Protein AF-0000000084751182 (afdb_homodimer)

InterPro domains:
  IPR000600 ROK family [PF00480] (4-289)
  IPR000600 ROK family [PTHR18964] (5-287)
  IPR043129 ATPase, nucleotide binding domain [SSF53067] (1-287)

Radius of gyration: 25.68 Å; Cα contacts (8 Å, |Δi|>4): 1387; chains: 2; bounding box: 63×66×60 Å

Foldseek 3Di:
DWEKEWEDDLFKIKIFIDDPLDTPDMDMDGDDLQANCVRCVVVLVVCAVVVHAEYEYEDDDDAPFVQGFDDPHPSRRNRHRPRVQVVSVVRHNHNDYGYAHLQQLLQLLVCVVVPPAQCFKEWEWEAAQFIWIWIDHSSHTDQPDRRCPGVQQQPQQFPAQDDDDPHHGNGLRLQAHQNNLQVVCVVVVDRDGSVRLVVCCVPDDVSVVSLVRNLNSLLSVVQVCLVVPLGQEYEYHYDSCVVCVVSNVSSLVVNCVVHDCVSSVRYYYYYDPCHPCSSRSSRRSNRCVVPVDDD/DWEKEWEDDLFKIKIFTDDPLDTPDMDMDGDDLQANCVRCVVVLVVCAVVVHAEYEYEDADDAPFVQGFHDPRPSRRNRHRPRVQVVSVVRHVHNDYGYAHLQQLLQLLVCVVVPPAQCFKEWEWEAEQFIWIWIDHSSHTDQPDRRCPGVQQQPQQFPAQDDDDPHHGNGLRLQAHQNNLQVVCVVVVDRDGSVRLVVCCVPDDVSVVSLVRNLNSLLSVVQVCLVVPLGQEYEYHYDSCVVCVVSNVSSLVVNCVVHDCVSSVRYYYYYDPCHPCSSRSSRRSNRCVVPVPPD

Structure (mmCIF, N/CA/C/O backbone):
data_AF-0000000084751182-model_v1
#
loop_
_entity.id
_entity.type
_entity.pdbx_description
1 polymer 'Putative sugar binding signalling protein'
#
loop_
_atom_site.group_PDB
_atom_site.id
_atom_site.type_symbol
_atom_site.label_atom_id
_atom_site.label_alt_id
_atom_site.label_comp_id
_atom_site.label_asym_id
_atom_site.label_entity_id
_atom_site.label_seq_id
_atom_site.pdbx_PDB_ins_code
_atom_site.Cartn_x
_atom_site.Cartn_y
_atom_site.Cartn_z
_atom_site.occupancy
_atom_site.B_iso_or_equiv
_atom_site.auth_seq_id
_atom_site.auth_comp_id
_atom_site.auth_asym_id
_atom_site.auth_atom_id
_atom_site.pdbx_PDB_model_num
ATOM 1 N N . MET A 1 1 ? -23.672 -27.422 -3.59 1 74.56 1 MET A N 1
ATOM 2 C CA . MET A 1 1 ? -23 -26.609 -4.586 1 74.56 1 MET A CA 1
ATOM 3 C C . MET A 1 1 ? -21.625 -27.188 -4.926 1 74.56 1 MET A C 1
ATOM 5 O O . MET A 1 1 ? -20.828 -27.469 -4.027 1 74.56 1 MET A O 1
ATOM 9 N N . LYS A 1 2 ? -21.531 -27.578 -6.285 1 87.31 2 LYS A N 1
ATOM 10 C CA . LYS A 1 2 ? -20.234 -28.109 -6.688 1 87.31 2 LYS A CA 1
ATOM 11 C C . LYS A 1 2 ? -19.375 -27.031 -7.352 1 87.31 2 LYS A C 1
ATOM 13 O O . LYS A 1 2 ? -19.797 -26.406 -8.328 1 87.31 2 LYS A O 1
ATOM 18 N N . ILE A 1 3 ? -18.219 -26.781 -6.773 1 93.44 3 ILE A N 1
ATOM 19 C CA . ILE A 1 3 ? -17.344 -25.703 -7.215 1 93.44 3 ILE A CA 1
ATOM 20 C C . ILE A 1 3 ? -16.047 -26.281 -7.773 1 93.44 3 ILE A C 1
ATOM 22 O O . ILE A 1 3 ? -15.484 -27.219 -7.211 1 93.44 3 ILE A O 1
ATOM 26 N N . GLY A 1 4 ? -15.664 -25.797 -8.906 1 96.44 4 GLY A N 1
ATOM 27 C CA . GLY A 1 4 ? -14.383 -26.141 -9.492 1 96.44 4 GLY A CA 1
ATOM 28 C C . GLY A 1 4 ? -13.422 -24.969 -9.57 1 96.44 4 GLY A C 1
ATOM 29 O O . GLY A 1 4 ? -13.844 -23.844 -9.844 1 96.44 4 GLY A O 1
ATOM 30 N N . SER A 1 5 ? -12.172 -25.219 -9.281 1 97.88 5 SER A N 1
ATOM 31 C CA . SER A 1 5 ? -11.094 -24.266 -9.477 1 97.88 5 SER A CA 1
ATOM 32 C C . SER A 1 5 ? -10.133 -24.719 -10.578 1 97.88 5 SER A C 1
ATOM 34 O O . SER A 1 5 ? -9.742 -25.891 -10.617 1 97.88 5 SER A O 1
ATOM 36 N N . ILE A 1 6 ? -9.797 -23.812 -11.469 1 98.06 6 ILE A N 1
ATOM 37 C CA . ILE A 1 6 ? -8.969 -24.156 -12.625 1 98.06 6 ILE A CA 1
ATOM 38 C C . ILE A 1 6 ? -7.785 -23.188 -12.711 1 98.06 6 ILE A C 1
ATOM 40 O O . ILE A 1 6 ? -7.961 -21.969 -12.711 1 98.06 6 ILE A O 1
ATOM 44 N N . ASP A 1 7 ? -6.656 -23.703 -12.742 1 96.88 7 ASP A N 1
ATOM 45 C CA . ASP A 1 7 ? -5.41 -22.953 -12.914 1 96.88 7 ASP A CA 1
ATOM 46 C C . ASP A 1 7 ? -4.719 -23.328 -14.227 1 96.88 7 ASP A C 1
ATOM 48 O O . ASP A 1 7 ? -4.109 -24.406 -14.328 1 96.88 7 ASP A O 1
ATOM 52 N N . ILE A 1 8 ? -4.773 -22.469 -15.164 1 95.69 8 ILE A N 1
ATOM 53 C CA . ILE A 1 8 ? -4.195 -22.734 -16.484 1 95.69 8 ILE A CA 1
ATOM 54 C C . ILE A 1 8 ? -2.836 -22.047 -16.594 1 95.69 8 ILE A C 1
ATOM 56 O O . ILE A 1 8 ? -2.752 -20.812 -16.594 1 95.69 8 ILE A O 1
ATOM 60 N N . GLY A 1 9 ? -1.793 -22.828 -16.703 1 91.88 9 GLY A N 1
ATOM 61 C CA . GLY A 1 9 ? -0.449 -22.312 -16.938 1 91.88 9 GLY A CA 1
ATOM 62 C C . GLY A 1 9 ? 0.032 -22.562 -18.359 1 91.88 9 GLY A C 1
ATOM 63 O O . GLY A 1 9 ? -0.703 -23.109 -19.188 1 91.88 9 GLY A O 1
ATOM 64 N N . GLY A 1 10 ? 1.233 -22.141 -18.641 1 89.38 10 GLY A N 1
ATOM 65 C CA . GLY A 1 10 ? 1.801 -22.297 -19.969 1 89.38 10 GLY A CA 1
ATOM 66 C C . GLY A 1 10 ? 2.166 -23.734 -20.297 1 89.38 10 GLY A C 1
ATOM 67 O O . GLY A 1 10 ? 2.258 -24.125 -21.469 1 89.38 10 GLY A O 1
ATOM 68 N N . THR A 1 11 ? 2.398 -24.547 -19.281 1 90.25 11 THR A N 1
ATOM 69 C CA . THR A 1 11 ? 2.826 -25.922 -19.469 1 90.25 11 THR A CA 1
ATOM 70 C C . THR A 1 11 ? 1.704 -26.891 -19.109 1 90.25 11 THR A C 1
ATOM 72 O O . THR A 1 11 ? 1.427 -27.844 -19.859 1 90.25 11 THR A O 1
ATOM 75 N N . ASN A 1 12 ? 1.121 -26.625 -18.016 1 94.25 12 ASN A N 1
ATOM 76 C CA . ASN A 1 12 ? 0.052 -27.5 -17.547 1 94.25 12 ASN A CA 1
ATOM 77 C C . ASN A 1 12 ? -1.135 -26.703 -17.016 1 94.25 12 ASN A C 1
ATOM 79 O O . ASN A 1 12 ? -0.99 -25.531 -16.641 1 94.25 12 ASN A O 1
ATOM 83 N N . ALA A 1 13 ? -2.193 -27.328 -17.031 1 96.31 13 ALA A N 1
ATOM 84 C CA . ALA A 1 13 ? -3.412 -26.828 -16.406 1 96.31 13 ALA A CA 1
ATOM 85 C C . ALA A 1 13 ? -3.912 -27.812 -15.344 1 96.31 13 ALA A C 1
ATOM 87 O O . ALA A 1 13 ? -3.771 -29.031 -15.508 1 96.31 13 ALA A O 1
ATOM 88 N N . ARG A 1 14 ? -4.477 -27.266 -14.281 1 97.06 14 ARG A N 1
ATOM 89 C CA . ARG A 1 14 ? -5.012 -28.094 -13.203 1 97.06 14 ARG A CA 1
ATOM 90 C C . ARG A 1 14 ? -6.457 -27.719 -12.891 1 97.06 14 ARG A C 1
ATOM 92 O O . ARG A 1 14 ? -6.832 -26.547 -12.961 1 97.06 14 ARG A O 1
ATOM 99 N N . ILE A 1 15 ? -7.238 -28.719 -12.586 1 97.62 15 ILE A N 1
ATOM 100 C CA . ILE A 1 15 ? -8.609 -28.516 -12.117 1 97.62 15 ILE A CA 1
ATOM 101 C C . ILE A 1 15 ? -8.805 -29.234 -10.789 1 97.62 15 ILE A C 1
ATOM 103 O O . ILE A 1 15 ? -8.398 -30.391 -10.633 1 97.62 15 ILE A O 1
ATOM 107 N N . ALA A 1 16 ? -9.312 -28.5 -9.844 1 97.75 16 ALA A N 1
ATOM 108 C CA . ALA A 1 16 ? -9.656 -29.094 -8.547 1 97.75 16 ALA A CA 1
ATOM 109 C C . ALA A 1 16 ? -11.156 -29 -8.281 1 97.75 16 ALA A C 1
ATOM 111 O O . ALA A 1 16 ? -11.781 -27.969 -8.57 1 97.75 16 ALA A O 1
ATOM 112 N N . ILE A 1 17 ? -11.703 -30.109 -7.852 1 96.88 17 ILE A N 1
ATOM 113 C CA . ILE A 1 17 ? -13.102 -30.172 -7.441 1 96.88 17 ILE A CA 1
ATOM 114 C C . ILE A 1 17 ? -13.195 -30.109 -5.918 1 96.88 17 ILE A C 1
ATOM 116 O O . ILE A 1 17 ? -12.562 -30.891 -5.215 1 96.88 17 ILE A O 1
ATOM 120 N N . PHE A 1 18 ? -13.969 -29.125 -5.508 1 95.44 18 PHE A N 1
ATOM 121 C CA . PHE A 1 18 ? -14.047 -28.891 -4.07 1 95.44 18 PHE A CA 1
ATOM 122 C C . PHE A 1 18 ? -15.383 -29.359 -3.514 1 95.44 18 PHE A C 1
ATOM 124 O O . PHE A 1 18 ? -16.422 -29.188 -4.148 1 95.44 18 PHE A O 1
ATOM 131 N N . GLU A 1 19 ? -15.281 -29.984 -2.307 1 90 19 GLU A N 1
ATOM 132 C CA . GLU A 1 19 ? -16.422 -30.25 -1.442 1 90 19 GLU A CA 1
ATOM 133 C C . GLU A 1 19 ? -16.109 -29.906 0.011 1 90 19 GLU A C 1
ATOM 135 O O . GLU A 1 19 ? -15.109 -30.375 0.558 1 90 19 GLU A O 1
ATOM 140 N N . ASN A 1 20 ? -16.906 -29.109 0.693 1 87.69 20 ASN A N 1
ATOM 141 C CA . ASN A 1 20 ? -16.734 -28.719 2.09 1 87.69 20 ASN A CA 1
ATOM 142 C C . ASN A 1 20 ? -15.328 -28.188 2.346 1 87.69 20 ASN A C 1
ATOM 144 O O . ASN A 1 20 ? -14.625 -28.656 3.238 1 87.69 20 ASN A O 1
ATOM 148 N N . ASP A 1 21 ? -14.766 -27.375 1.473 1 89 21 ASP A N 1
ATOM 149 C CA . ASP A 1 21 ? -13.555 -26.578 1.633 1 89 21 ASP A CA 1
ATOM 150 C C . ASP A 1 21 ? -12.305 -27.422 1.423 1 89 21 ASP A C 1
ATOM 152 O O . ASP A 1 21 ? -11.195 -27 1.746 1 89 21 ASP A O 1
ATOM 156 N N . VAL A 1 22 ? -12.547 -28.656 0.871 1 92.12 22 VAL A N 1
ATOM 157 C CA . VAL A 1 22 ? -11.391 -29.5 0.608 1 92.12 22 VAL A CA 1
ATOM 158 C C . VAL A 1 22 ? -11.422 -29.984 -0.841 1 92.12 22 VAL A C 1
ATOM 160 O O . VAL A 1 22 ? -12.492 -30.109 -1.439 1 92.12 22 VAL A O 1
ATOM 163 N N . ILE A 1 23 ? -10.266 -30.266 -1.375 1 95.38 23 ILE A N 1
ATOM 164 C CA . ILE A 1 23 ? -10.164 -30.828 -2.713 1 95.38 23 ILE A CA 1
ATOM 165 C C . ILE A 1 23 ? -10.516 -32.312 -2.67 1 95.38 23 ILE A C 1
ATOM 167 O O . ILE A 1 23 ? -9.859 -33.094 -1.971 1 95.38 23 ILE A O 1
ATOM 171 N N . ILE A 1 24 ? -11.5 -32.75 -3.41 1 95.38 24 ILE A N 1
ATOM 172 C CA . ILE A 1 24 ? -11.891 -34.156 -3.408 1 95.38 24 ILE A CA 1
ATOM 173 C C . ILE A 1 24 ? -11.297 -34.844 -4.625 1 95.38 24 ILE A C 1
ATOM 175 O O . ILE A 1 24 ? -11.094 -36.062 -4.609 1 95.38 24 ILE A O 1
ATOM 179 N N . ARG A 1 25 ? -11.055 -34.094 -5.699 1 96.62 25 ARG A N 1
ATOM 180 C CA . ARG A 1 25 ? -10.406 -34.594 -6.91 1 96.62 25 ARG A CA 1
ATOM 181 C C . ARG A 1 25 ? -9.578 -33.5 -7.582 1 96.62 25 ARG A C 1
ATOM 183 O O . ARG A 1 25 ? -9.945 -32.312 -7.543 1 96.62 25 ARG A O 1
ATOM 190 N N . LYS A 1 26 ? -8.531 -33.906 -8.125 1 97.12 26 LYS A N 1
ATOM 191 C CA . LYS A 1 26 ? -7.656 -33 -8.883 1 97.12 26 LYS A CA 1
ATOM 192 C C . LYS A 1 26 ? -7.18 -33.656 -10.172 1 97.12 26 LYS A C 1
ATOM 194 O O . LYS A 1 26 ? -6.895 -34.875 -10.195 1 97.12 26 LYS A O 1
ATOM 199 N N . PHE A 1 27 ? -7.094 -32.938 -11.219 1 97.44 27 PHE A N 1
ATOM 200 C CA . PHE A 1 27 ? -6.633 -33.406 -12.523 1 97.44 27 PHE A CA 1
ATOM 201 C C . PHE A 1 27 ? -5.609 -32.438 -13.109 1 97.44 27 PHE A C 1
ATOM 203 O O . PHE A 1 27 ? -5.629 -31.234 -12.805 1 97.44 27 PHE A O 1
ATOM 210 N N . LYS A 1 28 ? -4.75 -32.938 -13.859 1 97.19 28 LYS A N 1
ATOM 211 C CA . LYS A 1 28 ? -3.713 -32.156 -14.539 1 97.19 28 LYS A CA 1
ATOM 212 C C . LYS A 1 28 ? -3.66 -32.5 -16.031 1 97.19 28 LYS A C 1
ATOM 214 O O . LYS A 1 28 ? -3.775 -33.656 -16.406 1 97.19 28 LYS A O 1
ATOM 219 N N . PHE A 1 29 ? -3.533 -31.5 -16.812 1 97.44 29 PHE A N 1
ATOM 220 C CA . PHE A 1 29 ? -3.496 -31.656 -18.266 1 97.44 29 PHE A CA 1
ATOM 221 C C . PHE A 1 29 ? -2.402 -30.797 -18.875 1 97.44 29 PHE A C 1
ATOM 223 O O . PHE A 1 29 ? -2.072 -29.734 -18.328 1 97.44 29 PHE A O 1
ATOM 230 N N . PRO A 1 30 ? -1.859 -31.219 -19.984 1 96.75 30 PRO A N 1
ATOM 231 C CA . PRO A 1 30 ? -0.928 -30.328 -20.688 1 96.75 30 PRO A CA 1
ATOM 232 C C . PRO A 1 30 ? -1.624 -29.141 -21.328 1 96.75 30 PRO A C 1
ATOM 234 O O . PRO A 1 30 ? -2.748 -29.266 -21.812 1 96.75 30 PRO A O 1
ATOM 237 N N . THR A 1 31 ? -1.004 -27.984 -21.312 1 96.62 31 THR A N 1
ATOM 238 C CA . THR A 1 31 ? -1.512 -26.797 -21.984 1 96.62 31 THR A CA 1
ATOM 239 C C . THR A 1 31 ? -0.881 -26.641 -23.359 1 96.62 31 THR A C 1
ATOM 241 O O . THR A 1 31 ? 0.339 -26.734 -23.516 1 96.62 31 THR A O 1
ATOM 244 N N . ASP A 1 32 ? -1.721 -26.5 -24.328 1 96.81 32 ASP A N 1
ATOM 245 C CA . ASP A 1 32 ? -1.251 -26.141 -25.656 1 96.81 32 ASP A CA 1
ATOM 246 C C . ASP A 1 32 ? -1.193 -24.625 -25.828 1 96.81 32 ASP A C 1
ATOM 248 O O . ASP A 1 32 ? -2.23 -23.969 -25.922 1 96.81 32 ASP A O 1
ATOM 252 N N . ILE A 1 33 ? -0.044 -24.078 -25.953 1 95 33 ILE A N 1
ATOM 253 C CA . ILE A 1 33 ? 0.151 -22.625 -25.953 1 95 33 ILE A CA 1
ATOM 254 C C . ILE A 1 33 ? -0.323 -22.047 -27.281 1 95 33 ILE A C 1
ATOM 256 O O . ILE A 1 33 ? -0.505 -20.828 -27.422 1 95 33 ILE A O 1
ATOM 260 N N . ASN A 1 34 ? -0.591 -22.969 -28.219 1 96.25 34 ASN A N 1
ATOM 261 C CA . ASN A 1 34 ? -0.977 -22.5 -29.547 1 96.25 34 ASN A CA 1
ATOM 262 C C . ASN A 1 34 ? -2.463 -22.734 -29.812 1 96.25 34 ASN A C 1
ATOM 264 O O . ASN A 1 34 ? -3.008 -22.219 -30.797 1 96.25 34 ASN A O 1
ATOM 268 N N . SER A 1 35 ? -3.098 -23.438 -28.938 1 96.81 35 SER A N 1
ATOM 269 C CA . SER A 1 35 ? -4.512 -23.734 -29.156 1 96.81 35 SER A CA 1
ATOM 270 C C . SER A 1 35 ? -5.27 -23.812 -27.828 1 96.81 35 SER A C 1
ATOM 272 O O . SER A 1 35 ? -5.23 -24.844 -27.156 1 96.81 35 SER A O 1
ATOM 274 N N . PRO A 1 36 ? -6.004 -22.812 -27.547 1 96.75 36 PRO A N 1
ATOM 275 C CA . PRO A 1 36 ? -6.816 -22.859 -26.328 1 96.75 36 PRO A CA 1
ATOM 276 C C . PRO A 1 36 ? -7.855 -23.984 -26.359 1 96.75 36 PRO A C 1
ATOM 278 O O . PRO A 1 36 ? -8.125 -24.609 -25.328 1 96.75 36 PRO A O 1
ATOM 281 N N . GLU A 1 37 ? -8.414 -24.281 -27.516 1 97.5 37 GLU A N 1
ATOM 282 C CA . GLU A 1 37 ? -9.453 -25.297 -27.641 1 97.5 37 GLU A CA 1
ATOM 283 C C . GLU A 1 37 ? -8.922 -26.688 -27.281 1 97.5 37 GLU A C 1
ATOM 285 O O . GLU A 1 37 ? -9.586 -27.438 -26.562 1 97.5 37 GLU A O 1
ATOM 290 N N . ILE A 1 38 ? -7.691 -26.906 -27.734 1 97.69 38 ILE A N 1
ATOM 291 C CA . ILE A 1 38 ? -7.062 -28.188 -27.438 1 97.69 38 ILE A CA 1
ATOM 292 C C . ILE A 1 38 ? -6.805 -28.297 -25.938 1 97.69 38 ILE A C 1
ATOM 294 O O . ILE A 1 38 ? -7.062 -29.344 -25.328 1 97.69 38 ILE A O 1
ATOM 298 N N . SER A 1 39 ? -6.293 -27.219 -25.375 1 96.94 39 SER A N 1
ATOM 299 C CA . SER A 1 39 ? -5.98 -27.203 -23.953 1 96.94 39 SER A CA 1
ATOM 300 C C . SER A 1 39 ? -7.242 -27.359 -23.109 1 96.94 39 SER A C 1
ATOM 302 O O . SER A 1 39 ? -7.207 -27.969 -22.047 1 96.94 39 SER A O 1
ATOM 304 N N . LEU A 1 40 ? -8.375 -26.812 -23.609 1 97.69 40 LEU A N 1
ATOM 305 C CA . LEU A 1 40 ? -9.586 -26.703 -22.797 1 97.69 40 LEU A CA 1
ATOM 306 C C . LEU A 1 40 ? -10.438 -27.953 -22.938 1 97.69 40 LEU A C 1
ATOM 308 O O . LEU A 1 40 ? -11.328 -28.203 -22.109 1 97.69 40 LEU A O 1
ATOM 312 N N . LYS A 1 41 ? -10.258 -28.766 -23.906 1 98.12 41 LYS A N 1
ATOM 313 C CA . LYS A 1 41 ? -11.102 -29.922 -24.188 1 98.12 41 LYS A CA 1
ATOM 314 C C . LYS A 1 41 ? -11.211 -30.828 -22.969 1 98.12 41 LYS A C 1
ATOM 316 O O . LYS A 1 41 ? -12.312 -31.125 -22.5 1 98.12 41 LYS A O 1
ATOM 321 N N . PRO A 1 42 ? -10.039 -31.25 -22.438 1 97.88 42 PRO A N 1
ATOM 322 C CA . PRO A 1 42 ? -10.156 -32.125 -21.266 1 97.88 42 PRO A CA 1
ATOM 323 C C . PRO A 1 42 ? -10.758 -31.406 -20.062 1 97.88 42 PRO A C 1
ATOM 325 O O . PRO A 1 42 ? -11.406 -32.062 -19.219 1 97.88 42 PRO A O 1
ATOM 328 N N . ILE A 1 43 ? -10.523 -30.172 -19.953 1 97.44 43 ILE A N 1
ATOM 329 C CA . ILE A 1 43 ? -11.07 -29.391 -18.844 1 97.44 43 ILE A CA 1
ATOM 330 C C . ILE A 1 43 ? -12.594 -29.344 -18.938 1 97.44 43 ILE A C 1
ATOM 332 O O . ILE A 1 43 ? -13.289 -29.578 -17.938 1 97.44 43 ILE A O 1
ATOM 336 N N . ILE A 1 44 ? -13.094 -29.094 -20.125 1 98 44 ILE A N 1
ATOM 337 C CA . ILE A 1 44 ? -14.523 -29.047 -20.391 1 98 44 ILE A CA 1
ATOM 338 C C . ILE A 1 44 ? -15.156 -30.406 -20.078 1 98 44 ILE A C 1
ATOM 340 O O . ILE A 1 44 ? -16.234 -30.469 -19.484 1 98 44 ILE A O 1
ATOM 344 N N . GLU A 1 45 ? -14.5 -31.406 -20.5 1 98.12 45 GLU A N 1
ATOM 345 C CA . GLU A 1 45 ? -14.984 -32.75 -20.219 1 98.12 45 GLU A CA 1
ATOM 346 C C . GLU A 1 45 ? -15.141 -32.969 -18.719 1 98.12 45 GLU A C 1
ATOM 348 O O . GLU A 1 45 ? -16.156 -33.531 -18.266 1 98.12 45 GLU A O 1
ATOM 353 N N . LYS A 1 46 ? -14.156 -32.562 -17.969 1 97.44 46 LYS A N 1
ATOM 354 C CA . LYS A 1 46 ? -14.211 -32.75 -16.516 1 97.44 46 LYS A CA 1
ATOM 355 C C . LYS A 1 46 ? -15.305 -31.906 -15.891 1 97.44 46 LYS A C 1
ATOM 357 O O . LYS A 1 46 ? -15.977 -32.344 -14.945 1 97.44 46 LYS A O 1
ATOM 362 N N . ILE A 1 47 ? -15.453 -30.672 -16.375 1 97.12 47 ILE A N 1
ATOM 363 C CA . ILE A 1 47 ? -16.5 -29.781 -15.883 1 97.12 47 ILE A CA 1
ATOM 364 C C . ILE A 1 47 ? -17.859 -30.438 -16.062 1 97.12 47 ILE A C 1
ATOM 366 O O . ILE A 1 47 ? -18.672 -30.453 -15.141 1 97.12 47 ILE A O 1
ATOM 370 N N . ASN A 1 48 ? -18.047 -31.031 -17.203 1 97.56 48 ASN A N 1
ATOM 371 C CA . ASN A 1 48 ? -19.328 -31.656 -17.516 1 97.56 48 ASN A CA 1
ATOM 372 C C . ASN A 1 48 ? -19.531 -32.969 -16.75 1 97.56 48 ASN A C 1
ATOM 374 O O . ASN A 1 48 ? -20.609 -33.219 -16.203 1 97.56 48 ASN A O 1
ATOM 378 N N . GLU A 1 49 ? -18.469 -33.719 -16.719 1 97 49 GLU A N 1
ATOM 379 C CA . GLU A 1 49 ? -18.531 -35 -16.016 1 97 49 GLU A CA 1
ATOM 380 C C . GLU A 1 49 ? -18.875 -34.812 -14.547 1 97 49 GLU A C 1
ATOM 382 O O . GLU A 1 49 ? -19.609 -35.625 -13.969 1 97 49 GLU A O 1
ATOM 387 N N . GLU A 1 50 ? -18.344 -33.812 -13.961 1 95.56 50 GLU A N 1
ATOM 388 C CA . GLU A 1 50 ? -18.5 -33.594 -12.523 1 95.56 50 GLU A CA 1
ATOM 389 C C . GLU A 1 50 ? -19.703 -32.688 -12.242 1 95.56 50 GLU A C 1
ATOM 391 O O . GLU A 1 50 ? -20.016 -32.406 -11.086 1 95.56 50 GLU A O 1
ATOM 396 N N . ASN A 1 51 ? -20.344 -32.25 -13.242 1 95.12 51 ASN A N 1
ATOM 397 C CA . ASN A 1 51 ? -21.516 -31.375 -13.133 1 95.12 51 ASN A CA 1
ATOM 398 C C . ASN A 1 51 ? -21.219 -30.141 -12.305 1 95.12 51 ASN A C 1
ATOM 400 O O . ASN A 1 51 ? -21.953 -29.828 -11.359 1 95.12 51 ASN A O 1
ATOM 404 N N . LEU A 1 52 ? -20.109 -29.531 -12.609 1 95.06 52 LEU A N 1
ATOM 405 C CA . LEU A 1 52 ? -19.734 -28.328 -11.883 1 95.06 52 LEU A CA 1
ATOM 406 C C . LEU A 1 52 ? -20.688 -27.172 -12.219 1 95.06 52 LEU A C 1
ATOM 408 O O . LEU A 1 52 ? -21.062 -26.984 -13.383 1 95.06 52 LEU A O 1
ATOM 412 N N . GLU A 1 53 ? -21.125 -26.453 -11.203 1 94.12 53 GLU A N 1
ATOM 413 C CA . GLU A 1 53 ? -22.047 -25.344 -11.391 1 94.12 53 GLU A CA 1
ATOM 414 C C . GLU A 1 53 ? -21.312 -24.016 -11.445 1 94.12 53 GLU A C 1
ATOM 416 O O . GLU A 1 53 ? -21.688 -23.125 -12.227 1 94.12 53 GLU A O 1
ATOM 421 N N . TYR A 1 54 ? -20.359 -23.859 -10.555 1 95.31 54 TYR A N 1
ATOM 422 C CA . TYR A 1 54 ? -19.562 -22.641 -10.484 1 95.31 54 TYR A CA 1
ATOM 423 C C . TYR A 1 54 ? -18.078 -22.953 -10.586 1 95.31 54 TYR A C 1
ATOM 425 O O . TYR A 1 54 ? -17.609 -23.953 -10.039 1 95.31 54 TYR A O 1
ATOM 433 N N . ILE A 1 55 ? -17.359 -22.125 -11.383 1 96.31 55 ILE A N 1
ATOM 434 C CA . ILE A 1 55 ? -15.914 -22.344 -11.516 1 96.31 55 ILE A CA 1
ATOM 435 C C . ILE A 1 55 ? -15.188 -21 -11.414 1 96.31 55 ILE A C 1
ATOM 437 O O . ILE A 1 55 ? -15.773 -19.953 -11.68 1 96.31 55 ILE A O 1
ATOM 441 N N . ALA A 1 56 ? -14.055 -21.031 -10.945 1 96.94 56 ALA A N 1
ATOM 442 C CA . ALA A 1 56 ? -13.117 -19.906 -10.992 1 96.94 56 ALA A CA 1
ATOM 443 C C . ALA A 1 56 ? -11.812 -20.312 -11.664 1 96.94 56 ALA A C 1
ATOM 445 O O . ALA A 1 56 ? -11.367 -21.453 -11.539 1 96.94 56 ALA A O 1
ATOM 446 N N . LEU A 1 57 ? -11.266 -19.328 -12.391 1 96.81 57 LEU A N 1
ATOM 447 C CA . LEU A 1 57 ? -10.086 -19.656 -13.195 1 96.81 57 LEU A CA 1
ATOM 448 C C . LEU A 1 57 ? -9.016 -18.578 -13.055 1 96.81 57 LEU A C 1
ATOM 450 O O . LEU A 1 57 ? -9.336 -17.391 -12.93 1 96.81 57 LEU A O 1
ATOM 454 N N . CYS A 1 58 ? -7.789 -19.062 -13.109 1 95.88 58 CYS A N 1
ATOM 455 C CA . CYS A 1 58 ? -6.637 -18.203 -13.375 1 95.88 58 CYS A CA 1
ATOM 456 C C . CYS A 1 58 ? -6.004 -18.547 -14.719 1 95.88 58 CYS A C 1
ATOM 458 O O . CYS A 1 58 ? -5.926 -19.719 -15.094 1 95.88 58 CYS A O 1
ATOM 460 N N . VAL A 1 59 ? -5.645 -17.578 -15.469 1 92.12 59 VAL A N 1
ATOM 461 C CA . VAL A 1 59 ? -4.922 -17.734 -16.734 1 92.12 59 VAL A CA 1
ATOM 462 C C . VAL A 1 59 ? -3.74 -16.781 -16.766 1 92.12 59 VAL A C 1
ATOM 464 O O . VAL A 1 59 ? -3.771 -15.719 -16.141 1 92.12 59 VAL A O 1
ATOM 467 N N . PRO A 1 60 ? -2.645 -17.25 -17.5 1 84.38 60 PRO A N 1
ATOM 468 C CA . PRO A 1 60 ? -1.49 -16.344 -17.578 1 84.38 60 PRO A CA 1
ATOM 469 C C . PRO A 1 60 ? -1.812 -15.039 -18.297 1 84.38 60 PRO A C 1
ATOM 471 O O . PRO A 1 60 ? -2.609 -15.023 -19.234 1 84.38 60 PRO A O 1
ATOM 474 N N . GLY A 1 61 ? -1.095 -14 -17.953 1 79.38 61 GLY A N 1
ATOM 475 C CA . GLY A 1 61 ? -1.013 -12.742 -18.672 1 79.38 61 GLY A CA 1
ATOM 476 C C . GLY A 1 61 ? -2.148 -11.797 -18.359 1 79.38 61 GLY A C 1
ATOM 477 O O . GLY A 1 61 ? -2.906 -12.023 -17.406 1 79.38 61 GLY A O 1
ATOM 478 N N . PRO A 1 62 ? -2.027 -10.844 -19.172 1 87.19 62 PRO A N 1
ATOM 479 C CA . PRO A 1 62 ? -3.125 -9.898 -18.969 1 87.19 62 PRO A CA 1
ATOM 480 C C . PRO A 1 62 ? -4.48 -10.469 -19.375 1 87.19 62 PRO A C 1
ATOM 482 O O . PRO A 1 62 ? -4.578 -11.172 -20.375 1 87.19 62 PRO A O 1
ATOM 485 N N . THR A 1 63 ? -5.395 -10.227 -18.578 1 92.25 63 THR A N 1
ATOM 486 C CA . THR A 1 63 ? -6.734 -10.773 -18.766 1 92.25 63 THR A CA 1
ATOM 487 C C . THR A 1 63 ? -7.793 -9.711 -18.484 1 92.25 63 THR A C 1
ATOM 489 O O . THR A 1 63 ? -7.633 -8.898 -17.562 1 92.25 63 THR A O 1
ATOM 492 N N . ASP A 1 64 ? -8.719 -9.625 -19.391 1 94.94 64 ASP A N 1
ATOM 493 C CA . ASP A 1 64 ? -9.953 -8.945 -19.031 1 94.94 64 ASP A CA 1
ATOM 494 C C . ASP A 1 64 ? -10.781 -9.797 -18.062 1 94.94 64 ASP A C 1
ATOM 496 O O . ASP A 1 64 ? -11.609 -10.602 -18.5 1 94.94 64 ASP A O 1
ATOM 500 N N . TYR A 1 65 ? -10.586 -9.586 -16.844 1 94.19 65 TYR A N 1
ATOM 501 C CA . TYR A 1 65 ? -11.125 -10.461 -15.805 1 94.19 65 TYR A CA 1
ATOM 502 C C . TYR A 1 65 ? -12.648 -10.398 -15.773 1 94.19 65 TYR A C 1
ATOM 504 O O . TYR A 1 65 ? -13.312 -11.398 -15.492 1 94.19 65 TYR A O 1
ATOM 512 N N . LYS A 1 66 ? -13.195 -9.258 -16.047 1 92.12 66 LYS A N 1
ATOM 513 C CA . LYS A 1 66 ? -14.641 -9.062 -16.016 1 92.12 66 LYS A CA 1
ATOM 514 C C . LYS A 1 66 ? -15.328 -9.891 -17.094 1 92.12 66 LYS A C 1
ATOM 516 O O . LYS A 1 66 ? -16.344 -10.547 -16.828 1 92.12 66 LYS A O 1
ATOM 521 N N . ASN A 1 67 ? -14.68 -9.922 -18.281 1 95.12 67 ASN A N 1
ATOM 522 C CA . ASN A 1 67 ? -15.336 -10.57 -19.406 1 95.12 67 ASN A CA 1
ATOM 523 C C . ASN A 1 67 ? -14.711 -11.93 -19.719 1 95.12 67 ASN A C 1
ATOM 525 O O . ASN A 1 67 ? -15.211 -12.664 -20.562 1 95.12 67 ASN A O 1
ATOM 529 N N . GLY A 1 68 ? -13.656 -12.242 -19.016 1 96.06 68 GLY A N 1
ATOM 530 C CA . GLY A 1 68 ? -13 -13.531 -19.203 1 96.06 68 GLY A CA 1
ATOM 531 C C . GLY A 1 68 ? -12.328 -13.672 -20.547 1 96.06 68 GLY A C 1
ATOM 532 O O . GLY A 1 68 ? -12.516 -14.68 -21.234 1 96.06 68 GLY A O 1
ATOM 533 N N . ILE A 1 69 ? -11.68 -12.586 -20.969 1 96.81 69 ILE A N 1
ATOM 534 C CA . ILE A 1 69 ? -10.961 -12.594 -22.234 1 96.81 69 ILE A CA 1
ATOM 535 C C . ILE A 1 69 ? -9.453 -12.617 -21.984 1 96.81 69 ILE A C 1
ATOM 537 O O . ILE A 1 69 ? -8.93 -11.758 -21.266 1 96.81 69 ILE A O 1
ATOM 541 N N . VAL A 1 70 ? -8.797 -13.641 -22.531 1 95.88 70 VAL A N 1
ATOM 542 C CA . VAL A 1 70 ? -7.34 -13.688 -22.484 1 95.88 70 VAL A CA 1
ATOM 543 C C . VAL A 1 70 ? -6.762 -12.727 -23.531 1 95.88 70 VAL A C 1
ATOM 545 O O . VAL A 1 70 ? -6.867 -12.969 -24.734 1 95.88 70 VAL A O 1
ATOM 548 N N . LEU A 1 71 ? -6.129 -11.727 -23.094 1 94.62 71 LEU A N 1
ATOM 549 C CA . LEU A 1 71 ? -5.742 -10.664 -24.016 1 94.62 71 LEU A CA 1
ATOM 550 C C . LEU A 1 71 ? -4.473 -11.031 -24.766 1 94.62 71 LEU A C 1
ATOM 552 O O . LEU A 1 71 ? -4.531 -11.727 -25.781 1 94.62 71 LEU A O 1
ATOM 556 N N . TYR A 1 72 ? -3.201 -10.812 -24.141 1 90.12 72 TYR A N 1
ATOM 557 C CA . TYR A 1 72 ? -1.978 -11.094 -24.891 1 90.12 72 TYR A CA 1
ATOM 558 C C . TYR A 1 72 ? -0.906 -11.688 -23.984 1 90.12 72 TYR A C 1
ATOM 560 O O . TYR A 1 72 ? 0.142 -11.07 -23.766 1 90.12 72 TYR A O 1
ATOM 568 N N . PRO A 1 73 ? -1.224 -12.891 -23.562 1 89.94 73 PRO A N 1
ATOM 569 C CA . PRO A 1 73 ? -0.144 -13.539 -22.812 1 89.94 73 PRO A CA 1
ATOM 570 C C . PRO A 1 73 ? 1.075 -13.844 -23.672 1 89.94 73 PRO A C 1
ATOM 572 O O . PRO A 1 73 ? 0.958 -14.531 -24.688 1 89.94 73 PRO A O 1
ATOM 575 N N . PRO A 1 74 ? 2.178 -13.367 -23.328 1 83.69 74 PRO A N 1
ATOM 576 C CA . PRO A 1 74 ? 3.361 -13.523 -24.172 1 83.69 74 PRO A CA 1
ATOM 577 C C . PRO A 1 74 ? 3.777 -14.977 -24.359 1 83.69 74 PRO A C 1
ATOM 579 O O . PRO A 1 74 ? 4.348 -15.336 -25.391 1 83.69 74 PRO A O 1
ATOM 582 N N . THR A 1 75 ? 3.432 -15.812 -23.422 1 87.44 75 THR A N 1
ATOM 583 C CA . THR A 1 75 ? 3.916 -17.188 -23.438 1 87.44 75 THR A CA 1
ATOM 584 C C . THR A 1 75 ? 2.9 -18.109 -24.109 1 87.44 75 THR A C 1
ATOM 586 O O . THR A 1 75 ? 3.15 -19.312 -24.266 1 87.44 75 THR A O 1
ATOM 589 N N . MET A 1 76 ? 1.758 -17.531 -24.406 1 93.5 76 MET A N 1
ATOM 590 C CA . MET A 1 76 ? 0.692 -18.328 -25.016 1 93.5 76 MET A CA 1
ATOM 591 C C . MET A 1 76 ? 0.098 -17.609 -26.219 1 93.5 76 MET A C 1
ATOM 593 O O . MET A 1 76 ? -1.054 -17.172 -26.188 1 93.5 76 MET A O 1
ATOM 597 N N . PRO A 1 77 ? 0.862 -17.609 -27.266 1 93.12 77 PRO A N 1
ATOM 598 C CA . PRO A 1 77 ? 0.458 -16.781 -28.406 1 93.12 77 PRO A CA 1
ATOM 599 C C . PRO A 1 77 ? -0.876 -17.234 -29 1 93.12 77 PRO A C 1
ATOM 601 O O . PRO A 1 77 ? -1.643 -16.391 -29.5 1 93.12 77 PRO A O 1
ATOM 604 N N . GLY A 1 78 ? -1.216 -18.5 -28.969 1 95.75 78 GLY A N 1
ATOM 605 C CA . GLY A 1 78 ? -2.465 -18.984 -29.531 1 95.75 78 GLY A CA 1
ATOM 606 C C . GLY A 1 78 ? -3.684 -18.562 -28.734 1 95.75 78 GLY A C 1
ATOM 607 O O . GLY A 1 78 ? -4.816 -18.703 -29.188 1 95.75 78 GLY A O 1
ATOM 608 N N . TRP A 1 79 ? -3.49 -18.016 -27.609 1 96.44 79 TRP A N 1
ATOM 609 C CA . TRP A 1 79 ? -4.578 -17.672 -26.703 1 96.44 79 TRP A CA 1
ATOM 610 C C . TRP A 1 79 ? -4.93 -16.188 -26.812 1 96.44 79 TRP A C 1
ATOM 612 O O . TRP A 1 79 ? -5.809 -15.695 -26.109 1 96.44 79 TRP A O 1
ATOM 622 N N . TRP A 1 80 ? -4.254 -15.469 -27.75 1 96 80 TRP A N 1
ATOM 623 C CA . TRP A 1 80 ? -4.438 -14.023 -27.859 1 96 80 TRP A CA 1
ATOM 624 C C . TRP A 1 80 ? -5.887 -13.68 -28.172 1 96 80 TRP A C 1
ATOM 626 O O . TRP A 1 80 ? -6.457 -14.195 -29.141 1 96 80 TRP A O 1
ATOM 636 N N . ASN A 1 81 ? -6.457 -12.867 -27.328 1 96.62 81 ASN A N 1
ATOM 637 C CA . ASN A 1 81 ? -7.812 -12.352 -27.469 1 96.62 81 ASN A CA 1
ATOM 638 C C . ASN A 1 81 ? -8.844 -13.477 -27.453 1 96.62 81 ASN A C 1
ATOM 640 O O . ASN A 1 81 ? -9.898 -13.375 -28.078 1 96.62 81 ASN A O 1
ATOM 644 N N . PHE A 1 82 ? -8.523 -14.5 -26.812 1 96.94 82 PHE A N 1
ATOM 645 C CA . PHE A 1 82 ? -9.43 -15.641 -26.719 1 96.94 82 PHE A CA 1
ATOM 646 C C . PHE A 1 82 ? -10.539 -15.367 -25.719 1 96.94 82 PHE A C 1
ATOM 648 O O . PHE A 1 82 ? -10.273 -15.055 -24.547 1 96.94 82 PHE A O 1
ATOM 655 N N . LYS A 1 83 ? -11.789 -15.469 -26.125 1 97.81 83 LYS A N 1
ATOM 656 C CA . LYS A 1 83 ? -12.961 -15.258 -25.281 1 97.81 83 LYS A CA 1
ATOM 657 C C . LYS A 1 83 ? -13.266 -16.5 -24.453 1 97.81 83 LYS A C 1
ATOM 659 O O . LYS A 1 83 ? -14.25 -17.203 -24.719 1 97.81 83 LYS A O 1
ATOM 664 N N . LEU A 1 84 ? -12.539 -16.703 -23.422 1 97.56 84 LEU A N 1
ATOM 665 C CA . LEU A 1 84 ? -12.523 -17.922 -22.625 1 97.56 84 LEU A CA 1
ATOM 666 C C . LEU A 1 84 ? -13.867 -18.141 -21.938 1 97.56 84 LEU A C 1
ATOM 668 O O . LEU A 1 84 ? -14.414 -19.25 -21.969 1 97.56 84 LEU A O 1
ATOM 672 N N . LYS A 1 85 ? -14.398 -17.141 -21.297 1 97.5 85 LYS A N 1
ATOM 673 C CA . LYS A 1 85 ? -15.68 -17.266 -20.609 1 97.5 85 LYS A CA 1
ATOM 674 C C . LYS A 1 85 ? -16.781 -17.703 -21.562 1 97.5 85 LYS A C 1
ATOM 676 O O . LYS A 1 85 ? -17.562 -18.609 -21.25 1 97.5 85 LYS A O 1
ATOM 681 N N . GLU A 1 86 ? -16.891 -17.016 -22.672 1 97.75 86 GLU A N 1
ATOM 682 C CA . GLU A 1 86 ? -17.875 -17.359 -23.688 1 97.75 86 GLU A CA 1
ATOM 683 C C . GLU A 1 86 ? -17.719 -18.812 -24.141 1 97.75 86 GLU A C 1
ATOM 685 O O . GLU A 1 86 ? -18.719 -19.531 -24.312 1 97.75 86 GLU A O 1
ATOM 690 N N . TYR A 1 87 ? -16.453 -19.188 -24.375 1 98.12 87 TYR A N 1
ATOM 691 C CA . TYR A 1 87 ? -16.156 -20.547 -24.828 1 98.12 87 TYR A CA 1
ATOM 692 C C . TYR A 1 87 ? -16.625 -21.578 -23.781 1 98.12 87 TYR A C 1
ATOM 694 O O . TYR A 1 87 ? -17.219 -22.594 -24.141 1 98.12 87 TYR A O 1
ATOM 702 N N . LEU A 1 88 ? -16.328 -21.312 -22.562 1 97.88 88 LEU A N 1
ATOM 703 C CA . LEU A 1 88 ? -16.75 -22.203 -21.484 1 97.88 88 LEU A CA 1
ATOM 704 C C . LEU A 1 88 ? -18.266 -22.281 -21.406 1 97.88 88 LEU A C 1
ATOM 706 O O . LEU A 1 88 ? -18.828 -23.375 -21.281 1 97.88 88 LEU A O 1
ATOM 710 N N . ASN A 1 89 ? -18.922 -21.141 -21.484 1 97.44 89 ASN A N 1
ATOM 711 C CA . ASN A 1 89 ? -20.375 -21.109 -21.422 1 97.44 89 ASN A CA 1
ATOM 712 C C . ASN A 1 89 ? -21.016 -21.906 -22.547 1 97.44 89 ASN A C 1
ATOM 714 O O . ASN A 1 89 ? -22.062 -22.531 -22.359 1 97.44 89 ASN A O 1
ATOM 718 N N . LYS A 1 90 ? -20.438 -21.844 -23.672 1 97.81 90 LYS A N 1
ATOM 719 C CA . LYS A 1 90 ? -20.969 -22.516 -24.844 1 97.81 90 LYS A CA 1
ATOM 720 C C . LYS A 1 90 ? -20.812 -24.031 -24.719 1 97.81 90 LYS A C 1
ATOM 722 O O . LYS A 1 90 ? -21.594 -24.797 -25.281 1 97.81 90 LYS A O 1
ATOM 727 N N . ASN A 1 91 ? -19.781 -24.453 -24.016 1 98.25 91 ASN A N 1
ATOM 728 C CA . ASN A 1 91 ? -19.406 -25.859 -24.062 1 98.25 91 ASN A CA 1
ATOM 729 C C . ASN A 1 91 ? -19.672 -26.562 -22.734 1 98.25 91 ASN A C 1
ATOM 731 O O . ASN A 1 91 ? -19.344 -27.75 -22.578 1 98.25 91 ASN A O 1
ATOM 735 N N . THR A 1 92 ? -20.125 -25.844 -21.766 1 98 92 THR A N 1
ATOM 736 C CA . THR A 1 92 ? -20.438 -26.422 -20.469 1 98 92 THR A CA 1
ATOM 737 C C . THR A 1 92 ? -21.781 -25.922 -19.953 1 98 92 THR A C 1
ATOM 739 O O . THR A 1 92 ? -22.422 -25.078 -20.594 1 98 92 THR A O 1
ATOM 742 N N . ARG A 1 93 ? -22.234 -26.484 -18.828 1 96.19 93 ARG A N 1
ATOM 743 C CA . ARG A 1 93 ? -23.5 -26.078 -18.219 1 96.19 93 ARG A CA 1
ATOM 744 C C . ARG A 1 93 ? -23.266 -25.281 -16.953 1 96.19 93 ARG A C 1
ATOM 746 O O . ARG A 1 93 ? -24.141 -25.25 -16.078 1 96.19 93 ARG A O 1
ATOM 753 N N . ILE A 1 94 ? -22.141 -24.75 -16.844 1 95.94 94 ILE A N 1
ATOM 754 C CA . ILE A 1 94 ? -21.844 -23.984 -15.641 1 95.94 94 ILE A CA 1
ATOM 755 C C . ILE A 1 94 ? -22.797 -22.781 -15.539 1 95.94 94 ILE A C 1
ATOM 757 O O . ILE A 1 94 ? -23.203 -22.219 -16.562 1 95.94 94 ILE A O 1
ATOM 761 N N . LYS A 1 95 ? -23.125 -22.406 -14.336 1 95.19 95 LYS A N 1
ATOM 762 C CA . LYS A 1 95 ? -24 -21.266 -14.094 1 95.19 95 LYS A CA 1
ATOM 763 C C . LYS A 1 95 ? -23.219 -19.953 -14.188 1 95.19 95 LYS A C 1
ATOM 765 O O . LYS A 1 95 ? -23.75 -18.953 -14.664 1 95.19 95 LYS A O 1
ATOM 770 N N . ASP A 1 96 ? -22.016 -19.953 -13.656 1 94.12 96 ASP A N 1
ATOM 771 C CA . ASP A 1 96 ? -21.172 -18.766 -13.711 1 94.12 96 ASP A CA 1
ATOM 772 C C . ASP A 1 96 ? -19.688 -19.125 -13.547 1 94.12 96 ASP A C 1
ATOM 774 O O . ASP A 1 96 ? -19.359 -20.219 -13.086 1 94.12 96 ASP A O 1
ATOM 778 N N . SER A 1 97 ? -18.859 -18.281 -14.047 1 95.69 97 SER A N 1
ATOM 779 C CA . SER A 1 97 ? -17.422 -18.422 -13.922 1 95.69 97 SER A CA 1
ATOM 780 C C . SER A 1 97 ? -16.766 -17.094 -13.516 1 95.69 97 SER A C 1
ATOM 782 O O . SER A 1 97 ? -17.203 -16.031 -13.953 1 95.69 97 SER A O 1
ATOM 784 N N . ILE A 1 98 ? -15.781 -17.203 -12.648 1 96.06 98 ILE A N 1
ATOM 785 C CA . ILE A 1 98 ? -15.039 -16.031 -12.195 1 96.06 98 ILE A CA 1
ATOM 786 C C . ILE A 1 98 ? -13.578 -16.156 -12.617 1 96.06 98 ILE A C 1
ATOM 788 O O . ILE A 1 98 ? -12.992 -17.234 -12.523 1 96.06 98 ILE A O 1
ATOM 792 N N . PHE A 1 99 ? -13.062 -15.086 -13.102 1 96.62 99 PHE A N 1
ATOM 793 C CA . PHE A 1 99 ? -11.656 -15.031 -13.477 1 96.62 99 PHE A CA 1
ATOM 794 C C . PHE A 1 99 ? -10.875 -14.133 -12.523 1 96.62 99 PHE A C 1
ATOM 796 O O . PHE A 1 99 ? -11.359 -13.07 -12.125 1 96.62 99 PHE A O 1
ATOM 803 N N . GLU A 1 100 ? -9.68 -14.539 -12.141 1 96.19 100 GLU A N 1
ATOM 804 C CA . GLU A 1 100 ? -8.852 -13.75 -11.234 1 96.19 100 GLU A CA 1
ATOM 805 C C . GLU A 1 100 ? -7.367 -14 -11.484 1 96.19 100 GLU A C 1
ATOM 807 O O . GLU A 1 100 ? -6.992 -15.031 -12.039 1 96.19 100 GLU A O 1
ATOM 812 N N . ASN A 1 101 ? -6.562 -13.047 -11.117 1 94.81 101 ASN A N 1
ATOM 813 C CA . ASN A 1 101 ? -5.109 -13.195 -11.102 1 94.81 101 ASN A CA 1
ATOM 814 C C . ASN A 1 101 ? -4.668 -14.25 -10.086 1 94.81 101 ASN A C 1
ATOM 816 O O . ASN A 1 101 ? -5.234 -14.344 -8.992 1 94.81 101 ASN A O 1
ATOM 820 N N . ASP A 1 102 ? -3.68 -15.016 -10.445 1 94.69 102 ASP A N 1
ATOM 821 C CA . ASP A 1 102 ? -3.246 -16.109 -9.594 1 94.69 102 ASP A CA 1
ATOM 822 C C . ASP A 1 102 ? -2.793 -15.609 -8.227 1 94.69 102 ASP A C 1
ATOM 824 O O . ASP A 1 102 ? -3.203 -16.141 -7.191 1 94.69 102 ASP A O 1
ATOM 828 N N . ALA A 1 103 ? -1.975 -14.57 -8.203 1 96.62 103 ALA A N 1
ATOM 829 C CA . ALA A 1 103 ? -1.485 -14.047 -6.934 1 96.62 103 ALA A CA 1
ATOM 830 C C . ALA A 1 103 ? -2.633 -13.516 -6.082 1 96.62 103 ALA A C 1
ATOM 832 O O . ALA A 1 103 ? -2.627 -13.664 -4.855 1 96.62 103 ALA A O 1
ATOM 833 N N . ASN A 1 104 ? -3.602 -12.852 -6.688 1 97.81 104 ASN A N 1
ATOM 834 C CA . ASN A 1 104 ? -4.805 -12.414 -5.984 1 97.81 104 ASN A CA 1
ATOM 835 C C . ASN A 1 104 ? -5.566 -13.594 -5.391 1 97.81 104 ASN A C 1
ATOM 837 O O . ASN A 1 104 ? -5.98 -13.555 -4.23 1 97.81 104 ASN A O 1
ATOM 841 N N . ALA A 1 105 ? -5.73 -14.625 -6.188 1 97.56 105 ALA A N 1
ATOM 842 C CA . ALA A 1 105 ? -6.398 -15.828 -5.699 1 97.56 105 ALA A CA 1
ATOM 843 C C . ALA A 1 105 ? -5.648 -16.422 -4.516 1 97.56 105 ALA A C 1
ATOM 845 O O . ALA A 1 105 ? -6.258 -16.812 -3.514 1 97.56 105 ALA A O 1
ATOM 846 N N . MET A 1 106 ? -4.359 -16.469 -4.668 1 98.19 106 MET A N 1
ATOM 847 C CA . MET A 1 106 ? -3.537 -17.031 -3.602 1 98.19 106 MET A CA 1
ATOM 848 C C . MET A 1 106 ? -3.689 -16.234 -2.314 1 98.19 106 MET A C 1
ATOM 850 O O . MET A 1 106 ? -3.674 -16.797 -1.22 1 98.19 106 MET A O 1
ATOM 854 N N . ALA A 1 107 ? -3.812 -14.93 -2.424 1 98.75 107 ALA A N 1
ATOM 855 C CA . ALA A 1 107 ? -4.023 -14.086 -1.25 1 98.75 107 ALA A CA 1
ATOM 856 C C . ALA A 1 107 ? -5.305 -14.484 -0.516 1 98.75 107 ALA A C 1
ATOM 858 O O . ALA A 1 107 ? -5.32 -14.555 0.715 1 98.75 107 ALA A O 1
ATOM 859 N N . MET A 1 108 ? -6.32 -14.719 -1.239 1 98.31 108 MET A N 1
ATOM 860 C CA . MET A 1 108 ? -7.574 -15.148 -0.627 1 98.31 108 MET A CA 1
ATOM 861 C C . MET A 1 108 ? -7.41 -16.5 0.061 1 98.31 108 MET A C 1
ATOM 863 O O . MET A 1 108 ? -7.957 -16.719 1.143 1 98.31 108 MET A O 1
ATOM 867 N N . ALA A 1 109 ? -6.637 -17.391 -0.605 1 98.25 109 ALA A N 1
ATOM 868 C CA . ALA A 1 109 ? -6.395 -18.703 -0.02 1 98.25 109 ALA A CA 1
ATOM 869 C C . ALA A 1 109 ? -5.777 -18.578 1.371 1 98.25 109 ALA A C 1
ATOM 871 O O . ALA A 1 109 ? -6.258 -19.203 2.326 1 98.25 109 ALA A O 1
ATOM 872 N N . VAL A 1 110 ? -4.785 -17.766 1.516 1 98.62 110 VAL A N 1
ATOM 873 C CA . VAL A 1 110 ? -4.059 -17.703 2.777 1 98.62 110 VAL A CA 1
ATOM 874 C C . VAL A 1 110 ? -4.859 -16.891 3.793 1 98.62 110 VAL A C 1
ATOM 876 O O . VAL A 1 110 ? -4.754 -17.109 5 1 98.62 110 VAL A O 1
ATOM 879 N N . HIS A 1 111 ? -5.633 -15.914 3.334 1 98.62 111 HIS A N 1
ATOM 880 C CA . HIS A 1 111 ? -6.551 -15.203 4.219 1 98.62 111 HIS A CA 1
ATOM 881 C C . HIS A 1 111 ? -7.477 -16.172 4.945 1 98.62 111 HIS A C 1
ATOM 883 O O . HIS A 1 111 ? -7.695 -16.047 6.152 1 98.62 111 HIS A O 1
ATOM 889 N N . ARG A 1 112 ? -7.941 -17.188 4.246 1 97.38 112 ARG A N 1
ATOM 890 C CA . ARG A 1 112 ? -8.836 -18.172 4.816 1 97.38 112 ARG A CA 1
ATOM 891 C C . ARG A 1 112 ? -8.055 -19.25 5.559 1 97.38 112 ARG A C 1
ATOM 893 O O . ARG A 1 112 ? -8.484 -19.719 6.617 1 97.38 112 ARG A O 1
ATOM 900 N N . GLU A 1 113 ? -6.93 -19.641 4.969 1 97.31 113 GLU A N 1
ATOM 901 C CA . GLU A 1 113 ? -6.078 -20.641 5.598 1 97.31 113 GLU A CA 1
ATOM 902 C C . GLU A 1 113 ? -5.812 -20.297 7.062 1 97.31 113 GLU A C 1
ATOM 904 O O . GLU A 1 113 ? -5.816 -21.188 7.922 1 97.31 113 GLU A O 1
ATOM 909 N N . PHE A 1 114 ? -5.602 -19.016 7.312 1 98.25 114 PHE A N 1
ATOM 910 C CA . PHE A 1 114 ? -5.207 -18.594 8.656 1 98.25 114 PHE A CA 1
ATOM 911 C C . PHE A 1 114 ? -6.371 -17.938 9.375 1 98.25 114 PHE A C 1
ATOM 913 O O . PHE A 1 114 ? -6.164 -17.109 10.266 1 98.25 114 PHE A O 1
ATOM 920 N N . ASN A 1 115 ? -7.574 -18.125 8.969 1 97.56 115 ASN A N 1
ATOM 921 C CA . ASN A 1 115 ? -8.82 -17.766 9.641 1 97.56 115 ASN A CA 1
ATOM 922 C C . ASN A 1 115 ? -8.906 -16.266 9.914 1 97.56 115 ASN A C 1
ATOM 924 O O . ASN A 1 115 ? -9.281 -15.852 11.016 1 97.56 115 ASN A O 1
ATOM 928 N N . GLN A 1 116 ? -8.453 -15.508 8.953 1 97.88 116 GLN A N 1
ATOM 929 C CA . GLN A 1 116 ? -8.586 -14.062 9.078 1 97.88 116 GLN A CA 1
ATOM 930 C C . GLN A 1 116 ? -10.039 -13.625 8.953 1 97.88 116 GLN A C 1
ATOM 932 O O . GLN A 1 116 ? -10.836 -14.281 8.281 1 97.88 116 GLN A O 1
ATOM 937 N N . THR A 1 117 ? -10.391 -12.516 9.609 1 97 117 THR A N 1
ATOM 938 C CA . THR A 1 117 ? -11.758 -12.016 9.664 1 97 117 THR A CA 1
ATOM 939 C C . THR A 1 117 ? -11.922 -10.781 8.781 1 97 117 THR A C 1
ATOM 941 O O . THR A 1 117 ? -10.961 -10.336 8.156 1 97 117 THR A O 1
ATOM 944 N N . PHE A 1 118 ? -13.109 -10.258 8.766 1 96.81 118 PHE A N 1
ATOM 945 C CA . PHE A 1 118 ? -13.484 -9.07 8.008 1 96.81 118 PHE A CA 1
ATOM 946 C C . PHE A 1 118 ? -12.609 -7.883 8.383 1 96.81 118 PHE A C 1
ATOM 948 O O . PHE A 1 118 ? -12.297 -7.043 7.539 1 96.81 118 PHE A O 1
ATOM 955 N N . ASN A 1 119 ? -12.164 -7.836 9.633 1 96.25 119 ASN A N 1
ATOM 956 C CA . ASN A 1 119 ? -1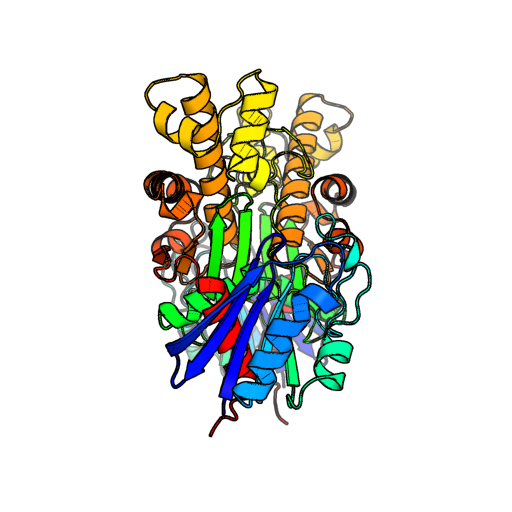1.422 -6.691 10.148 1 96.25 119 ASN A CA 1
ATOM 957 C C . ASN A 1 119 ? -9.922 -6.852 9.914 1 96.25 119 ASN A C 1
ATOM 959 O O . ASN A 1 119 ? -9.148 -5.918 10.133 1 96.25 119 ASN A O 1
ATOM 963 N N . ASP A 1 120 ? -9.492 -8.023 9.438 1 98.19 120 ASP A N 1
ATOM 964 C CA . ASP A 1 120 ? -8.078 -8.297 9.227 1 98.19 120 ASP A CA 1
ATOM 965 C C . ASP A 1 120 ? -7.648 -7.914 7.812 1 98.19 120 ASP A C 1
ATOM 967 O O . ASP A 1 120 ? -8.484 -7.816 6.91 1 98.19 120 ASP A O 1
ATOM 971 N N . VAL A 1 121 ? -6.457 -7.598 7.648 1 98.81 121 VAL A N 1
ATOM 972 C CA . VAL A 1 121 ? -5.828 -7.273 6.371 1 98.81 121 VAL A CA 1
ATOM 973 C C . VAL A 1 121 ? -4.719 -8.273 6.07 1 98.81 121 VAL A C 1
ATOM 975 O O . VAL A 1 121 ? -3.791 -8.438 6.867 1 98.81 121 VAL A O 1
ATOM 978 N N . THR A 1 122 ? -4.805 -8.984 4.953 1 98.94 122 THR A N 1
ATOM 979 C CA . THR A 1 122 ? -3.807 -9.984 4.586 1 98.94 122 THR A CA 1
ATOM 980 C C . THR A 1 122 ? -2.998 -9.523 3.375 1 98.94 122 THR A C 1
ATOM 982 O O . THR A 1 122 ? -3.557 -9.289 2.303 1 98.94 122 THR A O 1
ATOM 985 N N . GLN A 1 123 ? -1.732 -9.344 3.58 1 98.94 123 GLN A N 1
ATOM 986 C CA . GLN A 1 123 ? -0.787 -9.172 2.482 1 98.94 123 GLN A CA 1
ATOM 987 C C . GLN A 1 123 ? -0.108 -10.484 2.125 1 98.94 123 GLN A C 1
ATOM 989 O O . GLN A 1 123 ? 0.373 -11.203 3.006 1 98.94 123 GLN A O 1
ATOM 994 N N . PHE A 1 124 ? -0.133 -10.805 0.876 1 98.94 124 PHE A N 1
ATOM 995 C CA . PHE A 1 124 ? 0.49 -12.039 0.413 1 98.94 124 PHE A CA 1
ATOM 996 C C . PHE A 1 124 ? 1.582 -11.742 -0.608 1 98.94 124 PHE A C 1
ATOM 998 O O . PHE A 1 124 ? 1.41 -10.883 -1.479 1 98.94 124 PHE A O 1
ATOM 1005 N N . PHE A 1 125 ? 2.713 -12.445 -0.503 1 98.88 125 PHE A N 1
ATOM 1006 C CA . PHE A 1 125 ? 3.764 -12.438 -1.515 1 98.88 125 PHE A CA 1
ATOM 1007 C C . PHE A 1 125 ? 4.086 -13.859 -1.97 1 98.88 125 PHE A C 1
ATOM 1009 O O . PHE A 1 125 ? 4.254 -14.758 -1.145 1 98.88 125 PHE A O 1
ATOM 1016 N N . THR A 1 126 ? 4.109 -14.062 -3.254 1 98.12 126 THR A N 1
ATOM 1017 C CA . THR A 1 126 ? 4.598 -15.32 -3.814 1 98.12 126 THR A CA 1
ATOM 1018 C C . THR A 1 126 ? 5.938 -15.117 -4.512 1 98.12 126 THR A C 1
ATOM 1020 O O . THR A 1 126 ? 6.047 -14.312 -5.438 1 98.12 126 THR A O 1
ATOM 1023 N N . ILE A 1 127 ? 6.961 -15.797 -4.02 1 98.25 127 ILE A N 1
ATOM 1024 C CA . ILE A 1 127 ? 8.312 -15.711 -4.559 1 98.25 127 ILE A CA 1
ATOM 1025 C C . ILE A 1 127 ? 8.68 -17.016 -5.25 1 98.25 127 ILE A C 1
ATOM 1027 O O . ILE A 1 127 ? 8.914 -18.031 -4.59 1 98.25 127 ILE A O 1
ATOM 1031 N N . SER A 1 128 ? 8.711 -17.016 -6.477 1 95.88 128 SER A N 1
ATOM 1032 C CA . SER A 1 128 ? 9.031 -18.141 -7.348 1 95.88 128 SER A CA 1
ATOM 1033 C C . SER A 1 128 ? 9.906 -17.703 -8.523 1 95.88 128 SER A C 1
ATOM 1035 O O . SER A 1 128 ? 10.875 -16.969 -8.336 1 95.88 128 SER A O 1
ATOM 1037 N N . THR A 1 129 ? 9.523 -18.188 -9.766 1 93.94 129 THR A N 1
ATOM 1038 C CA . THR A 1 129 ? 10.188 -17.656 -10.945 1 93.94 129 THR A CA 1
ATOM 1039 C C . THR A 1 129 ? 10.055 -16.141 -10.992 1 93.94 129 THR A C 1
ATOM 1041 O O . THR A 1 129 ? 11.023 -15.43 -11.266 1 93.94 129 THR A O 1
ATOM 1044 N N . GLY A 1 130 ? 8.914 -15.664 -10.695 1 95.19 130 GLY A N 1
ATOM 1045 C CA . GLY A 1 130 ? 8.648 -14.242 -10.516 1 95.19 130 GLY A CA 1
ATOM 1046 C C . GLY A 1 130 ? 8.273 -13.883 -9.094 1 95.19 130 GLY A C 1
ATOM 1047 O O . GLY A 1 130 ? 8.43 -14.688 -8.18 1 95.19 130 GLY A O 1
ATOM 1048 N N . LEU A 1 131 ? 7.934 -12.703 -8.891 1 97.31 131 LEU A N 1
ATOM 1049 C CA . LEU A 1 131 ? 7.445 -12.219 -7.602 1 97.31 131 LEU A CA 1
ATOM 1050 C C . LEU A 1 131 ? 6.09 -11.539 -7.754 1 97.31 131 LEU A C 1
ATOM 1052 O O . LEU A 1 131 ? 5.953 -10.578 -8.508 1 97.31 131 LEU A O 1
ATOM 1056 N N . GLY A 1 132 ? 5.047 -12.109 -7.152 1 97.12 132 GLY A N 1
ATOM 1057 C CA . GLY A 1 132 ? 3.691 -11.586 -7.18 1 97.12 132 GLY A CA 1
ATOM 1058 C C . GLY A 1 132 ? 3.16 -11.234 -5.805 1 97.12 132 GLY A C 1
ATOM 1059 O O . GLY A 1 132 ? 3.783 -11.555 -4.793 1 97.12 132 GLY A O 1
ATOM 1060 N N . ALA A 1 133 ? 2.033 -10.609 -5.824 1 98.62 133 ALA A N 1
ATOM 1061 C CA . ALA A 1 133 ? 1.432 -10.211 -4.555 1 98.62 133 ALA A CA 1
ATOM 1062 C C . ALA A 1 133 ? -0.089 -10.141 -4.668 1 98.62 133 ALA A C 1
ATOM 1064 O O . ALA A 1 133 ? -0.633 -10.047 -5.77 1 98.62 133 ALA A O 1
ATOM 1065 N N . GLY A 1 134 ? -0.733 -10.258 -3.604 1 98.81 134 GLY A N 1
ATOM 1066 C CA . GLY A 1 134 ? -2.162 -10.047 -3.436 1 98.81 134 GLY A CA 1
ATOM 1067 C C . GLY A 1 134 ? -2.521 -9.453 -2.086 1 98.81 134 GLY A C 1
ATOM 1068 O O . GLY A 1 134 ? -1.743 -9.539 -1.135 1 98.81 134 GLY A O 1
ATOM 1069 N N . LEU A 1 135 ? -3.611 -8.836 -2.031 1 98.94 135 LEU A N 1
ATOM 1070 C CA . LEU A 1 135 ? -4.074 -8.125 -0.846 1 98.94 135 LEU A CA 1
ATOM 1071 C C . LEU A 1 135 ? -5.555 -8.398 -0.59 1 98.94 135 LEU A C 1
ATOM 1073 O O . LEU A 1 135 ? -6.363 -8.367 -1.52 1 98.94 135 LEU A O 1
ATOM 1077 N N . VAL A 1 136 ? -5.863 -8.789 0.617 1 98.88 136 VAL A N 1
ATOM 1078 C CA . VAL A 1 136 ? -7.258 -8.984 0.997 1 98.88 136 VAL A CA 1
ATOM 1079 C C . VAL A 1 136 ? -7.656 -7.965 2.062 1 98.88 136 VAL A C 1
ATOM 1081 O O . VAL A 1 136 ? -6.988 -7.844 3.092 1 98.88 136 VAL A O 1
ATOM 1084 N N . ILE A 1 137 ? -8.617 -7.203 1.81 1 98.44 137 ILE A N 1
ATOM 1085 C CA . ILE A 1 137 ? -9.242 -6.238 2.707 1 98.44 137 ILE A CA 1
ATOM 1086 C C . ILE A 1 137 ? -10.742 -6.516 2.797 1 98.44 137 ILE A C 1
ATOM 1088 O O . ILE A 1 137 ? -11.398 -6.75 1.778 1 98.44 137 ILE A O 1
ATOM 1092 N N . LYS A 1 138 ? -11.32 -6.566 4.008 1 97 138 LYS A N 1
ATOM 1093 C CA . LYS A 1 138 ? -12.742 -6.789 4.234 1 97 138 LYS A CA 1
ATOM 1094 C C . LYS A 1 138 ? -13.219 -8.055 3.529 1 97 138 LYS A C 1
ATOM 1096 O O . LYS A 1 138 ? -14.234 -8.039 2.83 1 97 138 LYS A O 1
ATOM 1101 N N . ASP A 1 139 ? -12.398 -9.07 3.527 1 96.56 139 ASP A N 1
ATOM 1102 C CA . ASP A 1 139 ? -12.695 -10.422 3.062 1 96.56 139 ASP A CA 1
ATOM 1103 C C . ASP A 1 139 ? -12.836 -10.461 1.543 1 96.56 139 ASP A C 1
ATOM 1105 O O . ASP A 1 139 ? -13.492 -11.352 0.999 1 96.56 139 ASP A O 1
ATOM 1109 N N . GLU A 1 140 ? -12.211 -9.461 0.9 1 97 140 GLU A N 1
ATOM 1110 C CA . GLU A 1 140 ? -12.219 -9.422 -0.559 1 97 140 GLU A CA 1
ATOM 1111 C C . GLU A 1 140 ? -10.828 -9.125 -1.111 1 97 140 GLU A C 1
ATOM 1113 O O . GLU A 1 140 ? -10.07 -8.359 -0.514 1 97 140 GLU A O 1
ATOM 1118 N N . VAL A 1 141 ? -10.617 -9.719 -2.246 1 98.06 141 VAL A N 1
ATOM 1119 C CA . VAL A 1 141 ? -9.383 -9.367 -2.943 1 98.06 141 VAL A CA 1
ATOM 1120 C C . VAL A 1 141 ? -9.406 -7.895 -3.34 1 98.06 141 VAL A C 1
ATOM 1122 O O . VAL A 1 141 ? -10.383 -7.422 -3.934 1 98.06 141 VAL A O 1
ATOM 1125 N N . PHE A 1 142 ? -8.445 -7.203 -2.934 1 98.62 142 PHE A N 1
ATOM 1126 C CA . PHE A 1 142 ? -8.328 -5.797 -3.305 1 98.62 142 PHE A CA 1
ATOM 1127 C C . PHE A 1 142 ? -7.711 -5.648 -4.688 1 98.62 142 PHE A C 1
ATOM 1129 O O . PHE A 1 142 ? -6.547 -6.008 -4.895 1 98.62 142 PHE A O 1
ATOM 1136 N N . ILE A 1 143 ? -8.391 -5.066 -5.598 1 97.38 143 ILE A N 1
ATOM 1137 C CA . ILE A 1 143 ? -7.941 -5.113 -6.984 1 97.38 143 ILE A CA 1
ATOM 1138 C C . ILE A 1 143 ? -7.582 -3.705 -7.457 1 97.38 143 ILE A C 1
ATOM 1140 O O . ILE A 1 143 ? -7.086 -3.525 -8.57 1 97.38 143 ILE A O 1
ATOM 1144 N N . GLY A 1 144 ? -7.828 -2.625 -6.648 1 97.44 144 GLY A N 1
ATOM 1145 C CA . GLY A 1 144 ? -7.664 -1.255 -7.105 1 97.44 144 GLY A CA 1
ATOM 1146 C C . GLY A 1 144 ? -8.727 -0.831 -8.109 1 97.44 144 GLY A C 1
ATOM 1147 O O . GLY A 1 144 ? -9.836 -1.366 -8.109 1 97.44 144 GLY A O 1
ATOM 1148 N N . VAL A 1 145 ? -8.484 0.16 -8.891 1 95.06 145 VAL A N 1
ATOM 1149 C CA . VAL A 1 145 ? -9.539 0.772 -9.688 1 95.06 145 VAL A CA 1
ATOM 1150 C C . VAL A 1 145 ? -9.711 0 -10.992 1 95.06 145 VAL A C 1
ATOM 1152 O O . VAL A 1 145 ? -10.828 -0.093 -11.523 1 95.06 145 VAL A O 1
ATOM 1155 N N . ASN A 1 146 ? -8.641 -0.619 -11.469 1 94 146 ASN A N 1
ATOM 1156 C CA . ASN A 1 146 ? -8.773 -1.323 -12.742 1 94 146 ASN A CA 1
ATOM 1157 C C . ASN A 1 146 ? -8.094 -2.689 -12.695 1 94 146 ASN A C 1
ATOM 1159 O O . ASN A 1 146 ? -7.496 -3.119 -13.688 1 94 146 ASN A O 1
ATOM 1163 N N . HIS A 1 147 ? -8.047 -3.291 -11.516 1 95.88 147 HIS A N 1
ATOM 1164 C CA . HIS A 1 147 ? -7.594 -4.66 -11.297 1 95.88 147 HIS A CA 1
ATOM 1165 C C . HIS A 1 147 ? -6.078 -4.762 -11.422 1 95.88 147 HIS A C 1
ATOM 1167 O O . HIS A 1 147 ? -5.551 -5.809 -11.805 1 95.88 147 HIS A O 1
ATOM 1173 N N . ALA A 1 148 ? -5.352 -3.68 -11.164 1 96.19 148 ALA A N 1
ATOM 1174 C CA . ALA A 1 148 ? -3.9 -3.693 -11.328 1 96.19 148 ALA A CA 1
ATOM 1175 C C . ALA A 1 148 ? -3.197 -3.518 -9.984 1 96.19 148 ALA A C 1
ATOM 1177 O O . ALA A 1 148 ? -1.97 -3.416 -9.93 1 96.19 148 ALA A O 1
ATOM 1178 N N . ALA A 1 149 ? -4.016 -3.445 -8.914 1 98.06 149 ALA A N 1
ATOM 1179 C CA . ALA A 1 149 ? -3.373 -3.404 -7.605 1 98.06 149 ALA A CA 1
ATOM 1180 C C . ALA A 1 149 ? -2.566 -4.676 -7.352 1 98.06 149 ALA A C 1
ATOM 1182 O O . ALA A 1 149 ? -2.957 -5.762 -7.781 1 98.06 149 ALA A O 1
ATOM 1183 N N . GLN A 1 150 ? -1.401 -4.5 -6.727 1 98.44 150 GLN A N 1
ATOM 1184 C CA . GLN A 1 150 ? -0.566 -5.602 -6.258 1 98.44 150 GLN A CA 1
ATOM 1185 C C . GLN A 1 150 ? 0.193 -6.242 -7.418 1 98.44 150 GLN A C 1
ATOM 1187 O O . GLN A 1 150 ? 0.766 -7.324 -7.266 1 98.44 150 GLN A O 1
ATOM 1192 N N . GLU A 1 151 ? 0.105 -5.621 -8.625 1 96.75 151 GLU A N 1
ATOM 1193 C CA . GLU A 1 151 ? 1.119 -5.906 -9.633 1 96.75 151 GLU A CA 1
ATOM 1194 C C . GLU A 1 151 ? 2.436 -5.207 -9.312 1 96.75 151 GLU A C 1
ATOM 1196 O O . GLU A 1 151 ? 2.723 -4.137 -9.844 1 96.75 151 GLU A O 1
ATOM 1201 N N . ILE A 1 152 ? 3.307 -5.891 -8.516 1 97.88 152 ILE A N 1
ATOM 1202 C CA . ILE A 1 152 ? 4.359 -5.145 -7.836 1 97.88 152 ILE A CA 1
ATOM 1203 C C . ILE A 1 152 ? 5.719 -5.504 -8.43 1 97.88 152 ILE A C 1
ATOM 1205 O O . ILE A 1 152 ? 6.758 -5.199 -7.844 1 97.88 152 ILE A O 1
ATOM 1209 N N . ASN A 1 153 ? 5.77 -6.199 -9.547 1 95.81 153 ASN A N 1
ATOM 1210 C CA . ASN A 1 153 ? 7.027 -6.68 -10.109 1 95.81 153 ASN A CA 1
ATOM 1211 C C . ASN A 1 153 ? 8.047 -5.555 -10.242 1 95.81 153 ASN A C 1
ATOM 1213 O O . ASN A 1 153 ? 9.211 -5.715 -9.867 1 95.81 153 ASN A O 1
ATOM 1217 N N . SER A 1 154 ? 7.598 -4.34 -10.648 1 96.75 154 SER A N 1
ATOM 1218 C CA . SER A 1 154 ? 8.5 -3.223 -10.906 1 96.75 154 SER A CA 1
ATOM 1219 C C . SER A 1 154 ? 8.523 -2.244 -9.742 1 96.75 154 SER A C 1
ATOM 1221 O O . SER A 1 154 ? 9.125 -1.173 -9.836 1 96.75 154 SER A O 1
ATOM 1223 N N . LEU A 1 155 ? 7.867 -2.598 -8.664 1 98.19 155 LEU A N 1
ATOM 1224 C CA . LEU A 1 155 ? 7.883 -1.737 -7.484 1 98.19 155 LEU A CA 1
ATOM 1225 C C . LEU A 1 155 ? 9.312 -1.465 -7.027 1 98.19 155 LEU A C 1
ATOM 1227 O O . LEU A 1 155 ? 10.078 -2.398 -6.773 1 98.19 155 LEU A O 1
ATOM 1231 N N . PRO A 1 156 ? 9.703 -0.203 -6.996 1 98.56 156 PRO A N 1
ATOM 1232 C CA . PRO A 1 156 ? 11.07 0.095 -6.566 1 98.56 156 PRO A CA 1
ATOM 1233 C C . PRO A 1 156 ? 11.281 -0.122 -5.07 1 98.56 156 PRO A C 1
ATOM 1235 O O . PRO A 1 156 ? 10.844 0.696 -4.258 1 98.56 156 PRO A O 1
ATOM 1238 N N . ALA A 1 157 ? 11.977 -1.188 -4.734 1 98.38 157 ALA A N 1
ATOM 1239 C CA . ALA A 1 157 ? 12.219 -1.52 -3.332 1 98.38 157 ALA A CA 1
ATOM 1240 C C . ALA A 1 157 ? 13.711 -1.697 -3.066 1 98.38 157 ALA A C 1
ATOM 1242 O O . ALA A 1 157 ? 14.141 -1.771 -1.912 1 98.38 157 ALA A O 1
ATOM 1243 N N . SER A 1 158 ? 14.555 -1.771 -4.145 1 98.62 158 SER A N 1
ATOM 1244 C CA . SER A 1 158 ? 15.992 -1.938 -3.975 1 98.62 158 SER A CA 1
ATOM 1245 C C . SER A 1 158 ? 16.672 -0.6 -3.725 1 98.62 158 SER A C 1
ATOM 1247 O O . SER A 1 158 ? 16.234 0.436 -4.223 1 98.62 158 SER A O 1
ATOM 1249 N N . PHE A 1 159 ? 17.797 -0.625 -3.027 1 98.31 159 PHE A N 1
ATOM 1250 C CA . PHE A 1 159 ? 18.641 0.56 -2.895 1 98.31 159 PHE A CA 1
ATOM 1251 C C . PHE A 1 159 ? 19.531 0.727 -4.117 1 98.31 159 PHE A C 1
ATOM 1253 O O . PHE A 1 159 ? 20.219 1.738 -4.25 1 98.31 159 PHE A O 1
ATOM 1260 N N . ILE A 1 160 ? 19.484 -0.256 -4.984 1 98.06 160 ILE A N 1
ATOM 1261 C CA . ILE A 1 160 ? 20.375 -0.268 -6.141 1 98.06 160 ILE A CA 1
ATOM 1262 C C . ILE A 1 160 ? 19.609 0.154 -7.391 1 98.06 160 ILE A C 1
ATOM 1264 O O . ILE A 1 160 ? 18.516 -0.369 -7.664 1 98.06 160 ILE A O 1
ATOM 1268 N N . LYS A 1 161 ? 20.172 1.066 -8.133 1 97.19 161 LYS A N 1
ATOM 1269 C CA . LYS A 1 161 ? 19.547 1.605 -9.336 1 97.19 161 LYS A CA 1
ATOM 1270 C C . LYS A 1 161 ? 19.859 0.738 -10.555 1 97.19 161 LYS A C 1
ATOM 1272 O O . LYS A 1 161 ? 20.562 1.174 -11.469 1 97.19 161 LYS A O 1
ATOM 1277 N N . GLU A 1 162 ? 19.391 -0.403 -10.539 1 96.88 162 GLU A N 1
ATOM 1278 C CA . GLU A 1 162 ? 19.562 -1.346 -11.641 1 96.88 162 GLU A CA 1
ATOM 1279 C C . GLU A 1 162 ? 18.219 -1.746 -12.234 1 96.88 162 GLU A C 1
ATOM 1281 O O . GLU A 1 162 ? 17.234 -1.927 -11.508 1 96.88 162 GLU A O 1
ATOM 1286 N N . SER A 1 163 ? 18.141 -1.74 -13.539 1 95.44 163 SER A N 1
ATOM 1287 C CA . SER A 1 163 ? 17 -2.271 -14.273 1 95.44 163 SER A CA 1
ATOM 1288 C C . SER A 1 163 ? 17.391 -3.518 -15.062 1 95.44 163 SER A C 1
ATOM 1290 O O . SER A 1 163 ? 18.562 -3.809 -15.242 1 95.44 163 SER A O 1
ATOM 1292 N N . GLY A 1 164 ? 16.406 -4.238 -15.484 1 90.06 164 GLY A N 1
ATOM 1293 C CA . GLY A 1 164 ? 16.688 -5.426 -16.281 1 90.06 164 GLY A CA 1
ATOM 1294 C C . GLY A 1 164 ? 15.438 -6.223 -16.609 1 90.06 164 GLY A C 1
ATOM 1295 O O . GLY A 1 164 ? 14.477 -6.234 -15.844 1 90.06 164 GLY A O 1
ATOM 1296 N N . GLY A 1 165 ? 15.516 -6.832 -17.719 1 81.69 165 GLY A N 1
ATOM 1297 C CA . GLY A 1 165 ? 14.32 -7.504 -18.203 1 81.69 165 GLY A CA 1
ATOM 1298 C C . GLY A 1 165 ? 13.133 -6.566 -18.359 1 81.69 165 GLY A C 1
ATOM 1299 O O . GLY A 1 165 ? 13.25 -5.512 -18.984 1 81.69 165 GLY A O 1
ATOM 1300 N N . ASN A 1 166 ? 12.008 -6.996 -17.797 1 83.69 166 ASN A N 1
ATOM 1301 C CA . ASN A 1 166 ? 10.797 -6.191 -17.875 1 83.69 166 ASN A CA 1
ATOM 1302 C C . ASN A 1 166 ? 10.594 -5.359 -16.609 1 83.69 166 ASN A C 1
ATOM 1304 O O . ASN A 1 166 ? 9.539 -4.738 -16.438 1 83.69 166 ASN A O 1
ATOM 1308 N N . ASN A 1 167 ? 11.742 -5.305 -15.773 1 91.81 167 ASN A N 1
ATOM 1309 C CA . ASN A 1 167 ? 11.609 -4.594 -14.508 1 91.81 167 ASN A CA 1
ATOM 1310 C C . ASN A 1 167 ? 12.289 -3.23 -14.555 1 91.81 167 ASN A C 1
ATOM 1312 O O . ASN A 1 167 ? 13.375 -3.094 -15.125 1 91.81 167 ASN A O 1
ATOM 1316 N N . SER A 1 168 ? 11.641 -2.295 -13.938 1 94.88 168 SER A N 1
ATOM 1317 C CA . SER A 1 168 ? 12.188 -0.944 -13.852 1 94.88 168 SER A CA 1
ATOM 1318 C C . SER A 1 168 ? 13.258 -0.851 -12.773 1 94.88 168 SER A C 1
ATOM 1320 O O . SER A 1 168 ? 13.562 -1.841 -12.102 1 94.88 168 SER A O 1
ATOM 1322 N N . MET A 1 169 ? 13.852 0.299 -12.734 1 96.88 169 MET A N 1
ATOM 1323 C CA . MET A 1 169 ? 14.945 0.576 -11.805 1 96.88 169 MET A CA 1
ATOM 1324 C C . MET A 1 169 ? 14.539 0.26 -10.375 1 96.88 169 MET A C 1
ATOM 1326 O O . MET A 1 169 ? 13.547 0.792 -9.875 1 96.88 169 MET A O 1
ATOM 1330 N N . GLY A 1 170 ? 15.312 -0.668 -9.758 1 97.88 170 GLY A N 1
ATOM 1331 C CA . GLY A 1 170 ? 15.086 -1.01 -8.359 1 97.88 170 GLY A CA 1
ATOM 1332 C C . GLY A 1 170 ? 13.891 -1.926 -8.156 1 97.88 170 GLY A C 1
ATOM 1333 O O . GLY A 1 170 ? 13.445 -2.127 -7.027 1 97.88 170 GLY A O 1
ATOM 1334 N N . GLY A 1 171 ? 13.344 -2.477 -9.219 1 98.38 171 GLY A N 1
ATOM 1335 C CA . GLY A 1 171 ? 12.156 -3.311 -9.148 1 98.38 171 GLY A CA 1
ATOM 1336 C C . GLY A 1 171 ? 12.352 -4.562 -8.312 1 98.38 171 GLY A C 1
ATOM 1337 O O . GLY A 1 171 ? 13.375 -5.234 -8.43 1 98.38 171 GLY A O 1
ATOM 1338 N N . VAL A 1 172 ? 11.43 -4.906 -7.523 1 98.56 172 VAL A N 1
ATOM 1339 C CA . VAL A 1 172 ? 11.539 -5.938 -6.5 1 98.56 172 VAL A CA 1
ATOM 1340 C C . VAL A 1 172 ? 11.766 -7.297 -7.156 1 98.56 172 VAL A C 1
ATOM 1342 O O . VAL A 1 172 ? 12.531 -8.125 -6.648 1 98.56 172 VAL A O 1
ATOM 1345 N N . GLU A 1 173 ? 11.117 -7.582 -8.266 1 98.31 173 GLU A N 1
ATOM 1346 C CA . GLU A 1 173 ? 11.227 -8.891 -8.914 1 98.31 173 GLU A CA 1
ATOM 1347 C C . GLU A 1 173 ? 12.648 -9.141 -9.406 1 98.31 173 GLU A C 1
ATOM 1349 O O . GLU A 1 173 ? 13.156 -10.258 -9.281 1 98.31 173 GLU A O 1
ATOM 1354 N N . LEU A 1 174 ? 13.297 -8.133 -9.961 1 98.12 174 LEU A N 1
ATOM 1355 C CA . LEU A 1 174 ? 14.664 -8.266 -10.469 1 98.12 174 LEU A CA 1
ATOM 1356 C C . LEU A 1 174 ? 15.609 -8.719 -9.359 1 98.12 174 LEU A C 1
ATOM 1358 O O . LEU A 1 174 ? 16.531 -9.492 -9.602 1 98.12 174 LEU A O 1
ATOM 1362 N N . PHE A 1 175 ? 15.352 -8.336 -8.172 1 98.62 175 PHE A N 1
ATOM 1363 C CA . PHE A 1 175 ? 16.328 -8.531 -7.113 1 98.62 175 PHE A CA 1
ATOM 1364 C C . PHE A 1 175 ? 15.961 -9.742 -6.254 1 98.62 175 PHE A C 1
ATOM 1366 O O . PHE A 1 175 ? 16.844 -10.383 -5.668 1 98.62 175 PHE A O 1
ATOM 1373 N N . SER A 1 176 ? 14.672 -10.047 -6.191 1 98.69 176 SER A N 1
ATOM 1374 C CA . SER A 1 176 ? 14.297 -10.945 -5.102 1 98.69 176 SER A CA 1
ATOM 1375 C C . SER A 1 176 ? 13.609 -12.195 -5.633 1 98.69 176 SER A C 1
ATOM 1377 O O . SER A 1 176 ? 13.281 -13.102 -4.863 1 98.69 176 SER A O 1
ATOM 1379 N N . SER A 1 177 ? 13.391 -12.344 -6.926 1 98.25 177 SER A N 1
ATOM 1380 C CA . SER A 1 177 ? 12.758 -13.523 -7.504 1 98.25 177 SER A CA 1
ATOM 1381 C C . SER A 1 177 ? 13.797 -14.5 -8.039 1 98.25 177 SER A C 1
ATOM 1383 O O . SER A 1 177 ? 14.984 -14.164 -8.141 1 98.25 177 SER A O 1
ATOM 1385 N N . GLY A 1 178 ? 13.336 -15.703 -8.383 1 97.81 178 GLY A N 1
ATOM 1386 C CA . GLY A 1 178 ? 14.234 -16.672 -8.969 1 97.81 178 GLY A CA 1
ATOM 1387 C C . GLY A 1 178 ? 14.828 -16.219 -10.289 1 97.81 178 GLY A C 1
ATOM 1388 O O . GLY A 1 178 ? 16.047 -16.172 -10.438 1 97.81 178 GLY A O 1
ATOM 1389 N N . SER A 1 179 ? 13.992 -15.82 -11.219 1 96.56 179 SER A N 1
ATOM 1390 C CA . SER A 1 179 ? 14.477 -15.375 -12.523 1 96.56 179 SER A CA 1
ATOM 1391 C C . SER A 1 179 ? 15.297 -14.094 -12.398 1 96.56 179 SER A C 1
ATOM 1393 O O . SER A 1 179 ? 16.25 -13.883 -13.164 1 96.56 179 SER A O 1
ATOM 1395 N N . GLY A 1 180 ? 14.914 -13.234 -11.438 1 97.81 180 GLY A N 1
ATOM 1396 C CA . GLY A 1 180 ? 15.695 -12.031 -11.203 1 97.81 180 GLY A CA 1
ATOM 1397 C C . GLY A 1 180 ? 17.125 -12.32 -10.766 1 97.81 180 GLY A C 1
ATOM 1398 O O . GLY A 1 180 ? 18.062 -11.75 -11.312 1 97.81 180 GLY A O 1
ATOM 1399 N N . LEU A 1 181 ? 17.234 -13.203 -9.828 1 98 181 LEU A N 1
ATOM 1400 C CA . LEU A 1 181 ? 18.547 -13.617 -9.359 1 98 181 LEU A CA 1
ATOM 1401 C C . LEU A 1 181 ? 19.375 -14.211 -10.492 1 98 181 LEU A C 1
ATOM 1403 O O . LEU A 1 181 ? 20.547 -13.859 -10.672 1 98 181 LEU A O 1
ATOM 1407 N N . GLU A 1 182 ? 18.734 -15.086 -11.281 1 97.88 182 GLU A N 1
ATOM 1408 C CA . GLU A 1 182 ? 19.422 -15.734 -12.398 1 97.88 182 GLU A CA 1
ATOM 1409 C C . GLU A 1 182 ? 19.875 -14.711 -13.43 1 97.88 182 GLU A C 1
ATOM 1411 O O . GLU A 1 182 ? 21.016 -14.781 -13.922 1 97.88 182 GLU A O 1
ATOM 1416 N N . ASN A 1 183 ? 19.031 -13.797 -13.75 1 97.19 183 ASN A N 1
ATOM 1417 C CA . ASN A 1 183 ? 19.359 -12.766 -14.742 1 97.19 183 ASN A CA 1
ATOM 1418 C C . ASN A 1 183 ? 20.516 -11.898 -14.289 1 97.19 183 ASN A C 1
ATOM 1420 O O . ASN A 1 183 ? 21.406 -11.578 -15.078 1 97.19 183 ASN A O 1
ATOM 1424 N N . ARG A 1 184 ? 20.5 -11.531 -13.07 1 97.81 184 ARG A N 1
ATOM 1425 C CA . ARG A 1 184 ? 21.562 -10.672 -12.547 1 97.81 184 ARG A CA 1
ATOM 1426 C C . ARG A 1 184 ? 22.891 -11.414 -12.484 1 97.81 184 ARG A C 1
ATOM 1428 O O . ARG A 1 184 ? 23.953 -10.812 -12.695 1 97.81 184 ARG A O 1
ATOM 1435 N N . ALA A 1 185 ? 22.859 -12.711 -12.203 1 97.94 185 ALA A N 1
ATOM 1436 C CA . ALA A 1 185 ? 24.062 -13.523 -12.273 1 97.94 185 ALA A CA 1
ATOM 1437 C C . ALA A 1 185 ? 24.578 -13.633 -13.703 1 97.94 185 ALA A C 1
ATOM 1439 O O . ALA A 1 185 ? 25.781 -13.5 -13.953 1 97.94 185 ALA A O 1
ATOM 1440 N N . LYS A 1 186 ? 23.656 -13.82 -14.594 1 97.5 186 LYS A N 1
ATOM 1441 C CA . LYS A 1 186 ? 24.016 -13.945 -16 1 97.5 186 LYS A CA 1
ATOM 1442 C C . LYS A 1 186 ? 24.688 -12.68 -16.516 1 97.5 186 LYS A C 1
ATOM 1444 O O . LYS A 1 186 ? 25.641 -12.758 -17.297 1 97.5 186 LYS A O 1
ATOM 1449 N N . ARG A 1 187 ? 24.203 -11.555 -16.125 1 96.62 187 ARG A N 1
ATOM 1450 C CA . ARG A 1 187 ? 24.797 -10.273 -16.516 1 96.62 187 ARG A CA 1
ATOM 1451 C C . ARG A 1 187 ? 26.219 -10.148 -16 1 96.62 187 ARG A C 1
ATOM 1453 O O . ARG A 1 187 ? 26.984 -9.32 -16.5 1 96.62 187 ARG A O 1
ATOM 1460 N N . ARG A 1 188 ? 26.547 -10.906 -15.031 1 96.94 188 ARG A N 1
ATOM 1461 C CA . ARG A 1 188 ? 27.891 -10.906 -14.461 1 96.94 188 ARG A CA 1
ATOM 1462 C C . ARG A 1 188 ? 28.672 -12.148 -14.898 1 96.94 188 ARG A C 1
ATOM 1464 O O . ARG A 1 188 ? 29.625 -12.555 -14.227 1 96.94 188 ARG A O 1
ATOM 1471 N N . ASN A 1 189 ? 28.125 -12.859 -15.945 1 96.62 189 ASN A N 1
ATOM 1472 C CA . ASN A 1 189 ? 28.797 -13.93 -16.688 1 96.62 189 ASN A CA 1
ATOM 1473 C C . ASN A 1 189 ? 28.703 -15.266 -15.938 1 96.62 189 ASN A C 1
ATOM 1475 O O . ASN A 1 189 ? 29.578 -16.109 -16.078 1 96.62 189 ASN A O 1
ATOM 1479 N N . TYR A 1 190 ? 27.719 -15.414 -15.07 1 97.5 190 TYR A N 1
ATOM 1480 C CA . TYR A 1 190 ? 27.453 -16.703 -14.43 1 97.5 190 TYR A CA 1
ATOM 1481 C C . TYR A 1 190 ? 26.078 -17.234 -14.828 1 97.5 190 TYR A C 1
ATOM 1483 O O . TYR A 1 190 ? 25.062 -16.547 -14.68 1 97.5 190 TYR A O 1
ATOM 1491 N N . ASN A 1 191 ? 26.047 -18.438 -15.234 1 97.31 191 ASN A N 1
ATOM 1492 C CA . ASN A 1 191 ? 24.797 -19.062 -15.672 1 97.31 191 ASN A CA 1
ATOM 1493 C C . ASN A 1 191 ? 24.234 -20 -14.602 1 97.31 191 ASN A C 1
ATOM 1495 O O . ASN A 1 191 ? 23.9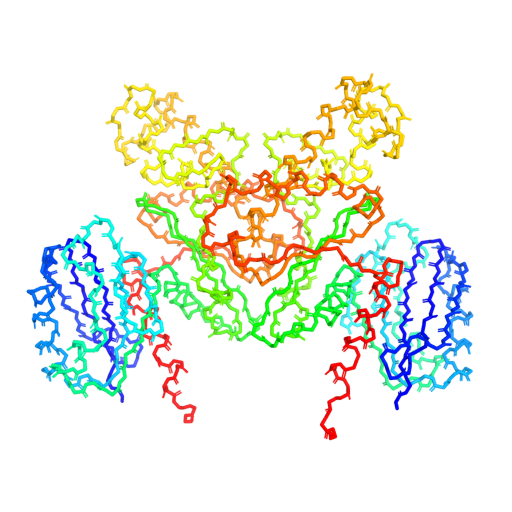53 -21.172 -14.891 1 97.31 191 ASN A O 1
ATOM 1499 N N . TRP A 1 192 ? 24.016 -19.453 -13.43 1 97.81 192 TRP A N 1
ATOM 1500 C CA . TRP A 1 192 ? 23.484 -20.234 -12.312 1 97.81 192 TRP A CA 1
ATOM 1501 C C . TRP A 1 192 ? 21.953 -20.219 -12.312 1 97.81 192 TRP A C 1
ATOM 1503 O O . TRP A 1 192 ? 21.344 -19.188 -12.625 1 97.81 192 TRP A O 1
ATOM 1513 N N . LYS A 1 193 ? 21.375 -21.297 -12.047 1 97.81 193 LYS A N 1
ATOM 1514 C CA . LYS A 1 193 ? 19.953 -21.312 -11.664 1 97.81 193 LYS A CA 1
ATOM 1515 C C . LYS A 1 193 ? 19.766 -20.844 -10.227 1 97.81 193 LYS A C 1
ATOM 1517 O O . LYS A 1 193 ? 20.719 -20.844 -9.438 1 97.81 193 LYS A O 1
ATOM 1522 N N . ALA A 1 194 ? 18.578 -20.422 -9.953 1 97.75 194 ALA A N 1
ATOM 1523 C CA . ALA A 1 194 ? 18.297 -19.891 -8.625 1 97.75 194 ALA A CA 1
ATOM 1524 C C . ALA A 1 194 ? 18.672 -20.906 -7.539 1 97.75 194 ALA A C 1
ATOM 1526 O O . ALA A 1 194 ? 19.328 -20.547 -6.559 1 97.75 194 ALA A O 1
ATOM 1527 N N . LYS A 1 195 ? 18.266 -22.109 -7.785 1 97.62 195 LYS A N 1
ATOM 1528 C CA . LYS A 1 195 ? 18.562 -23.156 -6.82 1 97.62 195 LYS A CA 1
ATOM 1529 C C . LYS A 1 195 ? 20.062 -23.25 -6.547 1 97.62 195 LYS A C 1
ATOM 1531 O O . LYS A 1 195 ? 20.484 -23.344 -5.391 1 97.62 195 LYS A O 1
ATOM 1536 N N . GLU A 1 196 ? 20.812 -23.172 -7.559 1 98.12 196 GLU A N 1
ATOM 1537 C CA . GLU A 1 196 ? 22.266 -23.234 -7.445 1 98.12 196 GLU A CA 1
ATOM 1538 C C . GLU A 1 196 ? 22.812 -22.031 -6.68 1 98.12 196 GLU A C 1
ATOM 1540 O O . GLU A 1 196 ? 23.734 -22.172 -5.883 1 98.12 196 GLU A O 1
ATOM 1545 N N . MET A 1 197 ? 22.297 -20.922 -6.969 1 98.5 197 MET A N 1
ATOM 1546 C CA . MET A 1 197 ? 22.75 -19.703 -6.301 1 98.5 197 MET A CA 1
ATOM 1547 C C . MET A 1 197 ? 22.562 -19.797 -4.793 1 98.5 197 MET A C 1
ATOM 1549 O O . MET A 1 197 ? 23.438 -19.391 -4.023 1 98.5 197 MET A O 1
ATOM 1553 N N . PHE A 1 198 ? 21.453 -20.312 -4.352 1 98.69 198 PHE A N 1
ATOM 1554 C CA . PHE A 1 198 ? 21.203 -20.453 -2.922 1 98.69 198 PHE A CA 1
ATOM 1555 C C . PHE A 1 198 ? 22.156 -21.469 -2.299 1 98.69 198 PHE A C 1
ATOM 1557 O O . PHE A 1 198 ? 22.594 -21.281 -1.163 1 98.69 198 PHE A O 1
ATOM 1564 N N . GLU A 1 199 ? 22.469 -22.484 -3.061 1 98.19 199 GLU A N 1
ATOM 1565 C CA . GLU A 1 199 ? 23.438 -23.469 -2.588 1 98.19 199 GLU A CA 1
ATOM 1566 C C . GLU A 1 199 ? 24.828 -22.859 -2.473 1 98.19 199 GLU A C 1
ATOM 1568 O O . GLU A 1 199 ? 25.625 -23.281 -1.639 1 98.19 199 GLU A O 1
ATOM 1573 N N . LEU A 1 200 ? 25.109 -21.875 -3.236 1 98.25 200 LEU A N 1
ATOM 1574 C CA . LEU A 1 200 ? 26.438 -21.266 -3.32 1 98.25 200 LEU A CA 1
ATOM 1575 C C . LEU A 1 200 ? 26.547 -20.094 -2.338 1 98.25 200 LEU A C 1
ATOM 1577 O O . LEU A 1 200 ? 27.609 -19.469 -2.244 1 98.25 200 LEU A O 1
ATOM 1581 N N . TYR A 1 201 ? 25.531 -19.781 -1.604 1 98.25 201 TYR A N 1
ATOM 1582 C CA . TYR A 1 201 ? 25.469 -18.578 -0.779 1 98.25 201 TYR A CA 1
ATOM 1583 C C . TYR A 1 201 ? 26.703 -18.453 0.105 1 98.25 201 TYR A C 1
ATOM 1585 O O . TYR A 1 201 ? 27.312 -17.391 0.16 1 98.25 201 TYR A O 1
ATOM 1593 N N . ASP A 1 202 ? 27.141 -19.469 0.757 1 97.94 202 ASP A N 1
ATOM 1594 C CA . ASP A 1 202 ? 28.281 -19.406 1.676 1 97.94 202 ASP A CA 1
ATOM 1595 C C . ASP A 1 202 ? 29.562 -19.812 0.981 1 97.94 202 ASP A C 1
ATOM 1597 O O . ASP A 1 202 ? 30.625 -19.891 1.616 1 97.94 202 ASP A O 1
ATOM 1601 N N . LYS A 1 203 ? 29.516 -20.078 -0.306 1 98.06 203 LYS A N 1
ATOM 1602 C CA . LYS A 1 203 ? 30.656 -20.656 -0.997 1 98.06 203 LYS A CA 1
ATOM 1603 C C . LYS A 1 203 ? 31.172 -19.703 -2.084 1 98.06 203 LYS A C 1
ATOM 1605 O O . LYS A 1 203 ? 32.312 -19.859 -2.561 1 98.06 203 LYS A O 1
ATOM 1610 N N . ASN A 1 204 ? 30.359 -18.844 -2.498 1 98.12 204 ASN A N 1
ATOM 1611 C CA . ASN A 1 204 ? 30.703 -17.953 -3.592 1 98.12 204 ASN A CA 1
ATOM 1612 C C . ASN A 1 204 ? 30.359 -16.5 -3.264 1 98.12 204 ASN A C 1
ATOM 1614 O O . ASN A 1 204 ? 29.219 -16.188 -2.91 1 98.12 204 ASN A O 1
ATOM 1618 N N . VAL A 1 205 ? 31.266 -15.617 -3.498 1 98.25 205 VAL A N 1
ATOM 1619 C CA . VAL A 1 205 ? 31.156 -14.219 -3.082 1 98.25 205 VAL A CA 1
ATOM 1620 C C . VAL A 1 205 ? 30.062 -13.523 -3.887 1 98.25 205 VAL A C 1
ATOM 1622 O O . VAL A 1 205 ? 29.297 -12.734 -3.34 1 98.25 205 VAL A O 1
ATOM 1625 N N . LEU A 1 206 ? 30.031 -13.781 -5.152 1 98.19 206 LEU A N 1
ATOM 1626 C CA . LEU A 1 206 ? 29.031 -13.133 -5.988 1 98.19 206 LEU A CA 1
ATOM 1627 C C . LEU A 1 206 ? 27.625 -13.625 -5.641 1 98.19 206 LEU A C 1
ATOM 1629 O O . LEU A 1 206 ? 26.703 -12.828 -5.527 1 98.19 206 LEU A O 1
ATOM 1633 N N . ALA A 1 207 ? 27.453 -14.969 -5.488 1 98.5 207 ALA A N 1
ATOM 1634 C CA . ALA A 1 207 ? 26.156 -15.531 -5.105 1 98.5 207 ALA A CA 1
ATOM 1635 C C . ALA A 1 207 ? 25.672 -14.938 -3.787 1 98.5 207 ALA A C 1
ATOM 1637 O O . ALA A 1 207 ? 24.516 -14.539 -3.668 1 98.5 207 ALA A O 1
ATOM 1638 N N . LYS A 1 208 ? 26.578 -14.836 -2.84 1 98.75 208 LYS A N 1
ATOM 1639 C CA . LYS A 1 208 ? 26.25 -14.258 -1.544 1 98.75 208 LYS A CA 1
ATOM 1640 C C . LYS A 1 208 ? 25.781 -12.812 -1.694 1 98.75 208 LYS A C 1
ATOM 1642 O O . LYS A 1 208 ? 24.766 -12.414 -1.109 1 98.75 208 LYS A O 1
ATOM 1647 N N . ARG A 1 209 ? 26.5 -12.07 -2.457 1 98.75 209 ARG A N 1
ATOM 1648 C CA . ARG A 1 209 ? 26.172 -10.664 -2.646 1 98.75 209 ARG A CA 1
ATOM 1649 C C . ARG A 1 209 ? 24.797 -10.5 -3.279 1 98.75 209 ARG A C 1
ATOM 1651 O O . ARG A 1 209 ? 23.984 -9.703 -2.814 1 98.75 209 ARG A O 1
ATOM 1658 N N . LEU A 1 210 ? 24.531 -11.219 -4.355 1 98.69 210 LEU A N 1
ATOM 1659 C CA . LEU A 1 210 ? 23.266 -11.102 -5.066 1 98.69 210 LEU A CA 1
ATOM 1660 C C . LEU A 1 210 ? 22.094 -11.523 -4.18 1 98.69 210 LEU A C 1
ATOM 1662 O O . LEU A 1 210 ? 21.047 -10.8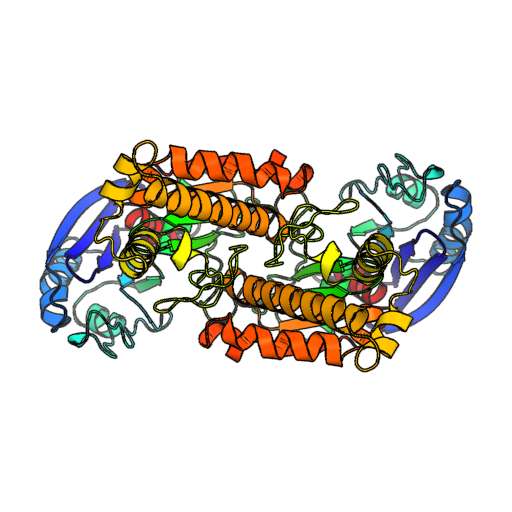83 -4.172 1 98.69 210 LEU A O 1
ATOM 1666 N N . ILE A 1 211 ? 22.281 -12.578 -3.412 1 98.88 211 ILE A N 1
ATOM 1667 C CA . ILE A 1 211 ? 21.234 -13.062 -2.514 1 98.88 211 ILE A CA 1
ATOM 1668 C C . ILE A 1 211 ? 21.047 -12.062 -1.377 1 98.88 211 ILE A C 1
ATOM 1670 O O . ILE A 1 211 ? 19.906 -11.766 -0.992 1 98.88 211 ILE A O 1
ATOM 1674 N N . ASP A 1 212 ? 22.109 -11.492 -0.848 1 98.94 212 ASP A N 1
ATOM 1675 C CA . ASP A 1 212 ? 22.016 -10.477 0.194 1 98.94 212 ASP A CA 1
ATOM 1676 C C . ASP A 1 212 ? 21.25 -9.25 -0.308 1 98.94 212 ASP A C 1
ATOM 1678 O O . ASP A 1 212 ? 20.453 -8.656 0.43 1 98.94 212 ASP A O 1
ATOM 1682 N N . GLU A 1 213 ? 21.547 -8.875 -1.517 1 98.88 213 GLU A N 1
ATOM 1683 C CA . GLU A 1 213 ? 20.812 -7.766 -2.125 1 98.88 213 GLU A CA 1
ATOM 1684 C C . GLU A 1 213 ? 19.328 -8.102 -2.275 1 98.88 213 GLU A C 1
ATOM 1686 O O . GLU A 1 213 ? 18.469 -7.227 -2.129 1 98.88 213 GLU A O 1
ATOM 1691 N N . GLY A 1 214 ? 19.016 -9.367 -2.613 1 98.81 214 GLY A N 1
ATOM 1692 C CA . GLY A 1 214 ? 17.641 -9.828 -2.641 1 98.81 214 GLY A CA 1
ATOM 1693 C C . GLY A 1 214 ? 16.969 -9.766 -1.284 1 98.81 214 GLY A C 1
ATOM 1694 O O . GLY A 1 214 ? 15.812 -9.336 -1.178 1 98.81 214 GLY A O 1
ATOM 1695 N N . ILE A 1 215 ? 17.703 -10.156 -0.223 1 98.94 215 ILE A N 1
ATOM 1696 C CA . ILE A 1 215 ? 17.203 -10.109 1.148 1 98.94 215 ILE A CA 1
ATOM 1697 C C . ILE A 1 215 ? 16.891 -8.664 1.53 1 98.94 215 ILE A C 1
ATOM 1699 O O . ILE A 1 215 ? 15.82 -8.383 2.074 1 98.94 215 ILE A O 1
ATOM 1703 N N . GLU A 1 216 ? 17.766 -7.809 1.204 1 98.81 216 GLU A N 1
ATOM 1704 C CA . GLU A 1 216 ? 17.594 -6.395 1.525 1 98.81 216 GLU A CA 1
ATOM 1705 C C . GLU A 1 216 ? 16.375 -5.812 0.804 1 98.81 216 GLU A C 1
ATOM 1707 O O . GLU A 1 216 ? 15.602 -5.059 1.394 1 98.81 216 GLU A O 1
ATOM 1712 N N . THR A 1 217 ? 16.266 -6.16 -0.44 1 98.88 217 THR A N 1
ATOM 1713 C CA . THR A 1 217 ? 15.141 -5.684 -1.245 1 98.88 217 THR A CA 1
ATOM 1714 C C . THR A 1 217 ? 13.82 -6.211 -0.696 1 98.88 217 THR A C 1
ATOM 1716 O O . THR A 1 217 ? 12.844 -5.465 -0.598 1 98.88 217 THR A O 1
ATOM 1719 N N . LEU A 1 218 ? 13.773 -7.465 -0.335 1 98.88 218 LEU A N 1
ATOM 1720 C CA . LEU A 1 218 ? 12.578 -8.055 0.268 1 98.88 218 LEU A CA 1
ATOM 1721 C C . LEU A 1 218 ? 12.258 -7.383 1.598 1 98.88 218 LEU A C 1
ATOM 1723 O O . LEU A 1 218 ? 11.086 -7.18 1.925 1 98.88 218 LEU A O 1
ATOM 1727 N N . ALA A 1 219 ? 13.273 -7.09 2.383 1 98.94 219 ALA A N 1
ATOM 1728 C CA . ALA A 1 219 ? 13.078 -6.383 3.646 1 98.94 219 ALA A CA 1
ATOM 1729 C C . ALA A 1 219 ? 12.391 -5.039 3.424 1 98.94 219 ALA A C 1
ATOM 1731 O O . ALA A 1 219 ? 11.477 -4.672 4.168 1 98.94 219 ALA A O 1
ATOM 1732 N N . ASN A 1 220 ? 12.859 -4.34 2.422 1 98.88 220 ASN A N 1
ATOM 1733 C CA . ASN A 1 220 ? 12.242 -3.064 2.084 1 98.88 220 ASN A CA 1
ATOM 1734 C C . ASN A 1 220 ? 10.789 -3.248 1.649 1 98.88 220 ASN A C 1
ATOM 1736 O O . ASN A 1 220 ? 9.922 -2.449 2.012 1 98.88 220 ASN A O 1
ATOM 1740 N N . LEU A 1 221 ? 10.508 -4.309 0.863 1 98.94 221 LEU A N 1
ATOM 1741 C CA . LEU A 1 221 ? 9.141 -4.598 0.446 1 98.94 221 LEU A CA 1
ATOM 1742 C C . LEU A 1 221 ? 8.242 -4.848 1.655 1 98.94 221 LEU A C 1
ATOM 1744 O O . LEU A 1 221 ? 7.109 -4.367 1.704 1 98.94 221 LEU A O 1
ATOM 1748 N N . ILE A 1 222 ? 8.75 -5.602 2.57 1 98.94 222 ILE A N 1
ATOM 1749 C CA . ILE A 1 222 ? 8.008 -5.891 3.795 1 98.94 222 ILE A CA 1
ATOM 1750 C C . ILE A 1 222 ? 7.738 -4.59 4.551 1 98.94 222 ILE A C 1
ATOM 1752 O O . ILE A 1 222 ? 6.605 -4.328 4.957 1 98.94 222 ILE A O 1
ATOM 1756 N N . ALA A 1 223 ? 8.742 -3.748 4.703 1 98.88 223 ALA A N 1
ATOM 1757 C CA . ALA A 1 223 ? 8.586 -2.475 5.402 1 98.88 223 ALA A CA 1
ATOM 1758 C C . ALA A 1 223 ? 7.586 -1.573 4.688 1 98.88 223 ALA A C 1
ATOM 1760 O O . ALA A 1 223 ? 6.785 -0.891 5.336 1 98.88 223 ALA A O 1
ATOM 1761 N N . ILE A 1 224 ? 7.645 -1.547 3.391 1 98.94 224 ILE A N 1
ATOM 1762 C CA . ILE A 1 224 ? 6.703 -0.785 2.576 1 98.94 224 ILE A CA 1
ATOM 1763 C C . ILE A 1 224 ? 5.277 -1.261 2.854 1 98.94 224 ILE A C 1
ATOM 1765 O O . ILE A 1 224 ? 4.379 -0.447 3.072 1 98.94 224 ILE A O 1
ATOM 1769 N N . SER A 1 225 ? 5.078 -2.561 2.871 1 98.88 225 SER A N 1
ATOM 1770 C CA . SER A 1 225 ? 3.76 -3.137 3.121 1 98.88 225 SER A CA 1
ATOM 1771 C C . SER A 1 225 ? 3.254 -2.775 4.512 1 98.88 225 SER A C 1
ATOM 1773 O O . SER A 1 225 ? 2.076 -2.461 4.688 1 98.88 225 SER A O 1
ATOM 1775 N N . LEU A 1 226 ? 4.148 -2.84 5.492 1 98.81 226 LEU A N 1
ATOM 1776 C CA . LEU A 1 226 ? 3.787 -2.479 6.859 1 98.81 226 LEU A CA 1
ATOM 1777 C C . LEU A 1 226 ? 3.361 -1.016 6.938 1 98.81 226 LEU A C 1
ATOM 1779 O O . LEU A 1 226 ? 2.326 -0.697 7.531 1 98.81 226 LEU A O 1
ATOM 1783 N N . ALA A 1 227 ? 4.098 -0.168 6.309 1 98.69 227 ALA A N 1
ATOM 1784 C CA . ALA A 1 227 ? 3.846 1.27 6.371 1 98.69 227 ALA A CA 1
ATOM 1785 C C . ALA A 1 227 ? 2.566 1.634 5.621 1 98.69 227 ALA A C 1
ATOM 1787 O O . ALA A 1 227 ? 1.742 2.4 6.129 1 98.69 227 ALA A O 1
ATOM 1788 N N . MET A 1 228 ? 2.352 1.079 4.488 1 98.81 228 MET A N 1
ATOM 1789 C CA . MET A 1 228 ? 1.23 1.4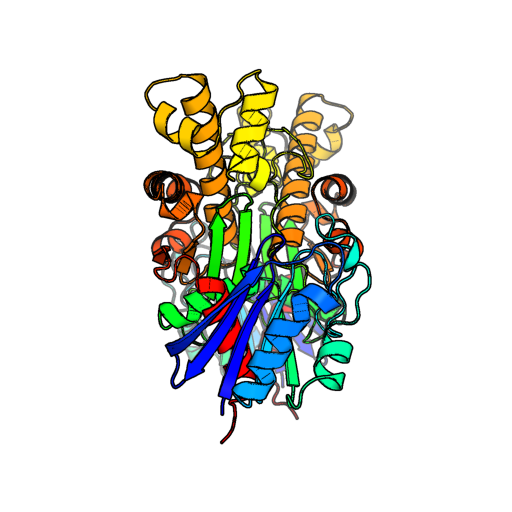38 3.625 1 98.81 228 MET A CA 1
ATOM 1790 C C . MET A 1 228 ? -0.066 0.815 4.129 1 98.81 228 MET A C 1
ATOM 1792 O O . MET A 1 228 ? -1.136 1.417 4.016 1 98.81 228 MET A O 1
ATOM 1796 N N . LEU A 1 229 ? 0.066 -0.438 4.762 1 98.81 229 LEU A N 1
ATOM 1797 C CA . LEU A 1 229 ? -1.158 -1.222 4.883 1 98.81 229 LEU A CA 1
ATOM 1798 C C . LEU A 1 229 ? -1.412 -1.612 6.332 1 98.81 229 LEU A C 1
ATOM 1800 O O . LEU A 1 229 ? -2.537 -1.96 6.699 1 98.81 229 LEU A O 1
ATOM 1804 N N . ASN A 1 230 ? -0.353 -1.635 7.172 1 98.56 230 ASN A N 1
ATOM 1805 C CA . ASN A 1 230 ? -0.52 -2.096 8.547 1 98.56 230 ASN A CA 1
ATOM 1806 C C . ASN A 1 230 ? -1.358 -3.369 8.617 1 98.56 230 ASN A C 1
ATOM 1808 O O . ASN A 1 230 ? -2.414 -3.391 9.25 1 98.56 230 ASN A O 1
ATOM 1812 N N . PRO A 1 231 ? -0.889 -4.445 7.984 1 98.88 231 PRO A N 1
ATOM 1813 C CA . PRO A 1 231 ? -1.675 -5.68 7.898 1 98.88 231 PRO A CA 1
ATOM 1814 C C . PRO A 1 231 ? -1.619 -6.508 9.18 1 98.88 231 PRO A C 1
ATOM 1816 O O . PRO A 1 231 ? -0.704 -6.336 9.992 1 98.88 231 PRO A O 1
ATOM 1819 N N . SER A 1 232 ? -2.592 -7.391 9.344 1 98.69 232 SER A N 1
ATOM 1820 C CA . SER A 1 232 ? -2.584 -8.336 10.461 1 98.69 232 SER A CA 1
ATOM 1821 C C . SER A 1 232 ? -1.599 -9.469 10.211 1 98.69 232 SER A C 1
ATOM 1823 O O . SER A 1 232 ? -1.084 -10.07 11.164 1 98.69 232 SER A O 1
ATOM 1825 N N . GLN A 1 233 ? -1.389 -9.711 8.898 1 98.88 233 GLN A N 1
ATOM 1826 C CA . GLN A 1 233 ? -0.408 -10.742 8.562 1 98.88 233 GLN A CA 1
ATOM 1827 C C . GLN A 1 233 ? 0.199 -10.492 7.18 1 98.88 233 GLN A C 1
ATOM 1829 O O . GLN A 1 233 ? -0.436 -9.883 6.316 1 98.88 233 GLN A O 1
ATOM 1834 N N . ILE A 1 234 ? 1.38 -10.914 7.023 1 98.94 234 ILE A N 1
ATOM 1835 C CA . ILE A 1 234 ? 2.057 -11.086 5.742 1 98.94 234 ILE A CA 1
ATOM 1836 C C . ILE A 1 234 ? 2.412 -12.555 5.539 1 98.94 234 ILE A C 1
ATOM 1838 O O . ILE A 1 234 ? 3.135 -13.148 6.348 1 98.94 234 ILE A O 1
ATOM 1842 N N . VAL A 1 235 ? 1.849 -13.125 4.516 1 98.94 235 VAL A N 1
ATOM 1843 C CA . VAL A 1 235 ? 2.068 -14.539 4.242 1 98.94 235 VAL A CA 1
ATOM 1844 C C . VAL A 1 235 ? 2.926 -14.695 2.988 1 98.94 235 VAL A C 1
ATOM 1846 O O . VAL A 1 235 ? 2.75 -13.961 2.012 1 98.94 235 VAL A O 1
ATOM 1849 N N . PHE A 1 236 ? 3.83 -15.633 3.055 1 98.81 236 PHE A N 1
ATOM 1850 C CA . PHE A 1 236 ? 4.738 -15.883 1.942 1 98.81 236 PHE A CA 1
ATOM 1851 C C . PHE A 1 236 ? 4.5 -17.266 1.342 1 98.81 236 PHE A C 1
ATOM 1853 O O . PHE A 1 236 ? 4.246 -18.219 2.068 1 98.81 236 PHE A O 1
ATOM 1860 N N . GLY A 1 237 ? 4.496 -17.312 0.106 1 98.19 237 GLY A N 1
ATOM 1861 C CA . GLY A 1 237 ? 4.445 -18.547 -0.657 1 98.19 237 GLY A CA 1
ATOM 1862 C C . GLY A 1 237 ? 5.332 -18.531 -1.891 1 98.19 237 GLY A C 1
ATOM 1863 O O . GLY A 1 237 ? 6.152 -17.625 -2.055 1 98.19 237 GLY A O 1
ATOM 1864 N N . GLY A 1 238 ? 5.207 -19.562 -2.752 1 96.56 238 GLY A N 1
ATOM 1865 C CA . GLY A 1 238 ? 6.051 -19.703 -3.93 1 96.56 238 GLY A CA 1
ATOM 1866 C C . GLY A 1 238 ? 7.246 -20.609 -3.699 1 96.56 238 GLY A C 1
ATOM 1867 O O . GLY A 1 238 ? 7.746 -20.703 -2.578 1 96.56 238 GLY A O 1
ATOM 1868 N N . THR A 1 239 ? 7.738 -21.156 -4.73 1 95.75 239 THR A N 1
ATOM 1869 C CA . THR A 1 239 ? 8.742 -22.203 -4.656 1 95.75 239 THR A CA 1
ATOM 1870 C C . THR A 1 239 ? 10.039 -21.688 -4.047 1 95.75 239 THR A C 1
ATOM 1872 O O . THR A 1 239 ? 10.625 -22.328 -3.178 1 95.75 239 THR A O 1
ATOM 1875 N N . VAL A 1 240 ? 10.492 -20.562 -4.449 1 97.56 240 VAL A N 1
ATOM 1876 C CA . VAL A 1 240 ? 11.742 -20 -3.941 1 97.56 240 VAL A CA 1
ATOM 1877 C C . VAL A 1 240 ? 11.625 -19.75 -2.441 1 97.56 240 VAL A C 1
ATOM 1879 O O . VAL A 1 240 ? 12.508 -20.125 -1.669 1 97.56 240 VAL A O 1
ATOM 1882 N N . ALA A 1 241 ? 10.5 -19.109 -2.027 1 98.19 241 ALA A N 1
ATOM 1883 C CA . ALA A 1 241 ? 10.305 -18.797 -0.615 1 98.19 241 ALA A CA 1
ATOM 1884 C C . ALA A 1 241 ? 10.195 -20.062 0.225 1 98.19 241 ALA A C 1
ATOM 1886 O O . ALA A 1 241 ? 10.844 -20.188 1.265 1 98.19 241 ALA A O 1
ATOM 1887 N N . LEU A 1 242 ? 9.43 -21.016 -0.248 1 97.5 242 LEU A N 1
ATOM 1888 C CA . LEU A 1 242 ? 9.133 -22.203 0.55 1 97.5 242 LEU A CA 1
ATOM 1889 C C . LEU A 1 242 ? 10.344 -23.125 0.62 1 97.5 242 LEU A C 1
ATOM 1891 O O . LEU A 1 242 ? 10.555 -23.812 1.627 1 97.5 242 LEU A O 1
ATOM 1895 N N . LYS A 1 243 ? 11.156 -23.141 -0.41 1 97.12 243 LYS A N 1
ATOM 1896 C CA . LYS A 1 243 ? 12.352 -23.969 -0.404 1 97.12 243 LYS A CA 1
ATOM 1897 C C . LYS A 1 243 ? 13.508 -23.266 0.3 1 97.12 243 LYS A C 1
ATOM 1899 O O . LYS A 1 243 ? 14.508 -23.906 0.653 1 97.12 243 LYS A O 1
ATOM 1904 N N . ASN A 1 244 ? 13.43 -22.016 0.432 1 98.12 244 ASN A N 1
ATOM 1905 C CA . ASN A 1 244 ? 14.445 -21.188 1.083 1 98.12 244 ASN A CA 1
ATOM 1906 C C . ASN A 1 244 ? 13.836 -20.266 2.125 1 98.12 244 ASN A C 1
ATOM 1908 O O . ASN A 1 244 ? 14.031 -19.047 2.064 1 98.12 244 ASN A O 1
ATOM 1912 N N . LYS A 1 245 ? 13.211 -20.781 3.096 1 98.56 245 LYS A N 1
ATOM 1913 C CA . LYS A 1 245 ? 12.516 -19.969 4.102 1 98.56 245 LYS A CA 1
ATOM 1914 C C . LYS A 1 245 ? 13.484 -19.031 4.809 1 98.56 245 LYS A C 1
ATOM 1916 O O . LYS A 1 245 ? 13.102 -17.922 5.199 1 98.56 245 LYS A O 1
ATOM 1921 N N . TRP A 1 246 ? 14.742 -19.453 4.973 1 98.81 246 TRP A N 1
ATOM 1922 C CA . TRP A 1 246 ? 15.742 -18.625 5.633 1 98.81 246 TRP A CA 1
ATOM 1923 C C . TRP A 1 246 ? 15.93 -17.312 4.891 1 98.81 246 TRP A C 1
ATOM 1925 O O . TRP A 1 246 ? 16.234 -16.281 5.5 1 98.81 246 TRP A O 1
ATOM 1935 N N . TYR A 1 247 ? 15.805 -17.359 3.572 1 98.88 247 TYR A N 1
ATOM 1936 C CA . TYR A 1 247 ? 15.906 -16.188 2.703 1 98.88 247 TYR A CA 1
ATOM 1937 C C . TYR A 1 247 ? 14.875 -15.141 3.09 1 98.88 247 TYR A C 1
ATOM 1939 O O . TYR A 1 247 ? 15.211 -13.969 3.275 1 98.88 247 TYR A O 1
ATOM 1947 N N . VAL A 1 248 ? 13.625 -15.562 3.342 1 98.94 248 VAL A N 1
ATOM 1948 C CA . VAL A 1 248 ? 12.508 -14.695 3.715 1 98.94 248 VAL A CA 1
ATOM 1949 C C . VAL A 1 248 ? 12.641 -14.281 5.18 1 98.94 248 VAL A C 1
ATOM 1951 O O . VAL A 1 248 ? 12.406 -13.125 5.527 1 98.94 248 VAL A O 1
ATOM 1954 N N . GLU A 1 249 ? 13 -15.18 6.02 1 98.94 249 GLU A N 1
ATOM 1955 C CA . GLU A 1 249 ? 13.18 -14.914 7.441 1 98.94 249 GLU A CA 1
ATOM 1956 C C . GLU A 1 249 ? 14.25 -13.844 7.672 1 98.94 249 GLU A C 1
ATOM 1958 O O . GLU A 1 249 ? 14.102 -12.984 8.539 1 98.94 249 GLU A O 1
ATOM 1963 N N . ALA A 1 250 ? 15.32 -13.945 6.898 1 98.88 250 ALA A N 1
ATOM 1964 C CA . ALA A 1 250 ? 16.359 -12.93 6.984 1 98.88 250 ALA A CA 1
ATOM 1965 C C . ALA A 1 250 ? 15.82 -11.555 6.609 1 98.88 250 ALA A C 1
ATOM 1967 O O . ALA A 1 250 ? 16.172 -10.547 7.234 1 98.88 250 ALA A O 1
ATOM 1968 N N . ALA A 1 251 ? 15 -11.508 5.605 1 98.94 251 ALA A N 1
ATOM 1969 C CA . ALA A 1 251 ? 14.383 -10.258 5.18 1 98.94 251 ALA A CA 1
ATOM 1970 C C . ALA A 1 251 ? 13.445 -9.711 6.258 1 98.94 251 ALA A C 1
ATOM 1972 O O . ALA A 1 251 ? 13.438 -8.508 6.527 1 98.94 251 ALA A O 1
ATOM 1973 N N . ILE A 1 252 ? 12.633 -10.602 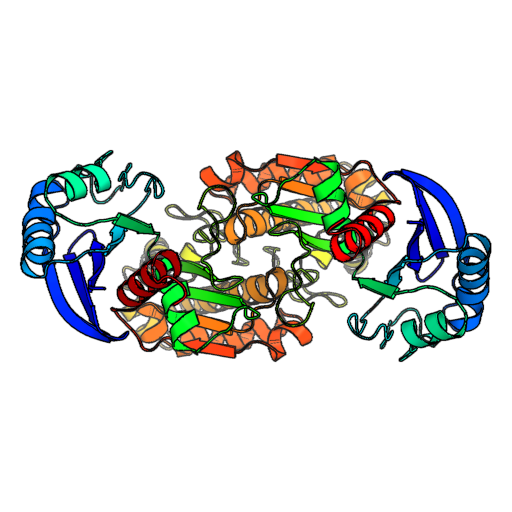6.855 1 98.94 252 ILE A N 1
ATOM 1974 C CA . ILE A 1 252 ? 11.719 -10.219 7.926 1 98.94 252 ILE A CA 1
ATOM 1975 C C . ILE A 1 252 ? 12.5 -9.57 9.07 1 98.94 252 ILE A C 1
ATOM 1977 O O . ILE A 1 252 ? 12.125 -8.508 9.562 1 98.94 252 ILE A O 1
ATOM 1981 N N . LYS A 1 253 ? 13.57 -10.18 9.43 1 98.75 253 LYS A N 1
ATOM 1982 C CA . LYS A 1 253 ? 14.406 -9.648 10.508 1 98.75 253 LYS A CA 1
ATOM 1983 C C . LYS A 1 253 ? 14.953 -8.273 10.148 1 98.75 253 LYS A C 1
ATOM 1985 O O . LYS A 1 253 ? 14.953 -7.363 10.984 1 98.75 253 LYS A O 1
ATOM 1990 N N . GLN A 1 254 ? 15.391 -8.148 8.945 1 98.56 254 GLN A N 1
ATOM 1991 C CA . GLN A 1 254 ? 15.961 -6.883 8.492 1 98.56 254 GLN A CA 1
ATOM 1992 C C . GLN A 1 254 ? 14.891 -5.797 8.398 1 98.56 254 GLN A C 1
ATOM 1994 O O . GLN A 1 254 ? 15.172 -4.621 8.625 1 98.56 254 GLN A O 1
ATOM 1999 N N . ALA A 1 255 ? 13.688 -6.125 8.086 1 98.69 255 ALA A N 1
ATOM 2000 C CA . ALA A 1 255 ? 12.594 -5.176 7.91 1 98.69 255 ALA A CA 1
ATOM 2001 C C . ALA A 1 255 ? 12.281 -4.445 9.211 1 98.69 255 ALA A C 1
ATOM 2003 O O . ALA A 1 255 ? 11.734 -3.342 9.203 1 98.69 255 ALA A O 1
ATOM 2004 N N . LYS A 1 256 ? 12.594 -5.047 10.32 1 98.19 256 LYS A N 1
ATOM 2005 C CA . LYS A 1 256 ? 12.305 -4.473 11.633 1 98.19 256 LYS A CA 1
ATOM 2006 C C . LYS A 1 256 ? 12.938 -3.094 11.773 1 98.19 256 LYS A C 1
ATOM 2008 O O . LYS A 1 256 ? 12.289 -2.156 12.25 1 98.19 256 LYS A O 1
ATOM 2013 N N . SER A 1 257 ? 14.164 -2.969 11.305 1 96.81 257 SER A N 1
ATOM 2014 C CA . SER A 1 257 ? 14.906 -1.726 11.477 1 96.81 257 SER A CA 1
ATOM 2015 C C . SER A 1 257 ? 14.414 -0.65 10.516 1 96.81 257 SER A C 1
ATOM 2017 O O . SER A 1 257 ? 14.805 0.514 10.625 1 96.81 257 SER A O 1
ATOM 2019 N N . ARG A 1 258 ? 13.547 -1.046 9.586 1 96.31 258 ARG A N 1
ATOM 2020 C CA . ARG A 1 258 ? 13.055 -0.118 8.57 1 96.31 258 ARG A CA 1
ATOM 2021 C C . ARG A 1 258 ? 11.594 0.232 8.82 1 96.31 258 ARG A C 1
ATOM 2023 O O . ARG A 1 258 ? 10.977 0.938 8.016 1 96.31 258 ARG A O 1
ATOM 2030 N N . SER A 1 259 ? 11.039 -0.289 9.852 1 96.88 259 SER A N 1
ATOM 2031 C CA . SER A 1 259 ? 9.617 -0.143 10.109 1 96.88 259 SER A CA 1
ATOM 2032 C C . SER A 1 259 ? 9.359 0.489 11.469 1 96.88 259 SER A C 1
ATOM 2034 O O . SER A 1 259 ? 10.219 0.433 12.359 1 96.88 259 SER A O 1
ATOM 2036 N N . LEU A 1 260 ? 8.219 1.131 11.609 1 95.44 260 LEU A N 1
ATOM 2037 C CA . LEU A 1 260 ? 7.797 1.568 12.938 1 95.44 260 LEU A CA 1
ATOM 2038 C C . LEU A 1 260 ? 7.449 0.373 13.82 1 95.44 260 LEU A C 1
ATOM 2040 O O . LEU A 1 260 ? 6.844 -0.594 13.352 1 95.44 260 LEU A O 1
ATOM 2044 N N . ALA A 1 261 ? 7.758 0.471 15.055 1 95.56 261 ALA A N 1
ATOM 2045 C CA . ALA A 1 261 ? 7.512 -0.625 15.992 1 95.56 261 ALA A CA 1
ATOM 2046 C C . ALA A 1 261 ? 6.027 -0.98 16.047 1 95.56 261 ALA A C 1
ATOM 2048 O O . ALA A 1 261 ? 5.664 -2.158 16.047 1 95.56 261 ALA A O 1
ATOM 2049 N N . ILE A 1 262 ? 5.145 -0.008 16.031 1 94.44 262 ILE A N 1
ATOM 2050 C CA . ILE A 1 262 ? 3.705 -0.205 16.172 1 94.44 262 ILE A CA 1
ATOM 2051 C C . ILE A 1 262 ? 3.174 -0.987 14.969 1 94.44 262 ILE A C 1
ATOM 2053 O O . ILE A 1 262 ? 2.127 -1.635 15.062 1 94.44 262 ILE A O 1
ATOM 2057 N N . GLN A 1 263 ? 3.855 -0.919 13.852 1 97.06 263 GLN A N 1
ATOM 2058 C CA . GLN A 1 263 ? 3.484 -1.652 12.648 1 97.06 263 GLN A CA 1
ATOM 2059 C C . GLN A 1 263 ? 4.086 -3.055 12.648 1 97.06 263 GLN A C 1
ATOM 2061 O O . GLN A 1 263 ? 3.377 -4.043 12.453 1 97.06 263 GLN A O 1
ATOM 2066 N N . TYR A 1 264 ? 5.371 -3.182 12.93 1 98.25 264 TYR A N 1
ATOM 2067 C CA . TYR A 1 264 ? 6.113 -4.438 12.859 1 98.25 264 TYR A CA 1
ATOM 2068 C C . TYR A 1 264 ? 5.66 -5.398 13.953 1 98.25 264 TYR A C 1
ATOM 2070 O O . TYR A 1 264 ? 5.574 -6.609 13.727 1 98.25 264 TYR A O 1
ATOM 2078 N N . ASP A 1 265 ? 5.316 -4.852 15.117 1 97.5 265 ASP A N 1
ATOM 2079 C CA . ASP A 1 265 ? 5.031 -5.695 16.266 1 97.5 265 ASP A CA 1
ATOM 2080 C C . ASP A 1 265 ? 3.607 -6.242 16.219 1 97.5 265 ASP A C 1
ATOM 2082 O O . ASP A 1 265 ? 3.258 -7.16 16.953 1 97.5 265 ASP A O 1
ATOM 2086 N N . ASN A 1 266 ? 2.783 -5.781 15.312 1 95.88 266 ASN A N 1
ATOM 2087 C CA . ASN A 1 266 ? 1.378 -6.176 15.273 1 95.88 266 ASN A CA 1
ATOM 2088 C C . ASN A 1 266 ? 1.055 -6.992 14.031 1 95.88 266 ASN A C 1
ATOM 2090 O O . ASN A 1 266 ? -0.113 -7.133 13.656 1 95.88 266 ASN A O 1
ATOM 2094 N N . VAL A 1 267 ? 2.059 -7.504 13.398 1 98.56 267 VAL A N 1
ATOM 2095 C CA . VAL A 1 267 ? 1.846 -8.297 12.195 1 98.56 267 VAL A CA 1
ATOM 2096 C C . VAL A 1 267 ? 2.348 -9.727 12.422 1 98.56 267 VAL A C 1
ATOM 2098 O O . VAL A 1 267 ? 3.354 -9.93 13.102 1 98.56 267 VAL A O 1
ATOM 2101 N N . LYS A 1 268 ? 1.654 -10.734 11.938 1 98.75 268 LYS A N 1
ATOM 2102 C CA . LYS A 1 268 ? 2.123 -12.117 11.898 1 98.75 268 LYS A CA 1
ATOM 2103 C C . LYS A 1 268 ? 2.766 -12.445 10.555 1 98.75 268 LYS A C 1
ATOM 2105 O O . LYS A 1 268 ? 2.176 -12.195 9.5 1 98.75 268 LYS A O 1
ATOM 2110 N N . PHE A 1 269 ? 3.984 -12.914 10.57 1 98.88 269 PHE A N 1
ATOM 2111 C CA . PHE A 1 269 ? 4.66 -13.406 9.375 1 98.88 269 PHE A CA 1
ATOM 2112 C C . PHE A 1 269 ? 4.504 -14.922 9.258 1 98.88 269 PHE A C 1
ATOM 2114 O O . PHE A 1 269 ? 4.801 -15.656 10.203 1 98.88 269 PHE A O 1
ATOM 2121 N N . ARG A 1 270 ? 3.977 -15.336 8.094 1 98.44 270 ARG A N 1
ATOM 2122 C CA . ARG A 1 270 ? 3.65 -16.75 7.938 1 98.44 270 ARG A CA 1
ATOM 2123 C C . ARG A 1 270 ? 4.059 -17.25 6.555 1 98.44 270 ARG A C 1
ATOM 2125 O O . ARG A 1 270 ? 4.242 -16.469 5.629 1 98.44 270 ARG A O 1
ATOM 2132 N N . PHE A 1 271 ? 4.266 -18.547 6.473 1 98.56 271 PHE A N 1
ATOM 2133 C CA . PHE A 1 271 ? 4.383 -19.266 5.203 1 98.56 271 PHE A CA 1
ATOM 2134 C C . PHE A 1 271 ? 3.152 -20.125 4.949 1 98.56 271 PHE A C 1
ATOM 2136 O O . PHE A 1 271 ? 2.633 -20.75 5.867 1 98.56 271 PHE A O 1
ATOM 2143 N N . THR A 1 272 ? 2.613 -20.094 3.775 1 97.88 272 THR A N 1
ATOM 2144 C CA . THR A 1 272 ? 1.462 -20.938 3.467 1 97.88 272 THR A CA 1
ATOM 2145 C C . THR A 1 272 ? 1.859 -22.406 3.436 1 97.88 272 THR A C 1
ATOM 2147 O O . THR A 1 272 ? 2.996 -22.734 3.096 1 97.88 272 THR A O 1
ATOM 2150 N N . SER A 1 273 ? 0.906 -23.25 3.734 1 95.44 273 SER A N 1
ATOM 2151 C CA . SER A 1 273 ? 1.125 -24.688 3.689 1 95.44 273 SER A CA 1
ATOM 2152 C C . SER A 1 273 ? 0.543 -25.297 2.418 1 95.44 273 SER A C 1
ATOM 2154 O O . SER A 1 273 ? 0.75 -26.484 2.139 1 95.44 273 SER A O 1
ATOM 2156 N N . TYR A 1 274 ? -0.154 -24.547 1.604 1 92.06 274 TYR A N 1
ATOM 2157 C CA . TYR A 1 274 ? -0.879 -25.062 0.45 1 92.06 274 TYR A CA 1
ATOM 2158 C C . TYR A 1 274 ? 0.079 -25.422 -0.681 1 92.06 274 TYR A C 1
ATOM 2160 O O . TYR A 1 274 ? -0.29 -26.141 -1.614 1 92.06 274 TYR A O 1
ATOM 2168 N N . GLU A 1 275 ? 1.27 -24.953 -0.601 1 87.62 275 GLU A N 1
ATOM 2169 C CA . GLU A 1 275 ? 2.283 -25.219 -1.617 1 87.62 275 GLU A CA 1
ATOM 2170 C C . GLU A 1 275 ? 1.746 -24.938 -3.018 1 87.62 275 GLU A C 1
ATOM 2172 O O . GLU A 1 275 ? 1.256 -23.844 -3.291 1 87.62 275 GLU A O 1
ATOM 2177 N N . ASP A 1 276 ? 1.532 -26.016 -3.848 1 87.31 276 ASP A N 1
ATOM 2178 C CA . ASP A 1 276 ? 1.196 -25.844 -5.258 1 87.31 276 ASP A CA 1
ATOM 2179 C C . ASP A 1 276 ? -0.307 -25.656 -5.441 1 87.31 276 ASP A C 1
ATOM 2181 O O . ASP A 1 276 ? -0.76 -25.266 -6.523 1 87.31 276 ASP A O 1
ATOM 2185 N N . ASP A 1 277 ? -1.093 -25.75 -4.395 1 94.44 277 ASP A N 1
ATOM 2186 C CA . ASP A 1 277 ? -2.545 -25.703 -4.527 1 94.44 277 ASP A CA 1
ATOM 2187 C C . ASP A 1 277 ? -3.092 -24.359 -4.059 1 94.44 277 ASP A C 1
ATOM 2189 O O . ASP A 1 277 ? -4.309 -24.156 -3.996 1 94.44 277 ASP A O 1
ATOM 2193 N N . THR A 1 278 ? -2.24 -23.438 -3.723 1 95.81 278 THR A N 1
ATOM 2194 C CA . THR A 1 278 ? -2.664 -22.172 -3.121 1 95.81 278 THR A CA 1
ATOM 2195 C C . THR A 1 278 ? -3.645 -21.438 -4.035 1 95.81 278 THR A C 1
ATOM 2197 O O . THR A 1 278 ? -4.691 -20.969 -3.58 1 95.81 278 THR A O 1
ATOM 2200 N N . ALA A 1 279 ? -3.303 -21.375 -5.293 1 96.62 279 ALA A N 1
ATOM 2201 C CA . ALA A 1 279 ? -4.168 -20.688 -6.238 1 96.62 279 ALA A CA 1
ATOM 2202 C C . ALA A 1 279 ? -5.527 -21.359 -6.344 1 96.62 279 ALA A C 1
ATOM 2204 O O . ALA A 1 279 ? -6.562 -20.688 -6.422 1 96.62 279 ALA A O 1
ATOM 2205 N N . LEU A 1 280 ? -5.547 -22.688 -6.32 1 97.62 280 LEU A N 1
ATOM 2206 C CA . LEU A 1 280 ? -6.785 -23.453 -6.422 1 97.62 280 LEU A CA 1
ATOM 2207 C C . LEU A 1 280 ? -7.688 -23.188 -5.223 1 97.62 280 LEU A C 1
ATOM 2209 O O . LEU A 1 280 ? -8.891 -22.938 -5.383 1 97.62 280 LEU A O 1
ATOM 2213 N N . TYR A 1 281 ? -7.129 -23.188 -4.078 1 97.38 281 TYR A N 1
ATOM 2214 C CA . TYR A 1 281 ? -7.898 -22.891 -2.873 1 97.38 281 TYR A CA 1
ATOM 2215 C C . TYR A 1 281 ? -8.43 -21.469 -2.91 1 97.38 281 TYR A C 1
ATOM 2217 O O . TYR A 1 281 ? -9.57 -21.219 -2.518 1 97.38 281 TYR A O 1
ATOM 2225 N N . GLY A 1 282 ? -7.57 -20.531 -3.35 1 97.94 282 GLY A N 1
ATOM 2226 C CA . GLY A 1 282 ? -8 -19.156 -3.461 1 97.94 282 GLY A CA 1
ATOM 2227 C C . GLY A 1 282 ? -9.188 -18.969 -4.387 1 97.94 282 GLY A C 1
ATOM 2228 O O . GLY A 1 282 ? -10.148 -18.281 -4.043 1 97.94 282 GLY A O 1
ATOM 2229 N N . LEU A 1 283 ? -9.086 -19.594 -5.543 1 97.31 283 LEU A N 1
ATOM 2230 C CA . LEU A 1 283 ? -10.172 -19.531 -6.52 1 97.31 283 LEU A CA 1
ATOM 2231 C C . LEU A 1 283 ? -11.461 -20.078 -5.93 1 97.31 283 LEU A C 1
ATOM 2233 O O . LEU A 1 283 ? -12.531 -19.484 -6.102 1 97.31 283 LEU A O 1
ATOM 2237 N N . TYR A 1 284 ? -11.359 -21.172 -5.223 1 96.56 284 TYR A N 1
ATOM 2238 C CA . TYR A 1 284 ? -12.523 -21.766 -4.57 1 96.56 284 TYR A CA 1
ATOM 2239 C C . TYR A 1 284 ? -13.18 -20.781 -3.611 1 96.56 284 TYR A C 1
ATOM 2241 O O . TYR A 1 284 ? -14.398 -20.594 -3.645 1 96.56 284 TYR A O 1
ATOM 2249 N N . HIS A 1 285 ? -12.375 -20.109 -2.812 1 96.19 285 HIS A N 1
ATOM 2250 C CA . HIS A 1 285 ? -12.914 -19.203 -1.805 1 96.19 285 HIS A CA 1
ATOM 2251 C C . HIS A 1 285 ? -13.531 -17.969 -2.449 1 96.19 285 HIS A C 1
ATOM 2253 O O . HIS A 1 285 ? -14.516 -17.422 -1.939 1 96.19 285 HIS A O 1
ATOM 2259 N N . ILE A 1 286 ? -13.016 -17.547 -3.572 1 95.94 286 ILE A N 1
ATOM 2260 C CA . ILE A 1 286 ? -13.562 -16.391 -4.293 1 95.94 286 ILE A CA 1
ATOM 2261 C C . ILE A 1 286 ? -14.969 -16.719 -4.793 1 95.94 286 ILE A C 1
ATOM 2263 O O . ILE A 1 286 ? -15.883 -15.906 -4.656 1 95.94 286 ILE A O 1
ATOM 2267 N N . VAL A 1 287 ? -15.164 -17.938 -5.297 1 93.69 287 VAL A N 1
ATOM 2268 C CA . VAL A 1 287 ? -16.469 -18.391 -5.781 1 93.69 287 VAL A CA 1
ATOM 2269 C C . VAL A 1 287 ? -17.438 -18.516 -4.613 1 93.69 287 VAL A C 1
ATOM 2271 O O . VAL A 1 287 ? -18.578 -18.062 -4.695 1 93.69 287 VAL A O 1
ATOM 2274 N N . LYS A 1 288 ? -16.938 -19.125 -3.611 1 92.12 288 LYS A N 1
ATOM 2275 C CA . LYS A 1 288 ? -17.766 -19.344 -2.432 1 92.12 288 LYS A CA 1
ATOM 2276 C C . LYS A 1 288 ? -18.266 -18.016 -1.864 1 92.12 288 LYS A C 1
ATOM 2278 O O . LYS A 1 288 ? -19.438 -17.906 -1.493 1 92.12 288 LYS A O 1
ATOM 2283 N N . ASN A 1 289 ? -17.406 -17.031 -1.768 1 89.94 289 ASN A N 1
ATOM 2284 C CA . ASN A 1 289 ? -17.781 -15.727 -1.241 1 89.94 289 ASN A CA 1
ATOM 2285 C C . ASN A 1 289 ? -18.828 -15.047 -2.123 1 89.94 289 ASN A C 1
ATOM 2287 O O . ASN A 1 289 ? -19.703 -14.344 -1.621 1 89.94 289 ASN A O 1
ATOM 2291 N N . LYS A 1 290 ? -18.641 -15.211 -3.367 1 87.81 290 LYS A N 1
ATOM 2292 C CA . LYS A 1 290 ? -19.5 -14.516 -4.316 1 87.81 290 LYS A CA 1
ATOM 2293 C C . LYS A 1 290 ? -20.875 -15.18 -4.395 1 87.81 290 LYS A C 1
ATOM 2295 O O . LYS A 1 290 ? -21.891 -14.492 -4.5 1 87.81 290 LYS A O 1
ATOM 2300 N N . PHE A 1 291 ? -20.891 -16.469 -4.441 1 81.44 291 PHE A N 1
ATOM 2301 C CA . PHE A 1 291 ? -22.141 -17.156 -4.77 1 81.44 291 PHE A CA 1
ATOM 2302 C C . PHE A 1 291 ? -22.703 -17.859 -3.547 1 81.44 291 PHE A C 1
ATOM 2304 O O . PHE A 1 291 ? -23.859 -18.266 -3.541 1 81.44 291 PHE A O 1
ATOM 2311 N N . THR A 1 292 ? -21.766 -18.344 -2.646 1 64.88 292 THR A N 1
ATOM 2312 C CA . THR A 1 292 ? -22.328 -19.016 -1.485 1 64.88 292 THR A CA 1
ATOM 2313 C C . THR A 1 292 ? -23.016 -18.031 -0.549 1 64.88 292 THR A C 1
ATOM 2315 O O . THR A 1 292 ? -22.688 -17.969 0.642 1 64.88 292 THR A O 1
ATOM 2318 N N . ILE A 1 293 ? -23.25 -17.109 -0.885 1 45.31 293 ILE A N 1
ATOM 2319 C CA . ILE A 1 293 ? -23.922 -16.219 0.057 1 45.31 293 ILE A CA 1
ATOM 2320 C C . ILE A 1 293 ? -24.859 -17.031 0.95 1 45.31 293 ILE A C 1
ATOM 2322 O O . ILE A 1 293 ? -24.797 -16.938 2.178 1 45.31 293 ILE A O 1
ATOM 2326 N N . LYS A 1 294 ? -26.438 -16.25 0.935 1 39.22 294 LYS A N 1
ATOM 2327 C CA . LYS A 1 294 ? -27.609 -15.914 1.725 1 39.22 294 LYS A CA 1
ATOM 2328 C C . LYS A 1 294 ? -28.5 -17.141 1.945 1 39.22 294 LYS A C 1
ATOM 2330 O O . LYS A 1 294 ? -29.719 -17.016 2.025 1 39.22 294 LYS A O 1
ATOM 2335 N N . ASN A 1 295 ? -27.969 -18.078 1.587 1 32.22 295 ASN A N 1
ATOM 2336 C CA . ASN A 1 295 ? -28.953 -18.953 2.213 1 32.22 295 ASN A CA 1
ATOM 2337 C C . ASN A 1 295 ? -28.859 -18.906 3.734 1 32.22 295 ASN A C 1
ATOM 2339 O O . ASN A 1 295 ? -27.766 -18.969 4.301 1 32.22 295 ASN A O 1
ATOM 2343 N N . MET B 1 1 ? -28.078 19.312 11.891 1 77.62 1 MET B N 1
ATOM 2344 C CA . MET B 1 1 ? -26.875 18.797 12.531 1 77.62 1 MET B CA 1
ATOM 2345 C C . MET B 1 1 ? -25.734 19.812 12.461 1 77.62 1 MET B C 1
ATOM 2347 O O . MET B 1 1 ? -25.406 20.297 11.375 1 77.62 1 MET B O 1
ATOM 2351 N N . LYS B 1 2 ? -25.359 20.25 13.727 1 88.44 2 LYS B N 1
ATOM 2352 C CA . LYS B 1 2 ? -24.25 21.203 13.742 1 88.44 2 LYS B CA 1
ATOM 2353 C C . LYS B 1 2 ? -22.922 20.484 14.039 1 88.44 2 LYS B C 1
ATOM 2355 O O . LYS B 1 2 ? -22.781 19.828 15.07 1 88.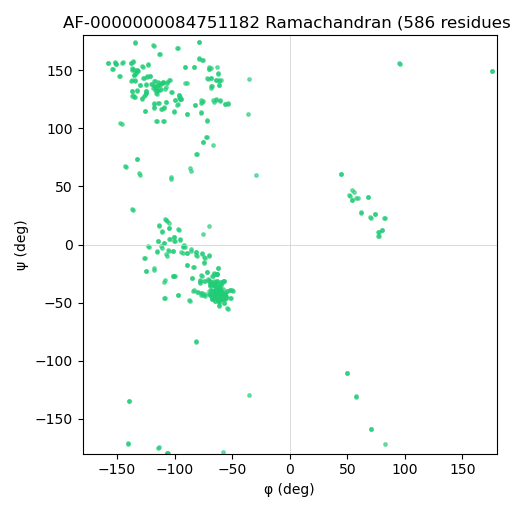44 2 LYS B O 1
ATOM 2360 N N . ILE B 1 3 ? -21.969 20.578 13.109 1 93.94 3 ILE B N 1
ATOM 2361 C CA . ILE B 1 3 ? -20.719 19.828 13.172 1 93.94 3 ILE B CA 1
ATOM 2362 C C . ILE B 1 3 ? -19.547 20.781 13.32 1 93.94 3 ILE B C 1
ATOM 2364 O O . ILE B 1 3 ? -19.5 21.828 12.672 1 93.94 3 ILE B O 1
ATOM 2368 N N . GLY B 1 4 ? -18.703 20.484 14.242 1 96.69 4 GLY B N 1
ATOM 2369 C CA . GLY B 1 4 ? -17.453 21.203 14.391 1 96.69 4 GLY B CA 1
ATOM 2370 C C . GLY B 1 4 ? -16.219 20.359 14.133 1 96.69 4 GLY B C 1
ATOM 2371 O O . GLY B 1 4 ? -16.203 19.172 14.484 1 96.69 4 GLY B O 1
ATOM 2372 N N . SER B 1 5 ? -15.242 20.922 13.477 1 97.94 5 SER B N 1
ATOM 2373 C CA . SER B 1 5 ? -13.93 20.312 13.297 1 97.94 5 SER B CA 1
ATOM 2374 C C . SER B 1 5 ? -12.852 21.062 14.062 1 97.94 5 SER B C 1
ATOM 2376 O O . SER B 1 5 ? -12.805 22.297 14.031 1 97.94 5 SER B O 1
ATOM 2378 N N . ILE B 1 6 ? -12.008 20.328 14.758 1 98.06 6 ILE B N 1
ATOM 2379 C CA . ILE B 1 6 ? -10.992 20.953 15.609 1 98.06 6 ILE B CA 1
ATOM 2380 C C . ILE B 1 6 ? -9.617 20.359 15.281 1 98.06 6 ILE B C 1
ATOM 2382 O O . ILE B 1 6 ? -9.438 19.141 15.273 1 98.06 6 ILE B O 1
ATOM 2386 N N . ASP B 1 7 ? -8.727 21.172 14.992 1 96.88 7 ASP B N 1
ATOM 2387 C CA . ASP B 1 7 ? -7.336 20.812 14.734 1 96.88 7 ASP B CA 1
ATOM 2388 C C . ASP B 1 7 ? -6.402 21.422 15.781 1 96.88 7 ASP B C 1
ATOM 2390 O O . ASP B 1 7 ? -6.113 22.625 15.734 1 96.88 7 ASP B O 1
ATOM 2394 N N . ILE B 1 8 ? -5.914 20.625 16.641 1 95.69 8 ILE B N 1
ATOM 2395 C CA . ILE B 1 8 ? -5.059 21.094 17.719 1 95.69 8 ILE B CA 1
ATOM 2396 C C . ILE B 1 8 ? -3.596 20.828 17.375 1 95.69 8 ILE B C 1
ATOM 2398 O O . ILE B 1 8 ? -3.17 19.672 17.312 1 95.69 8 ILE B O 1
ATOM 2402 N N . GLY B 1 9 ? -2.83 21.859 17.203 1 91.94 9 GLY B N 1
ATOM 2403 C CA . GLY B 1 9 ? -1.395 21.766 17 1 91.94 9 GLY B CA 1
ATOM 2404 C C . GLY B 1 9 ? -0.587 22.188 18.203 1 91.94 9 GLY B C 1
ATOM 2405 O O . GLY B 1 9 ? -1.153 22.547 19.25 1 91.94 9 GLY B O 1
ATOM 2406 N N . GLY B 1 10 ? 0.717 22.141 18.078 1 89.44 10 GLY B N 1
ATOM 2407 C CA . GLY B 1 10 ? 1.596 22.516 19.172 1 89.44 10 GLY B CA 1
ATOM 2408 C C . GLY B 1 10 ? 1.62 24.016 19.438 1 89.44 10 GLY B C 1
ATOM 2409 O O . GLY B 1 10 ? 1.955 24.453 20.531 1 89.44 10 GLY B O 1
ATOM 2410 N N . THR B 1 11 ? 1.286 24.812 18.438 1 90.25 11 THR B N 1
ATOM 2411 C CA . THR B 1 11 ? 1.347 26.266 18.547 1 90.25 11 THR B CA 1
ATOM 2412 C C . THR B 1 11 ? -0.057 26.859 18.594 1 90.25 11 THR B C 1
ATOM 2414 O O . THR B 1 11 ? -0.343 27.719 19.438 1 90.25 11 THR B O 1
ATOM 2417 N N . ASN B 1 12 ? -0.848 26.391 17.719 1 94.31 12 ASN B N 1
ATOM 2418 C CA . ASN B 1 12 ? -2.211 26.906 17.656 1 94.31 12 ASN B CA 1
ATOM 2419 C C . ASN B 1 12 ? -3.229 25.781 17.484 1 94.31 12 ASN B C 1
ATOM 2421 O O . ASN B 1 12 ? -2.883 24.688 17.031 1 94.31 12 ASN B O 1
ATOM 2425 N N . ALA B 1 13 ? -4.363 26.094 17.859 1 96.38 13 ALA B N 1
ATOM 2426 C CA . ALA B 1 13 ? -5.531 25.25 17.609 1 96.38 13 ALA B CA 1
ATOM 2427 C C . ALA B 1 13 ? -6.59 26 16.812 1 96.38 13 ALA B C 1
ATOM 2429 O O . ALA B 1 13 ? -6.754 27.219 16.969 1 96.38 13 ALA B O 1
ATOM 2430 N N . ARG B 1 14 ? -7.277 25.266 15.945 1 97.06 14 ARG B N 1
ATOM 2431 C CA . ARG B 1 14 ? -8.328 25.859 15.125 1 97.06 14 ARG B CA 1
ATOM 2432 C C . ARG B 1 14 ? -9.633 25.094 15.266 1 97.06 14 ARG B C 1
ATOM 2434 O O . ARG B 1 14 ? -9.625 23.859 15.383 1 97.06 14 ARG B O 1
ATOM 2441 N N . ILE B 1 15 ? -10.711 25.797 15.258 1 97.75 15 ILE B N 1
ATOM 2442 C CA . ILE B 1 15 ? -12.039 25.203 15.234 1 97.75 15 ILE B CA 1
ATOM 2443 C C . ILE B 1 15 ? -12.844 25.781 14.07 1 97.75 15 ILE B C 1
ATOM 2445 O O . ILE B 1 15 ? -12.852 27 13.859 1 97.75 15 ILE B O 1
ATOM 2449 N N . ALA B 1 16 ? -13.383 24.906 13.289 1 97.88 16 ALA B N 1
ATOM 2450 C CA . ALA B 1 16 ? -14.266 25.312 12.188 1 97.88 16 ALA B CA 1
ATOM 2451 C C . ALA B 1 16 ? -15.68 24.797 12.406 1 97.88 16 ALA B C 1
ATOM 2453 O O . ALA B 1 16 ? -15.875 23.656 12.828 1 97.88 16 ALA B O 1
ATOM 2454 N N . ILE B 1 17 ? -16.625 25.688 12.219 1 97.06 17 ILE B N 1
ATOM 2455 C CA . ILE B 1 17 ? -18.047 25.344 12.266 1 97.06 17 ILE B CA 1
ATOM 2456 C C . ILE B 1 17 ? -18.594 25.188 10.852 1 97.06 17 ILE B C 1
ATOM 2458 O O . ILE B 1 17 ? -18.438 26.094 10.023 1 97.06 17 ILE B O 1
ATOM 2462 N N . PHE B 1 18 ? -19.156 24.016 10.648 1 95.62 18 PHE B N 1
ATOM 2463 C CA . PHE B 1 18 ? -19.594 23.703 9.289 1 95.62 18 PHE B CA 1
ATOM 2464 C C . PHE B 1 18 ? -21.125 23.766 9.195 1 95.62 18 PHE B C 1
ATOM 2466 O O . PHE B 1 18 ? -21.828 23.359 10.109 1 95.62 18 PHE B O 1
ATOM 2473 N N . GLU B 1 19 ? -21.578 24.359 8.047 1 90.56 19 GLU B N 1
ATOM 2474 C CA . GLU B 1 19 ? -22.969 24.25 7.586 1 90.56 19 GLU B CA 1
ATOM 2475 C C . GLU B 1 19 ? -23.031 23.938 6.094 1 90.56 19 GLU B C 1
ATOM 2477 O O . GLU B 1 19 ? -22.422 24.641 5.281 1 90.56 19 GLU B O 1
ATOM 2482 N N . ASN B 1 20 ? -23.734 22.906 5.668 1 88.06 20 ASN B N 1
ATOM 2483 C CA . ASN B 1 20 ? -23.891 22.516 4.27 1 88.06 20 ASN B CA 1
ATOM 2484 C C . ASN B 1 20 ? -22.547 22.375 3.572 1 88.06 20 ASN B C 1
ATOM 2486 O O . ASN B 1 20 ? -22.312 22.984 2.525 1 88.06 20 ASN B O 1
ATOM 2490 N N . ASP B 1 21 ? -21.547 21.797 4.195 1 89.19 21 ASP B N 1
ATOM 2491 C CA . ASP B 1 21 ? -20.266 21.359 3.633 1 89.19 21 ASP B CA 1
ATOM 2492 C C . ASP B 1 21 ? -19.312 22.531 3.482 1 89.19 21 ASP B C 1
ATOM 2494 O O . ASP B 1 21 ? -18.281 22.422 2.814 1 89.19 21 ASP B O 1
ATOM 2498 N N . VAL B 1 22 ? -19.703 23.672 4.133 1 92.31 22 VAL B N 1
ATOM 2499 C CA . VAL B 1 22 ? -18.812 24.828 4.062 1 92.31 22 VAL B CA 1
ATOM 2500 C C . VAL B 1 22 ? -18.516 25.344 5.473 1 92.31 22 VAL B C 1
ATOM 2502 O O . VAL B 1 22 ? -19.344 25.188 6.379 1 92.31 22 VAL B O 1
ATOM 2505 N N . ILE B 1 23 ? -17.375 25.953 5.625 1 95.5 23 ILE B N 1
ATOM 2506 C CA . ILE B 1 23 ? -17.031 26.594 6.891 1 95.5 23 ILE B CA 1
ATOM 2507 C C . ILE B 1 23 ? -17.781 27.922 7.027 1 95.5 23 ILE B C 1
ATOM 2509 O O . ILE B 1 23 ? -17.609 28.812 6.195 1 95.5 23 ILE B O 1
ATOM 2513 N N . ILE B 1 24 ? -18.547 28.078 8.062 1 95.56 24 ILE B N 1
ATOM 2514 C CA . ILE B 1 24 ? -19.297 29.312 8.242 1 95.56 24 ILE B CA 1
ATOM 2515 C C . ILE B 1 24 ? -18.578 30.203 9.25 1 95.56 24 ILE B C 1
ATOM 2517 O O . ILE B 1 24 ? -18.75 31.438 9.234 1 95.56 24 ILE B O 1
ATOM 2521 N N . ARG B 1 25 ? -17.812 29.609 10.156 1 96.75 25 ARG B N 1
ATOM 2522 C CA . ARG B 1 25 ? -17 30.312 11.125 1 96.75 25 ARG B CA 1
ATOM 2523 C C . ARG B 1 25 ? -15.727 29.531 11.461 1 96.75 25 ARG B C 1
ATOM 2525 O O . ARG B 1 25 ? -15.75 28.297 11.484 1 96.75 25 ARG B O 1
ATOM 2532 N N . LYS B 1 26 ? -14.719 30.234 11.68 1 97.19 26 LYS B N 1
ATOM 2533 C CA . LYS B 1 26 ? -13.438 29.656 12.078 1 97.19 26 LYS B CA 1
ATOM 2534 C C . LYS B 1 26 ? -12.781 30.469 13.188 1 97.19 26 LYS B C 1
ATOM 2536 O O . LYS B 1 26 ? -12.844 31.703 13.172 1 97.19 26 LYS B O 1
ATOM 2541 N N . PHE B 1 27 ? -12.18 29.828 14.117 1 97.5 27 PHE B N 1
ATOM 2542 C CA . PHE B 1 27 ? -11.492 30.469 15.234 1 97.5 27 PHE B CA 1
ATOM 2543 C C . PHE B 1 27 ? -10.109 29.859 15.43 1 97.5 27 PHE B C 1
ATOM 2545 O O . PHE B 1 27 ? -9.883 28.688 15.086 1 97.5 27 PHE B O 1
ATOM 2552 N N . LYS B 1 28 ? -9.234 30.609 15.898 1 97.25 28 LYS B N 1
ATOM 2553 C CA . LYS B 1 28 ? -7.867 30.188 16.188 1 97.25 28 LYS B CA 1
ATOM 2554 C C . LYS B 1 28 ? -7.453 30.594 17.594 1 97.25 28 LYS B C 1
ATOM 2556 O O . LYS B 1 28 ? -7.766 31.703 18.047 1 97.25 28 LYS B O 1
ATOM 2561 N N . PHE B 1 29 ? -6.805 29.719 18.266 1 97.5 29 PHE B N 1
ATOM 2562 C CA . PHE B 1 29 ? -6.367 29.953 19.625 1 97.5 29 PHE B CA 1
ATOM 2563 C C . PHE B 1 29 ? -4.941 29.453 19.828 1 97.5 29 PHE B C 1
ATOM 2565 O O . PHE B 1 29 ? -4.512 28.5 19.172 1 97.5 29 PHE B O 1
ATOM 2572 N N . PRO B 1 30 ? -4.23 30.062 20.75 1 96.81 30 PRO B N 1
ATOM 2573 C CA . PRO B 1 30 ? -2.918 29.5 21.078 1 96.81 30 PRO B CA 1
ATOM 2574 C C . PRO B 1 30 ? -3.016 28.188 21.859 1 96.81 30 PRO B C 1
ATOM 2576 O O . PRO B 1 30 ? -3.92 28.016 22.672 1 96.81 30 PRO B O 1
ATOM 2579 N N . THR B 1 31 ? -2.131 27.25 21.594 1 96.69 31 THR B N 1
ATOM 2580 C CA . THR B 1 31 ? -2.051 26 22.328 1 96.69 31 THR B CA 1
ATOM 2581 C C . THR B 1 31 ? -1.009 26.094 23.438 1 96.69 31 THR B C 1
ATOM 2583 O O . THR B 1 31 ? 0.118 26.531 23.203 1 96.69 31 THR B O 1
ATOM 2586 N N . ASP B 1 32 ? -1.439 25.766 24.594 1 96.81 32 ASP B N 1
ATOM 2587 C CA . ASP B 1 32 ? -0.499 25.609 25.703 1 96.81 32 ASP B CA 1
ATOM 2588 C C . ASP B 1 32 ? 0.032 24.172 25.781 1 96.81 32 ASP B C 1
ATOM 2590 O O . ASP B 1 32 ? -0.697 23.25 26.156 1 96.81 32 ASP B O 1
ATOM 2594 N N . ILE B 1 33 ? 1.26 23.969 25.516 1 95.12 33 ILE B N 1
ATOM 2595 C CA . ILE B 1 33 ? 1.846 22.641 25.391 1 95.12 33 ILE B CA 1
ATOM 2596 C C . ILE B 1 33 ? 1.987 22.016 26.766 1 95.12 33 ILE B C 1
ATOM 2598 O O . ILE B 1 33 ? 2.197 20.797 26.891 1 95.12 33 ILE B O 1
ATOM 2602 N N . ASN B 1 34 ? 1.785 22.859 27.781 1 96.25 34 ASN B N 1
ATOM 2603 C CA . ASN B 1 34 ? 1.974 22.359 29.141 1 96.25 34 ASN B CA 1
ATOM 2604 C C . ASN B 1 34 ? 0.64 22.172 29.844 1 96.25 34 ASN B C 1
ATOM 2606 O O . ASN B 1 34 ? 0.589 21.578 30.922 1 96.25 34 ASN B O 1
ATOM 2610 N N . SER B 1 35 ? -0.414 22.656 29.25 1 96.88 35 SER B N 1
ATOM 2611 C CA . SER B 1 35 ? -1.711 22.547 29.906 1 96.88 35 SER B CA 1
ATOM 2612 C C . SER B 1 35 ? -2.834 22.359 28.891 1 96.88 35 SER B C 1
ATOM 2614 O O . SER B 1 35 ? -3.297 23.328 28.281 1 96.88 35 SER B O 1
ATOM 2616 N N . PRO B 1 36 ? -3.303 21.172 28.797 1 96.81 36 PRO B N 1
ATOM 2617 C CA . PRO B 1 36 ? -4.438 20.938 27.891 1 96.81 36 PRO B CA 1
ATOM 2618 C C . PRO B 1 36 ? -5.68 21.734 28.297 1 96.81 36 PRO B C 1
ATOM 2620 O O . PRO B 1 36 ? -6.422 22.203 27.438 1 96.81 36 PRO B O 1
ATOM 2623 N N . GLU B 1 37 ? -5.91 21.906 29.594 1 97.5 37 GLU B N 1
ATOM 2624 C CA . GLU B 1 37 ? -7.098 22.594 30.078 1 97.5 37 GLU B CA 1
ATOM 2625 C C . GLU B 1 37 ? -7.121 24.047 29.641 1 97.5 37 GLU B C 1
ATOM 2627 O O . GLU B 1 37 ? -8.156 24.562 29.203 1 97.5 37 GLU B O 1
ATOM 2632 N N . ILE B 1 38 ? -5.922 24.641 29.703 1 97.69 38 ILE B N 1
ATOM 2633 C CA . ILE B 1 38 ? -5.805 26.031 29.281 1 97.69 38 ILE B CA 1
ATOM 2634 C C . ILE B 1 38 ? -6.066 26.141 27.781 1 97.69 38 ILE B C 1
ATOM 2636 O O . ILE B 1 38 ? -6.781 27.047 27.344 1 97.69 38 ILE B O 1
ATOM 2640 N N . SER B 1 39 ? -5.484 25.234 27.047 1 96.94 39 SER B N 1
ATOM 2641 C CA . SER B 1 39 ? -5.637 25.234 25.594 1 96.94 39 SER B CA 1
ATOM 2642 C C . SER B 1 39 ? -7.086 24.984 25.188 1 96.94 39 SER B C 1
ATOM 2644 O O . SER B 1 39 ? -7.559 25.547 24.188 1 96.94 39 SER B O 1
ATOM 2646 N N . LEU B 1 40 ? -7.797 24.172 26 1 97.69 40 LEU B N 1
ATOM 2647 C CA . LEU B 1 40 ? -9.117 23.688 25.594 1 97.69 40 LEU B CA 1
ATOM 2648 C C . LEU B 1 40 ? -10.203 24.656 26.047 1 97.69 40 LEU B C 1
ATOM 2650 O O . LEU B 1 40 ? -11.336 24.594 25.547 1 97.69 40 LEU B O 1
ATOM 2654 N N . LYS B 1 41 ? -9.969 25.516 26.953 1 98.12 41 LYS B N 1
ATOM 2655 C CA . LYS B 1 41 ? -10.969 26.406 27.531 1 98.12 41 LYS B CA 1
ATOM 2656 C C . LYS B 1 41 ? -11.703 27.188 26.453 1 98.12 41 LYS B C 1
ATOM 2658 O O . LYS B 1 41 ? -12.93 27.141 26.359 1 98.12 41 LYS B O 1
ATOM 2663 N N . PRO B 1 42 ? -10.922 27.906 25.609 1 97.94 42 PRO B N 1
ATOM 2664 C CA . PRO B 1 42 ? -11.641 28.656 24.562 1 97.94 42 PRO B CA 1
ATOM 2665 C C . PRO B 1 42 ? -12.359 27.75 23.578 1 97.94 42 PRO B C 1
ATOM 2667 O O . PRO B 1 42 ? -13.383 28.141 23.016 1 97.94 42 PRO B O 1
ATOM 2670 N N . ILE B 1 43 ? -11.836 26.625 23.328 1 97.56 43 ILE B N 1
ATOM 2671 C CA . ILE B 1 43 ? -12.453 25.672 22.422 1 97.56 43 ILE B CA 1
ATOM 2672 C C . ILE B 1 43 ? -13.797 25.203 22.984 1 97.56 43 ILE B C 1
ATOM 2674 O O . ILE B 1 43 ? -14.797 25.172 22.266 1 97.56 43 ILE B O 1
ATOM 2678 N N . ILE B 1 44 ? -13.805 24.875 24.25 1 98.06 44 ILE B N 1
ATOM 2679 C CA . ILE B 1 44 ? -15.016 24.422 24.938 1 98.06 44 ILE B CA 1
ATOM 2680 C C . ILE B 1 44 ? -16.062 25.531 24.906 1 98.06 44 ILE B C 1
ATOM 2682 O O . ILE B 1 44 ? -17.25 25.266 24.672 1 98.06 44 ILE B O 1
ATOM 2686 N N . GLU B 1 45 ? -15.625 26.703 25.141 1 98.12 45 GLU B N 1
ATOM 2687 C CA . GLU B 1 45 ? -16.531 27.844 25.094 1 98.12 45 GLU B CA 1
ATOM 2688 C C . GLU B 1 45 ? -17.203 27.953 23.719 1 98.12 45 GLU B C 1
ATOM 2690 O O . GLU B 1 45 ? -18.422 28.172 23.641 1 98.12 45 GLU B O 1
ATOM 2695 N N . LYS B 1 46 ? -16.422 27.797 22.688 1 97.56 46 LYS B N 1
ATOM 2696 C C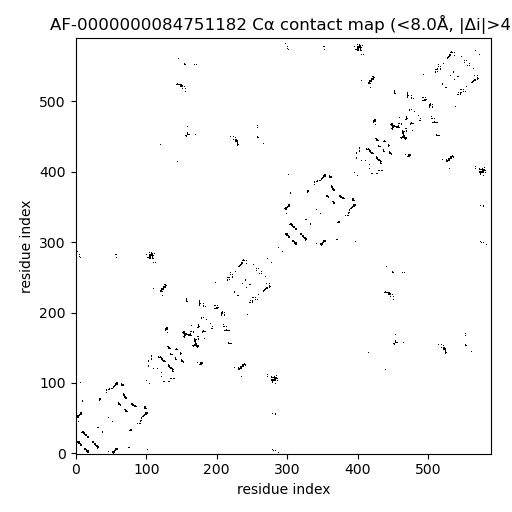A . LYS B 1 46 ? -16.984 27.906 21.344 1 97.56 46 LYS B CA 1
ATOM 2697 C C . LYS B 1 46 ? -17.922 26.75 21.047 1 97.56 46 LYS B C 1
ATOM 2699 O O . LYS B 1 46 ? -18.953 26.922 20.375 1 97.56 46 LYS B O 1
ATOM 2704 N N . ILE B 1 47 ? -17.562 25.547 21.5 1 97.31 47 ILE B N 1
ATOM 2705 C CA . ILE B 1 47 ? -18.406 24.375 21.312 1 97.31 47 ILE B CA 1
ATOM 2706 C C . ILE B 1 47 ? -19.781 24.625 21.938 1 97.31 47 ILE B C 1
ATOM 2708 O O . ILE B 1 47 ? -20.812 24.375 21.312 1 97.31 47 ILE B O 1
ATOM 2712 N N . ASN B 1 48 ? -19.766 25.188 23.109 1 97.69 48 ASN B N 1
ATOM 2713 C CA . ASN B 1 48 ? -21 25.438 23.828 1 97.69 48 ASN B CA 1
ATOM 2714 C C . ASN B 1 48 ? -21.781 26.594 23.219 1 97.69 48 ASN B C 1
ATOM 2716 O O . ASN B 1 48 ? -23 26.516 23.047 1 97.69 48 ASN B O 1
ATOM 2720 N N . GLU B 1 49 ? -21.062 27.656 22.906 1 97.12 49 GLU B N 1
ATOM 2721 C CA . GLU B 1 49 ? -21.688 28.828 22.312 1 97.12 49 GLU B CA 1
ATOM 2722 C C . GLU B 1 49 ? -22.406 28.5 21.016 1 97.12 49 GLU B C 1
ATOM 2724 O O . GLU B 1 49 ? -23.484 29.031 20.734 1 97.12 49 GLU B O 1
ATOM 2729 N N . GLU B 1 50 ? -21.812 27.641 20.25 1 95.81 50 GLU B N 1
ATOM 2730 C CA . GLU B 1 50 ? -22.344 27.312 18.922 1 95.81 50 GLU B CA 1
ATOM 2731 C C . GLU B 1 50 ? -23.266 26.094 18.984 1 95.81 50 GLU B C 1
ATOM 2733 O O . GLU B 1 50 ? -23.844 25.703 17.969 1 95.81 50 GLU B O 1
ATOM 2738 N N . ASN B 1 51 ? -23.406 25.531 20.109 1 95.44 51 ASN B N 1
ATOM 2739 C CA . ASN B 1 51 ? -24.266 24.375 20.328 1 95.44 51 ASN B CA 1
ATOM 2740 C C . ASN B 1 51 ? -23.891 23.219 19.391 1 95.44 51 ASN B C 1
ATOM 2742 O O . ASN B 1 51 ? -24.766 22.672 18.703 1 95.44 51 ASN B O 1
ATOM 2746 N N . LEU B 1 52 ? -22.625 22.969 19.297 1 95.44 52 LEU B N 1
ATOM 2747 C CA . LEU B 1 52 ? -22.188 21.875 18.438 1 95.44 52 LEU B CA 1
ATOM 2748 C C . LEU B 1 52 ? -22.625 20.531 19 1 95.44 52 LEU B C 1
ATOM 2750 O O . LEU B 1 52 ? -22.578 20.312 20.219 1 95.44 52 LEU B O 1
ATOM 2754 N N . GLU B 1 53 ? -23.125 19.672 18.125 1 94.69 53 GLU B N 1
ATOM 2755 C CA . GLU B 1 53 ? -23.609 18.359 18.531 1 94.69 53 GLU B CA 1
ATOM 2756 C C . GLU B 1 53 ? -22.547 17.281 18.312 1 94.69 53 GLU B C 1
ATOM 2758 O O . GLU B 1 53 ? -22.406 16.359 19.125 1 94.69 53 GLU B O 1
ATOM 2763 N N . TYR B 1 54 ? -21.906 17.359 17.156 1 95.62 54 TYR B N 1
ATOM 2764 C CA . TYR B 1 54 ? -20.859 16.406 16.797 1 95.62 54 TYR B CA 1
ATOM 2765 C C . TYR B 1 54 ? -19.562 17.141 16.453 1 95.62 54 TYR B C 1
ATOM 2767 O O . TYR B 1 54 ? -19.594 18.203 15.82 1 95.62 54 TYR B O 1
ATOM 2775 N N . ILE B 1 55 ? -18.422 16.578 16.938 1 96.44 55 ILE B N 1
ATOM 2776 C CA . ILE B 1 55 ? -17.141 17.203 16.625 1 96.44 55 ILE B CA 1
ATOM 2777 C C . ILE B 1 55 ? -16.125 16.125 16.25 1 96.44 55 ILE B C 1
ATOM 2779 O O . ILE B 1 55 ? -16.281 14.961 16.625 1 96.44 55 ILE B O 1
ATOM 2783 N N . ALA B 1 56 ? -15.25 16.453 15.453 1 97 56 ALA B N 1
ATOM 2784 C CA . ALA B 1 56 ? -14.07 15.641 15.148 1 97 56 ALA B CA 1
ATOM 2785 C C . ALA B 1 56 ? -12.781 16.422 15.398 1 97 56 ALA B C 1
ATOM 2787 O O . ALA B 1 56 ? -12.742 17.641 15.195 1 97 56 ALA B O 1
ATOM 2788 N N . LEU B 1 57 ? -11.789 15.68 15.867 1 96.88 57 LEU B N 1
ATOM 2789 C CA . LEU B 1 57 ? -10.57 16.359 16.281 1 96.88 57 LEU B CA 1
ATOM 2790 C C . LEU B 1 57 ? -9.336 15.625 15.758 1 96.88 57 LEU B C 1
ATOM 2792 O O . LEU B 1 57 ? -9.328 14.391 15.688 1 96.88 57 LEU B O 1
ATOM 2796 N N . CYS B 1 58 ? -8.352 16.438 15.445 1 95.88 58 CYS B N 1
ATOM 2797 C CA . CYS B 1 58 ? -6.98 15.953 15.305 1 95.88 58 CYS B CA 1
ATOM 2798 C C . CYS B 1 58 ? -6.094 16.516 16.422 1 95.88 58 CYS B C 1
ATOM 2800 O O . CYS B 1 58 ? -6.242 17.672 16.812 1 95.88 58 CYS B O 1
ATOM 2802 N N . VAL B 1 59 ? -5.285 15.719 16.969 1 92.12 59 VAL B N 1
ATOM 2803 C CA . VAL B 1 59 ? -4.289 16.125 17.953 1 92.12 59 VAL B CA 1
ATOM 2804 C C . VAL B 1 59 ? -2.934 15.516 17.594 1 92.12 59 VAL B C 1
ATOM 2806 O O . VAL B 1 59 ? -2.863 14.469 16.953 1 92.12 59 VAL B O 1
ATOM 2809 N N . PRO B 1 60 ? -1.941 16.312 17.984 1 84.31 60 PRO B N 1
ATOM 2810 C CA . PRO B 1 60 ? -0.626 15.742 17.703 1 84.31 60 PRO B CA 1
ATOM 2811 C C . PRO B 1 60 ? -0.403 14.398 18.391 1 84.31 60 PRO B C 1
ATOM 2813 O O . PRO B 1 60 ? -0.931 14.164 19.469 1 84.31 60 PRO B O 1
ATOM 2816 N N . GLY B 1 61 ? 0.213 13.5 17.797 1 77 61 GLY B N 1
ATOM 2817 C CA . GLY B 1 61 ? 0.479 12.102 18.094 1 77 61 GLY B CA 1
ATOM 2818 C C . GLY B 1 61 ? 1.21 11.898 19.406 1 77 61 GLY B C 1
ATOM 2819 O O . GLY B 1 61 ? 1.454 12.859 20.141 1 77 61 GLY B O 1
ATOM 2820 N N . PRO B 1 62 ? 1.309 10.516 19.344 1 87.56 62 PRO B N 1
ATOM 2821 C CA . PRO B 1 62 ? 0.465 9.32 19.281 1 87.56 62 PRO B CA 1
ATOM 2822 C C . PRO B 1 62 ? -0.823 9.469 20.094 1 87.56 62 PRO B C 1
ATOM 2824 O O . PRO B 1 62 ? -0.818 10.078 21.156 1 87.56 62 PRO B O 1
ATOM 2827 N N . THR B 1 63 ? -1.919 8.914 19.547 1 92.31 63 THR B N 1
ATOM 2828 C CA . THR B 1 63 ? -3.24 9.07 20.141 1 92.31 63 THR B CA 1
ATOM 2829 C C . THR B 1 63 ? -3.996 7.746 20.125 1 92.31 63 THR B C 1
ATOM 2831 O O . THR B 1 63 ? -3.896 6.977 19.172 1 92.31 63 THR B O 1
ATOM 2834 N N . ASP B 1 64 ? -4.566 7.43 21.266 1 95.06 64 ASP B N 1
ATOM 2835 C CA . ASP B 1 64 ? -5.609 6.406 21.266 1 95.06 64 ASP B CA 1
ATOM 2836 C C . ASP B 1 64 ? -6.902 6.941 20.641 1 95.06 64 ASP B C 1
ATOM 2838 O O . ASP B 1 64 ? -7.742 7.508 21.344 1 95.06 64 ASP B O 1
ATOM 2842 N N . TYR B 1 65 ? -7.055 6.742 19.422 1 94.25 65 TYR B N 1
ATOM 2843 C CA . TYR B 1 65 ? -8.109 7.379 18.656 1 94.25 65 TYR B CA 1
ATOM 2844 C C . TYR B 1 65 ? -9.484 6.883 19.094 1 94.25 65 TYR B C 1
ATOM 2846 O O . TYR B 1 65 ? -10.461 7.637 19.078 1 94.25 65 TYR B O 1
ATOM 2854 N N . LYS B 1 66 ? -9.562 5.652 19.453 1 92.19 66 LYS B N 1
ATOM 2855 C CA . LYS B 1 66 ? -10.828 5.055 19.859 1 92.19 66 LYS B CA 1
ATOM 2856 C C . LYS B 1 66 ? -11.359 5.699 21.141 1 92.19 66 LYS B C 1
ATOM 2858 O O . LYS B 1 66 ? -12.547 6.023 21.234 1 92.19 66 LYS B O 1
ATOM 2863 N N . ASN B 1 67 ? -10.414 5.961 22.062 1 95.19 67 ASN B N 1
ATOM 2864 C CA . ASN B 1 67 ? -10.844 6.445 23.375 1 95.19 67 ASN B CA 1
ATOM 2865 C C . ASN B 1 67 ? -10.57 7.938 23.531 1 95.19 67 ASN B C 1
ATOM 2867 O O . ASN B 1 67 ? -10.969 8.547 24.531 1 95.19 67 ASN B O 1
ATOM 2871 N N . GLY B 1 68 ? -9.914 8.508 22.562 1 96.06 68 GLY B N 1
ATOM 2872 C CA . GLY B 1 68 ? -9.633 9.93 22.594 1 96.06 68 GLY B CA 1
ATOM 2873 C C . GLY B 1 68 ? -8.648 10.32 23.672 1 96.06 68 GLY B C 1
ATOM 2874 O O . GLY B 1 68 ? -8.891 11.258 24.438 1 96.06 68 GLY B O 1
ATOM 2875 N N . ILE B 1 69 ? -7.617 9.492 23.828 1 96.94 69 ILE B N 1
ATOM 2876 C CA . ILE B 1 69 ? -6.574 9.758 24.812 1 96.94 69 ILE B CA 1
ATOM 2877 C C . ILE B 1 69 ? -5.293 10.195 24.109 1 96.94 69 ILE B C 1
ATOM 2879 O O . ILE B 1 69 ? -4.797 9.492 23.219 1 96.94 69 ILE B O 1
ATOM 2883 N N . VAL B 1 70 ? -4.809 11.367 24.469 1 96 70 VAL B N 1
ATOM 2884 C CA . VAL B 1 70 ? -3.512 11.82 23.984 1 96 70 VAL B CA 1
ATOM 2885 C C . VAL B 1 70 ? -2.396 11.109 24.75 1 96 70 VAL B C 1
ATOM 2887 O O . VAL B 1 70 ? -2.189 11.359 25.938 1 96 70 VAL B O 1
ATOM 2890 N N . LEU B 1 71 ? -1.682 10.32 24.078 1 94.75 71 LEU B N 1
ATOM 2891 C CA . LEU B 1 71 ? -0.747 9.445 24.781 1 94.75 71 LEU B CA 1
ATOM 2892 C C . LEU B 1 71 ? 0.537 10.195 25.125 1 94.75 71 LEU B C 1
ATOM 2894 O O . LEU B 1 71 ? 0.598 10.898 26.141 1 94.75 71 LEU B O 1
ATOM 2898 N N . TYR B 1 72 ? 1.568 10.305 24.141 1 90.44 72 TYR B N 1
ATOM 2899 C CA . TYR B 1 72 ? 2.83 10.945 24.484 1 90.44 72 TYR B CA 1
ATOM 2900 C C . TYR B 1 72 ? 3.369 11.766 23.328 1 90.44 72 TYR B C 1
ATOM 2902 O O . TYR B 1 72 ? 4.441 11.469 22.797 1 90.44 72 TYR B O 1
ATOM 2910 N N . PRO B 1 73 ? 2.619 12.805 23.062 1 90 73 PRO B N 1
ATOM 2911 C CA . PRO B 1 73 ? 3.199 13.688 22.047 1 90 73 PRO B CA 1
ATOM 2912 C C . PRO B 1 73 ? 4.477 14.375 22.516 1 90 73 PRO B C 1
ATOM 2914 O O . PRO B 1 73 ? 4.473 15.047 23.547 1 90 73 PRO B O 1
ATOM 2917 N N . PRO B 1 74 ? 5.504 14.227 21.828 1 84.12 74 PRO B N 1
ATOM 2918 C CA . PRO B 1 74 ? 6.789 14.758 22.297 1 84.12 74 PRO B CA 1
ATOM 2919 C C . PRO B 1 74 ? 6.793 16.281 22.406 1 84.12 74 PRO B C 1
ATOM 2921 O O . PRO B 1 74 ? 7.516 16.844 23.234 1 84.12 74 PRO B O 1
ATOM 2924 N N . THR B 1 75 ? 5.961 16.922 21.641 1 87.69 75 THR B N 1
ATOM 2925 C CA . THR B 1 75 ? 6 18.391 21.562 1 87.69 75 THR B CA 1
ATOM 2926 C C . THR B 1 75 ? 5.027 19 22.562 1 87.69 75 THR B C 1
ATOM 2928 O O . THR B 1 75 ? 4.961 20.234 22.688 1 87.69 75 THR B O 1
ATOM 2931 N N . MET B 1 76 ? 4.254 18.141 23.172 1 93.62 76 MET B N 1
ATOM 2932 C CA . MET B 1 76 ? 3.25 18.625 24.109 1 93.62 76 MET B CA 1
ATOM 2933 C C . MET B 1 76 ? 3.291 17.828 25.406 1 93.62 76 MET B C 1
ATOM 2935 O O . MET B 1 76 ? 2.355 17.078 25.719 1 93.62 76 MET B O 1
ATOM 2939 N N . PRO B 1 77 ? 4.301 18.094 26.172 1 93.38 77 PRO B N 1
ATOM 2940 C CA . PRO B 1 77 ? 4.52 17.234 27.344 1 93.38 77 PRO B CA 1
ATOM 2941 C C . PRO B 1 77 ? 3.369 17.312 28.344 1 93.38 77 PRO B C 1
ATOM 2943 O O . PRO B 1 77 ? 3.055 16.328 29.016 1 93.38 77 PRO B O 1
ATOM 2946 N N . GLY B 1 78 ? 2.701 18.422 28.469 1 95.88 78 GLY B N 1
ATOM 2947 C CA . GLY B 1 78 ? 1.604 18.578 29.406 1 95.88 78 GLY B CA 1
ATOM 2948 C C . GLY B 1 78 ? 0.365 17.797 29.016 1 95.88 78 GLY B C 1
ATOM 2949 O O . GLY B 1 78 ? -0.558 17.625 29.812 1 95.88 78 GLY B O 1
ATOM 2950 N N . TRP B 1 79 ? 0.343 17.266 27.875 1 96.56 79 TRP B N 1
ATOM 2951 C CA . TRP B 1 79 ? -0.83 16.594 27.328 1 96.56 79 TRP B CA 1
ATOM 2952 C C . TRP B 1 79 ? -0.702 15.078 27.469 1 96.56 79 TRP B C 1
ATOM 2954 O O . TRP B 1 79 ? -1.587 14.336 27.047 1 96.56 79 TRP B O 1
ATOM 2964 N N . TRP B 1 80 ? 0.408 14.625 28.109 1 96.19 80 TRP B N 1
ATOM 2965 C CA . TRP B 1 80 ? 0.681 13.195 28.203 1 96.19 80 TRP B CA 1
ATOM 2966 C C . TRP B 1 80 ? -0.44 12.469 28.938 1 96.19 80 TRP B C 1
ATOM 2968 O O . TRP B 1 80 ? -0.803 12.844 30.047 1 96.19 80 TRP B O 1
ATOM 2978 N N . ASN B 1 81 ? -0.992 11.5 28.266 1 96.69 81 ASN B N 1
ATOM 2979 C CA . ASN B 1 81 ? -2.035 10.625 28.781 1 96.69 81 ASN B CA 1
ATOM 2980 C C . ASN B 1 81 ? -3.299 11.406 29.141 1 96.69 81 ASN B C 1
ATOM 2982 O O . ASN B 1 81 ? -4.035 11.031 30.047 1 96.69 81 ASN B O 1
ATOM 2986 N N . PHE B 1 82 ? -3.49 12.469 28.5 1 97 82 PHE B N 1
ATOM 2987 C CA . PHE B 1 82 ? -4.66 13.297 28.734 1 97 82 PHE B CA 1
ATOM 2988 C C . PHE B 1 82 ? -5.906 12.68 28.109 1 97 82 PHE B C 1
ATOM 2990 O O . PHE B 1 82 ? -5.93 12.398 26.906 1 97 82 PHE B O 1
ATOM 2997 N N . LYS B 1 83 ? -6.938 12.438 28.891 1 97.88 83 LYS B N 1
ATOM 2998 C CA . LYS B 1 83 ? -8.203 11.875 28.438 1 97.88 83 LYS B CA 1
ATOM 2999 C C . LYS B 1 83 ? -9.094 12.945 27.812 1 97.88 83 LYS B C 1
ATOM 3001 O O . LYS B 1 83 ? -10.094 13.352 28.391 1 97.88 83 LYS B O 1
ATOM 3006 N N . LEU B 1 84 ? -8.805 13.289 26.625 1 97.69 84 LEU B N 1
ATOM 3007 C CA . LEU B 1 84 ? -9.391 14.43 25.922 1 97.69 84 LEU B CA 1
ATOM 3008 C C . LEU B 1 84 ? -10.883 14.227 25.688 1 97.69 84 LEU B C 1
ATOM 3010 O O . LEU B 1 84 ? -11.68 15.133 25.922 1 97.69 84 LEU B O 1
ATOM 3014 N N . LYS B 1 85 ? -11.266 13.094 25.188 1 97.56 85 LYS B N 1
ATOM 3015 C CA . LYS B 1 85 ? -12.68 12.82 24.938 1 97.56 85 LYS B CA 1
ATOM 3016 C C . LYS B 1 85 ? -13.5 12.977 26.219 1 97.56 85 LYS B C 1
ATOM 3018 O O . LYS B 1 85 ? -14.562 13.609 26.203 1 97.56 85 LYS B O 1
ATOM 3023 N N . GLU B 1 86 ? -13.062 12.344 27.266 1 97.81 86 GLU B N 1
ATOM 3024 C CA . GLU B 1 86 ? -13.75 12.438 28.547 1 97.81 86 GLU B CA 1
ATOM 3025 C C . GLU B 1 86 ? -13.875 13.891 29 1 97.81 86 GLU B C 1
ATOM 3027 O O . GLU B 1 86 ? -14.93 14.305 29.5 1 97.81 86 GLU B O 1
ATOM 3032 N N . TYR B 1 87 ? -12.758 14.617 28.859 1 98.12 87 TYR B N 1
ATOM 3033 C CA . TYR B 1 87 ? -12.742 16.016 29.25 1 98.12 87 TYR B CA 1
ATOM 3034 C C . TYR B 1 87 ? -13.766 16.828 28.469 1 98.12 87 TYR B C 1
ATOM 3036 O O . TYR B 1 87 ? -14.484 17.656 29.031 1 98.12 87 TYR B O 1
ATOM 3044 N N . LEU B 1 88 ? -13.797 16.609 27.188 1 97.94 88 LEU B N 1
ATOM 3045 C CA . LEU B 1 88 ? -14.766 17.297 26.344 1 97.94 88 LEU B CA 1
ATOM 3046 C C . LEU B 1 88 ? -16.188 16.938 26.734 1 97.94 88 LEU B C 1
ATOM 3048 O O . LEU B 1 88 ? -17.047 17.828 26.844 1 97.94 88 LEU B O 1
ATOM 3052 N N . ASN B 1 89 ? -16.438 15.672 26.969 1 97.5 89 ASN B N 1
ATOM 3053 C CA . ASN B 1 89 ? -17.766 15.219 27.344 1 97.5 89 ASN B CA 1
ATOM 3054 C C . ASN B 1 89 ? -18.234 15.852 28.656 1 97.5 89 ASN B C 1
ATOM 3056 O O . ASN B 1 89 ? -19.406 16.141 28.844 1 97.5 89 ASN B O 1
ATOM 3060 N N . LYS B 1 90 ? -17.344 16 29.531 1 97.88 90 LYS B N 1
ATOM 3061 C CA . LYS B 1 90 ? -17.641 16.547 30.859 1 97.88 90 LYS B CA 1
ATOM 3062 C C . LYS B 1 90 ? -17.969 18.047 30.766 1 97.88 90 LYS B C 1
ATOM 3064 O O . LYS B 1 90 ? -18.734 18.578 31.562 1 97.88 90 LYS B O 1
ATOM 3069 N N . ASN B 1 91 ? -17.359 18.719 29.781 1 98.31 91 ASN B N 1
ATOM 3070 C CA . ASN B 1 91 ? -17.422 20.172 29.797 1 98.31 91 ASN B CA 1
ATOM 3071 C C . ASN B 1 91 ? -18.266 20.703 28.641 1 98.31 91 ASN B C 1
ATOM 3073 O O . ASN B 1 91 ? -18.359 21.922 28.453 1 98.31 91 ASN B O 1
ATOM 3077 N N . THR B 1 92 ? -18.766 19.844 27.828 1 98.06 92 THR B N 1
ATOM 3078 C CA . THR B 1 92 ? -19.625 20.25 26.719 1 98.06 92 THR B CA 1
ATOM 3079 C C . THR B 1 92 ? -20.859 19.359 26.625 1 98.06 92 THR B C 1
ATOM 3081 O O . THR B 1 92 ? -21 18.391 27.375 1 98.06 92 THR B O 1
ATOM 3084 N N . ARG B 1 93 ? -21.781 19.719 25.719 1 96.38 93 ARG B N 1
ATOM 3085 C CA . ARG B 1 93 ? -23 18.953 25.531 1 96.38 93 ARG B CA 1
ATOM 3086 C C . ARG B 1 93 ? -22.969 18.188 24.203 1 96.38 93 ARG B C 1
ATOM 3088 O O . ARG B 1 93 ? -24.016 17.859 23.641 1 96.38 93 ARG B O 1
ATOM 3095 N N . ILE B 1 94 ? -21.828 17.984 23.719 1 96.19 94 ILE B N 1
ATOM 3096 C CA . ILE B 1 94 ? -21.703 17.281 22.453 1 96.19 94 ILE B CA 1
ATOM 3097 C C . ILE B 1 94 ? -22.266 15.867 22.594 1 96.19 94 ILE B C 1
ATOM 3099 O O . ILE B 1 94 ? -22.156 15.258 23.656 1 96.19 94 ILE B O 1
ATOM 3103 N N . LYS B 1 95 ? -22.844 15.359 21.547 1 95.5 95 LYS B N 1
ATOM 3104 C CA . LYS B 1 95 ? -23.391 14.008 21.516 1 95.5 95 LYS B CA 1
ATOM 3105 C C . LYS B 1 95 ? -22.297 12.969 21.312 1 95.5 95 LYS B C 1
ATOM 3107 O O . LYS B 1 95 ? -22.344 11.883 21.891 1 95.5 95 LYS B O 1
ATOM 3112 N N . ASP B 1 96 ? -21.344 13.297 20.422 1 94.38 96 ASP B N 1
ATOM 3113 C CA . ASP B 1 96 ? -20.234 12.398 20.172 1 94.38 96 ASP B CA 1
ATOM 3114 C C . ASP B 1 96 ? -19.047 13.156 19.578 1 94.38 96 ASP B C 1
ATOM 3116 O O . ASP B 1 96 ? -19.203 14.273 19.094 1 94.38 96 ASP B O 1
ATOM 3120 N N . SER B 1 97 ? -17.891 12.602 19.75 1 95.81 97 SER B N 1
ATOM 3121 C CA . SER B 1 97 ? -16.656 13.133 19.188 1 95.81 97 SER B CA 1
ATOM 3122 C C . SER B 1 97 ? -15.828 12.031 18.547 1 95.81 97 SER B C 1
ATOM 3124 O O . SER B 1 97 ? -15.789 10.898 19.047 1 95.81 97 SER B O 1
ATOM 3126 N N . ILE B 1 98 ? -15.211 12.375 17.422 1 96.12 98 ILE B N 1
ATOM 3127 C CA . ILE B 1 98 ? -14.344 11.445 16.703 1 96.12 98 ILE B CA 1
ATOM 3128 C C . ILE B 1 98 ? -12.922 11.992 16.656 1 96.12 98 ILE B C 1
ATOM 3130 O O . ILE B 1 98 ? -12.719 13.188 16.438 1 96.12 98 ILE B O 1
ATOM 3134 N N . PHE B 1 99 ? -12.008 11.133 16.891 1 96.62 99 PHE B N 1
ATOM 3135 C CA . PHE B 1 99 ? -10.594 11.492 1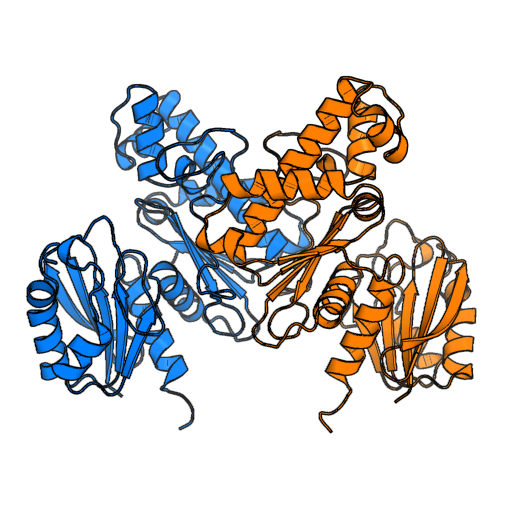6.812 1 96.62 99 PHE B CA 1
ATOM 3136 C C . PHE B 1 99 ? -9.93 10.805 15.625 1 96.62 99 PHE B C 1
ATOM 3138 O O . PHE B 1 99 ? -10.203 9.633 15.344 1 96.62 99 PHE B O 1
ATOM 3145 N N . GLU B 1 100 ? -9.078 11.516 14.906 1 96.19 100 GLU B N 1
ATOM 3146 C CA . GLU B 1 100 ? -8.391 10.953 13.75 1 96.19 100 GLU B CA 1
ATOM 3147 C C . GLU B 1 100 ? -7.035 11.625 13.539 1 96.19 100 GLU B C 1
ATOM 3149 O O . GLU B 1 100 ? -6.809 12.742 14 1 96.19 100 GLU B O 1
ATOM 3154 N N . ASN B 1 101 ? -6.148 10.914 12.891 1 94.75 101 ASN B N 1
ATOM 3155 C CA . ASN B 1 101 ? -4.879 11.469 12.43 1 94.75 101 ASN B CA 1
ATOM 3156 C C . ASN B 1 101 ? -5.09 12.555 11.383 1 94.75 101 ASN B C 1
ATOM 3158 O O . ASN B 1 101 ? -5.969 12.438 10.531 1 94.75 101 ASN B O 1
ATOM 3162 N N . ASP B 1 102 ? -4.297 13.586 11.453 1 94.62 102 ASP B N 1
ATOM 3163 C CA . ASP B 1 102 ? -4.477 14.727 10.555 1 94.62 102 ASP B CA 1
ATOM 3164 C C . ASP B 1 102 ? -4.348 14.297 9.094 1 94.62 102 ASP B C 1
ATOM 3166 O O . ASP B 1 102 ? -5.188 14.648 8.266 1 94.62 102 ASP B O 1
ATOM 3170 N N . ALA B 1 103 ? -3.32 13.523 8.773 1 96.56 103 ALA B N 1
ATOM 3171 C CA . ALA B 1 103 ? -3.125 13.094 7.391 1 96.56 103 ALA B CA 1
ATOM 3172 C C . ALA B 1 103 ? -4.285 12.227 6.914 1 96.56 103 ALA B C 1
ATOM 3174 O O . ALA B 1 103 ? -4.703 12.312 5.758 1 96.56 103 ALA B O 1
ATOM 3175 N N . ASN B 1 104 ? -4.785 11.359 7.762 1 97.75 104 ASN B N 1
ATOM 3176 C CA . ASN B 1 104 ? -5.977 10.57 7.449 1 97.75 104 ASN B CA 1
ATOM 3177 C C . ASN B 1 104 ? -7.184 11.461 7.176 1 97.75 104 ASN B C 1
ATOM 3179 O O . ASN B 1 104 ? -7.91 11.25 6.203 1 97.75 104 ASN B O 1
ATOM 3183 N N . ALA B 1 105 ? -7.371 12.438 8.031 1 97.56 105 ALA B N 1
ATOM 3184 C CA . ALA B 1 105 ? -8.469 13.375 7.828 1 97.56 105 ALA B CA 1
ATOM 3185 C C . ALA B 1 105 ? -8.32 14.117 6.5 1 97.56 105 ALA B C 1
ATOM 3187 O O . ALA B 1 105 ? -9.297 14.266 5.758 1 97.56 105 ALA B O 1
ATOM 3188 N N . MET B 1 106 ? -7.121 14.516 6.242 1 98.19 106 MET B N 1
ATOM 3189 C CA . MET B 1 106 ? -6.863 15.242 5 1 98.19 106 MET B CA 1
ATOM 3190 C C . MET B 1 106 ? -7.176 14.367 3.789 1 98.19 106 MET B C 1
ATOM 3192 O O . MET B 1 106 ? -7.66 14.867 2.77 1 98.19 106 MET B O 1
ATOM 3196 N N . ALA B 1 107 ? -6.887 13.094 3.875 1 98.75 107 ALA B N 1
ATOM 3197 C CA . ALA B 1 107 ? -7.207 12.172 2.789 1 98.75 107 ALA B CA 1
ATOM 3198 C C . ALA B 1 107 ? -8.711 12.156 2.508 1 98.75 107 ALA B C 1
ATOM 3200 O O . ALA B 1 107 ? -9.125 12.164 1.348 1 98.75 107 ALA B O 1
ATOM 3201 N N . MET B 1 108 ? -9.469 12.141 3.521 1 98.31 108 MET B N 1
ATOM 3202 C CA . MET B 1 108 ? -10.922 12.172 3.35 1 98.31 108 MET B CA 1
ATOM 3203 C C . MET B 1 108 ? -11.359 13.484 2.707 1 98.31 108 MET B C 1
ATOM 3205 O O . MET B 1 108 ? -12.258 13.492 1.86 1 98.31 108 MET B O 1
ATOM 3209 N N . ALA B 1 109 ? -10.711 14.586 3.146 1 98.19 109 ALA B N 1
ATOM 3210 C CA . ALA B 1 109 ? -11.039 15.891 2.576 1 98.19 109 ALA B CA 1
ATOM 3211 C C . ALA B 1 109 ? -10.875 15.883 1.06 1 98.19 109 ALA B C 1
ATOM 3213 O O . ALA B 1 109 ? -11.781 16.297 0.33 1 98.19 109 ALA B O 1
ATOM 3214 N N . VAL B 1 110 ? -9.797 15.375 0.568 1 98.56 110 VAL B N 1
ATOM 3215 C CA . VAL B 1 110 ? -9.508 15.453 -0.86 1 98.56 110 VAL B CA 1
ATOM 3216 C C . VAL B 1 110 ? -10.328 14.406 -1.611 1 98.56 110 VAL B C 1
ATOM 3218 O O . VAL B 1 110 ? -10.672 14.594 -2.779 1 98.56 110 VAL B O 1
ATOM 3221 N N . HIS B 1 111 ? -10.609 13.273 -0.977 1 98.62 111 HIS B N 1
ATOM 3222 C CA . HIS B 1 111 ? -11.516 12.297 -1.559 1 98.62 111 HIS B CA 1
ATOM 3223 C C . HIS B 1 111 ? -12.859 12.93 -1.917 1 98.62 111 HIS B C 1
ATOM 3225 O O . HIS B 1 111 ? -13.391 12.695 -3 1 98.62 111 HIS B O 1
ATOM 3231 N N . ARG B 1 112 ? -13.344 13.797 -1.067 1 97.31 112 ARG B N 1
ATOM 3232 C CA . ARG B 1 112 ? -14.617 14.477 -1.283 1 97.31 112 ARG B CA 1
ATOM 3233 C C . ARG B 1 112 ? -14.438 15.695 -2.182 1 97.31 112 ARG B C 1
ATOM 3235 O O . ARG B 1 112 ? -15.289 15.977 -3.031 1 97.31 112 ARG B O 1
ATOM 3242 N N . GLU B 1 113 ? -13.336 16.391 -1.957 1 97.31 113 GLU B N 1
ATOM 3243 C CA . GLU B 1 113 ? -13.039 17.562 -2.775 1 97.31 113 GLU B CA 1
ATOM 3244 C C . GLU B 1 113 ? -13.156 17.25 -4.262 1 97.31 113 GLU B C 1
ATOM 3246 O O . GLU B 1 113 ? -13.68 18.047 -5.039 1 97.31 113 GLU B O 1
ATOM 3251 N N . PHE B 1 114 ? -12.695 16.062 -4.621 1 98.25 114 PHE B N 1
ATOM 3252 C CA . PHE B 1 114 ? -12.641 15.711 -6.035 1 98.25 114 PHE B CA 1
ATOM 3253 C C . PHE B 1 114 ? -13.734 14.711 -6.383 1 98.25 114 PHE B C 1
ATOM 3255 O O . PHE B 1 114 ? -13.594 13.93 -7.324 1 98.25 114 PHE B O 1
ATOM 3262 N N . ASN B 1 115 ? -14.766 14.586 -5.613 1 97.5 115 ASN B N 1
ATOM 3263 C CA . ASN B 1 115 ? -16 13.867 -5.871 1 97.5 115 ASN B CA 1
ATOM 3264 C C . ASN B 1 115 ? -15.75 12.391 -6.176 1 97.5 115 ASN B C 1
ATOM 3266 O O . ASN B 1 115 ? -16.328 11.844 -7.121 1 97.5 115 ASN B O 1
ATOM 3270 N N . GLN B 1 116 ? -14.828 11.836 -5.449 1 97.88 116 GLN B N 1
ATOM 3271 C CA . GLN B 1 116 ? -14.578 10.406 -5.598 1 97.88 116 GLN B CA 1
ATOM 3272 C C . GLN B 1 116 ? -15.742 9.586 -5.043 1 97.88 116 GLN B C 1
ATOM 3274 O O . GLN B 1 116 ? -16.438 10.023 -4.117 1 97.88 116 GLN B O 1
ATOM 3279 N N . THR B 1 117 ? -15.945 8.391 -5.609 1 96.94 117 THR B N 1
ATOM 3280 C CA . THR B 1 117 ? -17.062 7.527 -5.254 1 96.94 117 THR B CA 1
ATOM 3281 C C . THR B 1 117 ? -16.594 6.34 -4.422 1 96.94 117 THR B C 1
ATOM 3283 O O . THR B 1 117 ? -15.398 6.207 -4.141 1 96.94 117 THR B O 1
ATOM 3286 N N . PHE B 1 118 ? -17.531 5.496 -4.066 1 96.75 118 PHE B N 1
ATOM 3287 C CA . PHE B 1 118 ? -17.297 4.289 -3.279 1 96.75 118 PHE B CA 1
ATOM 3288 C C . PHE B 1 118 ? -16.281 3.379 -3.969 1 96.75 118 PHE B C 1
ATOM 3290 O O . PHE B 1 118 ? -15.5 2.697 -3.305 1 96.75 118 PHE B O 1
ATOM 3297 N N . ASN B 1 119 ? -16.25 3.398 -5.293 1 96.25 119 ASN B N 1
ATOM 3298 C CA . ASN B 1 119 ? -15.422 2.49 -6.07 1 96.25 119 ASN B CA 1
ATOM 3299 C C . ASN B 1 119 ? -14.031 3.074 -6.312 1 96.25 119 ASN B C 1
ATOM 3301 O O . ASN B 1 119 ? -13.141 2.383 -6.805 1 96.25 119 ASN B O 1
ATOM 3305 N N . ASP B 1 120 ? -13.828 4.336 -5.93 1 98.19 120 ASP B N 1
ATOM 3306 C CA . ASP B 1 120 ? -12.547 5.008 -6.156 1 98.19 120 ASP B CA 1
ATOM 3307 C C . ASP B 1 120 ? -11.609 4.82 -4.965 1 98.19 120 ASP B C 1
ATOM 3309 O O . ASP B 1 120 ? -12.062 4.539 -3.854 1 98.19 120 ASP B O 1
ATOM 3313 N N . VAL B 1 121 ? -10.391 4.855 -5.203 1 98.81 121 VAL B N 1
ATOM 3314 C CA . VAL B 1 121 ? -9.328 4.781 -4.203 1 98.81 121 VAL B CA 1
ATOM 3315 C C . VAL B 1 121 ? -8.508 6.066 -4.223 1 98.81 121 VAL B C 1
ATOM 3317 O O . VAL B 1 121 ? -7.961 6.445 -5.258 1 98.81 121 VAL B O 1
ATOM 3320 N N . THR B 1 122 ? -8.422 6.781 -3.092 1 98.94 122 THR B N 1
ATOM 3321 C CA . THR B 1 122 ? -7.68 8.031 -3.012 1 98.94 122 THR B CA 1
ATOM 3322 C C . THR B 1 122 ? -6.441 7.871 -2.139 1 98.94 122 THR B C 1
ATOM 3324 O O . THR B 1 122 ? -6.543 7.523 -0.96 1 98.94 122 THR B O 1
ATOM 3327 N N . GLN B 1 123 ? -5.305 8.039 -2.736 1 98.94 123 GLN B N 1
ATOM 3328 C CA . GLN B 1 123 ? -4.055 8.18 -2 1 98.94 123 GLN B CA 1
ATOM 3329 C C . GLN B 1 123 ? -3.691 9.656 -1.812 1 98.94 123 GLN B C 1
ATOM 3331 O O . GLN B 1 123 ? -3.723 10.43 -2.768 1 98.94 123 GLN B O 1
ATOM 3336 N N . PHE B 1 124 ? -3.418 10.016 -0.602 1 98.94 124 PHE B N 1
ATOM 3337 C CA . PHE B 1 124 ? -3.055 11.391 -0.302 1 98.94 124 PHE B CA 1
ATOM 3338 C C . PHE B 1 124 ? -1.663 11.469 0.314 1 98.94 124 PHE B C 1
ATOM 3340 O O . PHE B 1 124 ? -1.307 10.641 1.153 1 98.94 124 PHE B O 1
ATOM 3347 N N . PHE B 1 125 ? -0.865 12.453 -0.107 1 98.88 125 PHE B N 1
ATOM 3348 C CA . PHE B 1 125 ? 0.405 12.789 0.526 1 98.88 125 PHE B CA 1
ATOM 3349 C C . PHE B 1 125 ? 0.441 14.258 0.922 1 98.88 125 PHE B C 1
ATOM 3351 O O . PHE B 1 125 ? 0.074 15.133 0.131 1 98.88 125 PHE B O 1
ATOM 3358 N N . THR B 1 126 ? 0.808 14.523 2.137 1 98.06 126 THR B N 1
ATOM 3359 C CA . THR B 1 126 ? 1.074 15.891 2.576 1 98.06 126 THR B CA 1
ATOM 3360 C C . THR B 1 126 ? 2.566 16.109 2.812 1 98.06 126 THR B C 1
ATOM 3362 O O . THR B 1 126 ? 3.178 15.398 3.623 1 98.06 126 THR B O 1
ATOM 3365 N N . ILE B 1 127 ? 3.16 17 2.049 1 98.19 127 ILE B N 1
ATOM 3366 C CA . ILE B 1 127 ? 4.582 17.312 2.135 1 98.19 127 ILE B CA 1
ATOM 3367 C C . ILE B 1 127 ? 4.766 18.703 2.734 1 98.19 127 ILE B C 1
ATOM 3369 O O . ILE B 1 127 ? 4.5 19.719 2.076 1 98.19 127 ILE B O 1
ATOM 3373 N N . SER B 1 128 ? 5.18 18.766 3.893 1 95.88 128 SER B N 1
ATOM 3374 C CA . SER B 1 128 ? 5.43 19.969 4.672 1 95.88 128 SER B CA 1
ATOM 3375 C C . SER B 1 128 ? 6.707 19.844 5.496 1 95.88 128 SER B C 1
ATOM 3377 O O . SER B 1 128 ? 7.738 19.406 4.988 1 95.88 128 SER B O 1
ATOM 3379 N N . THR B 1 129 ? 6.605 20.266 6.812 1 94 129 THR B N 1
ATOM 3380 C CA . THR B 1 129 ? 7.734 20 7.695 1 94 129 THR B CA 1
ATOM 3381 C C . THR B 1 129 ? 8.047 18.5 7.719 1 94 129 THR B C 1
ATOM 3383 O O . THR B 1 129 ? 9.219 18.109 7.641 1 94 129 THR B O 1
ATOM 3386 N N . GLY B 1 130 ? 7.055 17.719 7.773 1 95.25 130 GLY B N 1
ATOM 3387 C CA . GLY B 1 130 ? 7.156 16.281 7.621 1 95.25 130 GLY B CA 1
ATOM 3388 C C . GLY B 1 130 ? 6.473 15.758 6.367 1 95.25 130 GLY B C 1
ATOM 3389 O O . GLY B 1 130 ? 6.105 16.547 5.488 1 95.25 130 GLY B O 1
ATOM 3390 N N . LEU B 1 131 ? 6.418 14.523 6.23 1 97.38 131 LEU B N 1
ATOM 3391 C CA . LEU B 1 131 ? 5.707 13.867 5.141 1 97.38 131 LEU B CA 1
ATOM 3392 C C . LEU B 1 131 ? 4.707 12.844 5.676 1 97.38 131 LEU B C 1
ATOM 3394 O O . LEU B 1 131 ? 5.082 11.922 6.402 1 97.38 131 LEU B O 1
ATOM 3398 N N . GLY B 1 132 ? 3.42 13.086 5.457 1 97.12 132 GLY B N 1
ATOM 3399 C CA . GLY B 1 132 ? 2.342 12.211 5.883 1 97.12 132 GLY B CA 1
ATOM 3400 C C . GLY B 1 132 ? 1.527 11.656 4.727 1 97.12 132 GLY B C 1
ATOM 3401 O O . GLY B 1 132 ? 1.688 12.094 3.586 1 97.12 132 GLY B O 1
ATOM 3402 N N . ALA B 1 133 ? 0.687 10.742 5.07 1 98.62 133 ALA B N 1
ATOM 3403 C CA . ALA B 1 133 ? -0.14 10.125 4.035 1 98.62 133 ALA B CA 1
ATOM 3404 C C . ALA B 1 133 ? -1.466 9.633 4.609 1 98.62 133 ALA B C 1
ATOM 3406 O O . ALA B 1 133 ? -1.589 9.445 5.82 1 98.62 133 ALA B O 1
ATOM 3407 N N . GLY B 1 134 ? -2.416 9.523 3.801 1 98.81 134 GLY B N 1
ATOM 3408 C CA . GLY B 1 134 ? -3.705 8.906 4.078 1 98.81 134 GLY B CA 1
ATOM 3409 C C . GLY B 1 134 ? -4.285 8.172 2.883 1 98.81 134 GLY B C 1
ATOM 3410 O O . GLY B 1 134 ? -3.898 8.43 1.741 1 98.81 134 GLY B O 1
ATOM 3411 N N . LEU B 1 135 ? -5.125 7.273 3.15 1 98.94 135 LEU B N 1
ATOM 3412 C CA . LEU B 1 135 ? -5.715 6.402 2.139 1 98.94 135 LEU B CA 1
ATOM 3413 C C . LEU B 1 135 ? -7.211 6.238 2.371 1 98.94 135 LEU B C 1
ATOM 3415 O O . LEU B 1 135 ? -7.648 6.031 3.506 1 98.94 135 LEU B O 1
ATOM 3419 N N . VAL B 1 136 ? -7.977 6.48 1.343 1 98.88 136 VAL B N 1
ATOM 3420 C CA . VAL B 1 136 ? -9.414 6.266 1.428 1 98.88 136 VAL B CA 1
ATOM 3421 C C . VAL B 1 136 ? -9.828 5.129 0.495 1 98.88 136 VAL B C 1
ATOM 3423 O O . VAL B 1 136 ? -9.508 5.148 -0.697 1 98.88 136 VAL B O 1
ATOM 3426 N N . ILE B 1 137 ? -10.414 4.129 1.002 1 98.44 137 ILE B N 1
ATOM 3427 C CA . ILE B 1 137 ? -10.992 2.988 0.301 1 98.44 137 ILE B CA 1
ATOM 3428 C C . ILE B 1 137 ? -12.453 2.83 0.696 1 98.44 137 ILE B C 1
ATOM 3430 O O . ILE B 1 137 ? -12.797 2.916 1.877 1 98.44 137 ILE B O 1
ATOM 3434 N N . LYS B 1 138 ? -13.359 2.662 -0.271 1 97 138 LYS B N 1
ATOM 3435 C CA . LYS B 1 138 ? -14.781 2.469 -0.03 1 97 138 LYS B CA 1
ATOM 3436 C C . LYS B 1 138 ? -15.352 3.584 0.843 1 97 138 LYS B C 1
ATOM 3438 O O . LYS B 1 138 ? -16.047 3.318 1.823 1 97 138 LYS B O 1
ATOM 3443 N N . ASP B 1 139 ? -14.898 4.781 0.635 1 96.5 139 ASP B N 1
ATOM 3444 C CA . ASP B 1 139 ? -15.391 6.02 1.229 1 96.5 139 ASP B CA 1
ATOM 3445 C C . ASP B 1 139 ? -15.062 6.086 2.719 1 96.5 139 ASP B C 1
ATOM 3447 O O . ASP B 1 139 ? -15.734 6.781 3.48 1 96.5 139 ASP B O 1
ATOM 3451 N N . GLU B 1 140 ? -14.023 5.328 3.09 1 96.94 140 GLU B N 1
ATOM 3452 C CA . GLU B 1 140 ? -13.562 5.359 4.473 1 96.94 140 GLU B CA 1
ATOM 3453 C C . GLU B 1 140 ? -12.047 5.488 4.551 1 96.94 140 GLU B C 1
ATOM 3455 O O . GLU B 1 140 ? -11.328 4.941 3.707 1 96.94 140 GLU B O 1
ATOM 3460 N N . VAL B 1 141 ? -11.664 6.16 5.59 1 98 141 VAL B N 1
ATOM 3461 C CA . VAL B 1 141 ? -10.227 6.203 5.848 1 98 141 VAL B CA 1
ATOM 3462 C C . VAL B 1 141 ? -9.711 4.801 6.164 1 98 141 VAL B C 1
ATOM 3464 O O . VAL B 1 141 ? -10.281 4.105 7.012 1 98 141 VAL B O 1
ATOM 3467 N N . PHE B 1 142 ? -8.766 4.402 5.445 1 98.62 142 PHE B N 1
ATOM 3468 C CA . PHE B 1 142 ? -8.156 3.102 5.695 1 98.62 142 PHE B CA 1
ATOM 3469 C C . PHE B 1 142 ? -7.117 3.197 6.809 1 98.62 142 PHE B C 1
ATOM 3471 O O . PHE B 1 142 ? -6.102 3.883 6.66 1 98.62 142 PHE B O 1
ATOM 3478 N N . ILE B 1 143 ? -7.285 2.484 7.855 1 97.44 143 ILE B N 1
ATOM 3479 C CA . ILE B 1 143 ? -6.457 2.719 9.031 1 97.44 143 ILE B CA 1
ATOM 3480 C C . ILE B 1 143 ? -5.594 1.491 9.305 1 97.44 143 ILE B C 1
ATOM 3482 O O . ILE B 1 143 ? -4.742 1.512 10.203 1 97.44 143 ILE B O 1
ATOM 3486 N N . GLY B 1 144 ? -5.766 0.349 8.562 1 97.44 144 GLY B N 1
ATOM 3487 C CA . GLY B 1 144 ? -5.086 -0.896 8.883 1 97.44 144 GLY B CA 1
ATOM 3488 C C . GLY B 1 144 ? -5.609 -1.548 10.148 1 97.44 144 GLY B C 1
ATOM 3489 O O . GLY B 1 144 ? -6.766 -1.34 10.531 1 97.44 144 GLY B O 1
ATOM 3490 N N . VAL B 1 145 ? -4.867 -2.391 10.773 1 95.19 145 VAL B N 1
ATOM 3491 C CA . VAL B 1 145 ? -5.402 -3.238 11.836 1 95.19 145 VAL B CA 1
ATOM 3492 C C . VAL B 1 145 ? -5.383 -2.48 13.164 1 95.19 145 VAL B C 1
ATOM 3494 O O . VAL B 1 145 ? -6.25 -2.686 14.016 1 95.19 145 VAL B O 1
ATOM 3497 N N . ASN B 1 146 ? -4.438 -1.565 13.297 1 94.19 146 ASN B N 1
ATOM 3498 C CA . ASN B 1 146 ? -4.363 -0.867 14.578 1 94.19 146 ASN B CA 1
ATOM 3499 C C . ASN B 1 146 ? -4.133 0.629 14.383 1 94.19 146 ASN B C 1
ATOM 3501 O O . ASN B 1 146 ? -3.402 1.253 15.156 1 94.19 146 ASN B O 1
ATOM 3505 N N . HIS B 1 147 ? -4.633 1.172 13.273 1 95.81 147 HIS B N 1
ATOM 3506 C CA . HIS B 1 147 ? -4.664 2.604 12.992 1 95.81 147 HIS B CA 1
ATOM 3507 C C . HIS B 1 147 ? -3.275 3.123 12.641 1 95.81 147 HIS B C 1
ATOM 3509 O O . HIS B 1 147 ? -2.965 4.293 12.883 1 95.81 147 HIS B O 1
ATOM 3515 N N . ALA B 1 148 ? -2.391 2.271 12.117 1 96.25 148 ALA B N 1
ATOM 3516 C CA . ALA B 1 148 ? -1.024 2.691 11.82 1 96.25 148 ALA B CA 1
ATOM 3517 C C . ALA B 1 148 ? -0.759 2.656 10.312 1 96.25 148 ALA B C 1
ATOM 3519 O O . ALA B 1 148 ? 0.366 2.893 9.875 1 96.25 148 ALA B O 1
ATOM 3520 N N . ALA B 1 149 ? -1.82 2.314 9.555 1 98.12 149 ALA B N 1
ATOM 3521 C CA . ALA B 1 149 ? -1.639 2.398 8.109 1 98.12 149 ALA B CA 1
ATOM 3522 C C . ALA B 1 149 ? -1.338 3.83 7.676 1 98.12 149 ALA B C 1
ATOM 3524 O O . ALA B 1 149 ? -1.854 4.785 8.266 1 98.12 149 ALA B O 1
ATOM 3525 N N . GLN B 1 150 ? -0.437 3.955 6.707 1 98.5 150 GLN B N 1
ATOM 3526 C CA . GLN B 1 150 ? -0.131 5.223 6.051 1 98.5 150 GLN B CA 1
ATOM 3527 C C . GLN B 1 150 ? 0.744 6.102 6.938 1 98.5 150 GLN B C 1
ATOM 3529 O O . GLN B 1 150 ? 0.923 7.289 6.66 1 98.5 150 GLN B O 1
ATOM 3534 N N . GLU B 1 151 ? 1.212 5.535 8.078 1 96.81 151 GLU B N 1
ATOM 3535 C CA . GLU B 1 151 ? 2.367 6.141 8.734 1 96.81 151 GLU B CA 1
ATOM 3536 C C . GLU B 1 151 ? 3.658 5.82 7.984 1 96.81 151 GLU B C 1
ATOM 3538 O O . GLU B 1 151 ? 4.391 4.902 8.359 1 96.81 151 GLU B O 1
ATOM 3543 N N . ILE B 1 152 ? 4.012 6.676 6.996 1 97.94 152 ILE B N 1
ATOM 3544 C CA . ILE B 1 152 ? 4.961 6.223 5.984 1 97.94 152 ILE B CA 1
ATOM 3545 C C . ILE B 1 152 ? 6.281 6.969 6.148 1 97.94 152 ILE B C 1
ATOM 3547 O O . ILE B 1 152 ? 7.133 6.938 5.254 1 97.94 152 ILE B O 1
ATOM 3551 N N . ASN B 1 153 ? 6.484 7.699 7.219 1 95.88 153 ASN B N 1
ATOM 3552 C CA . ASN B 1 153 ? 7.668 8.531 7.387 1 95.88 153 ASN B CA 1
ATOM 3553 C C . ASN B 1 153 ? 8.953 7.742 7.145 1 95.88 153 ASN B C 1
ATOM 3555 O O . ASN B 1 153 ? 9.844 8.203 6.434 1 95.88 153 ASN B O 1
ATOM 3559 N N . SER B 1 154 ? 9 6.469 7.609 1 96.75 154 SER B N 1
ATOM 3560 C CA . SER B 1 154 ? 10.211 5.66 7.523 1 96.75 154 SER B CA 1
ATOM 3561 C C . SER B 1 154 ? 10.141 4.68 6.359 1 96.75 154 SER B C 1
ATOM 3563 O O . SER B 1 154 ? 11.023 3.83 6.203 1 96.75 154 SER B O 1
ATOM 3565 N N . LEU B 1 155 ? 9.117 4.781 5.562 1 98.19 155 LEU B N 1
ATOM 3566 C CA . LEU B 1 155 ? 9 3.91 4.402 1 98.19 155 LEU B CA 1
ATOM 3567 C C . LEU B 1 155 ? 10.227 4.031 3.506 1 98.19 155 LEU B C 1
ATOM 3569 O O . LEU B 1 155 ? 10.578 5.129 3.072 1 98.19 155 LEU B O 1
ATOM 3573 N N . PRO B 1 156 ? 10.922 2.938 3.293 1 98.56 156 PRO B N 1
ATOM 3574 C CA . PRO B 1 156 ? 12.117 3.018 2.443 1 98.56 156 PRO B CA 1
ATOM 3575 C C . PRO B 1 156 ? 11.773 3.221 0.969 1 98.56 156 PRO B C 1
ATOM 3577 O O . PRO B 1 156 ? 11.367 2.277 0.291 1 98.56 156 PRO B O 1
ATOM 3580 N N . ALA B 1 157 ? 12.008 4.418 0.483 1 98.38 157 ALA B N 1
ATOM 3581 C CA . ALA B 1 157 ? 11.703 4.746 -0.906 1 98.38 157 ALA B CA 1
ATOM 3582 C C . ALA B 1 157 ? 12.922 5.32 -1.619 1 98.38 157 ALA B C 1
ATOM 3584 O O . ALA B 1 157 ? 12.93 5.457 -2.844 1 98.38 157 ALA B O 1
ATOM 3585 N N . SER B 1 158 ? 14 5.68 -0.855 1 98.62 158 SER B N 1
ATOM 3586 C CA . SER B 1 158 ? 15.211 6.23 -1.461 1 98.62 158 SER B CA 1
ATOM 3587 C C . SER B 1 158 ? 16.125 5.125 -1.973 1 98.62 158 SER B C 1
ATOM 3589 O O . SER B 1 158 ? 16.156 4.031 -1.403 1 98.62 158 SER B O 1
ATOM 3591 N N . PHE B 1 159 ? 16.922 5.418 -2.984 1 98.31 159 PHE B N 1
ATOM 3592 C CA . PHE B 1 159 ? 17.969 4.512 -3.426 1 98.31 159 PHE B CA 1
ATOM 3593 C C . PHE B 1 159 ? 19.203 4.652 -2.551 1 98.31 159 PHE B C 1
ATOM 3595 O O . PHE B 1 159 ? 20.156 3.875 -2.676 1 98.31 159 PHE B O 1
ATOM 3602 N N . ILE B 1 160 ? 19.172 5.625 -1.673 1 98.06 160 ILE B N 1
ATOM 3603 C CA . ILE B 1 160 ? 20.328 5.934 -0.852 1 98.06 160 ILE B CA 1
ATOM 3604 C C . ILE B 1 160 ? 20.141 5.371 0.554 1 98.06 160 ILE B C 1
ATOM 3606 O O . ILE B 1 160 ? 19.094 5.586 1.175 1 98.06 160 ILE B O 1
ATOM 3610 N N . LYS B 1 161 ? 21.141 4.691 1.042 1 97.19 161 LYS B N 1
ATOM 3611 C CA . LYS B 1 161 ? 21.109 4.051 2.355 1 97.19 161 LYS B CA 1
ATOM 3612 C C . LYS B 1 161 ? 21.516 5.027 3.453 1 97.19 161 LYS B C 1
ATOM 3614 O O . LYS B 1 161 ? 22.547 4.832 4.102 1 97.19 161 LYS B O 1
ATOM 3619 N N . GLU B 1 162 ? 20.781 5.996 3.619 1 96.88 162 GLU B N 1
ATOM 3620 C CA . GLU B 1 162 ? 21.016 6.996 4.656 1 96.88 162 GLU B CA 1
ATOM 3621 C C . GLU B 1 162 ? 19.875 7.027 5.664 1 96.88 162 GLU B C 1
ATOM 3623 O O . GLU B 1 162 ? 18.703 6.887 5.289 1 96.88 162 GLU B O 1
ATOM 3628 N N . SER B 1 163 ? 20.219 7.059 6.918 1 95.5 163 SER B N 1
ATOM 3629 C CA . SER B 1 163 ? 19.266 7.277 8 1 95.5 163 SER B CA 1
ATOM 3630 C C . SER B 1 163 ? 19.516 8.609 8.695 1 95.5 163 SER B C 1
ATOM 3632 O O . SER B 1 163 ? 20.562 9.234 8.5 1 95.5 163 SER B O 1
ATOM 3634 N N . GLY B 1 164 ? 18.562 9.047 9.438 1 90.12 164 GLY B N 1
ATOM 3635 C CA . GLY B 1 164 ? 18.719 10.297 10.164 1 90.12 164 GLY B CA 1
ATOM 3636 C C . GLY B 1 164 ? 17.469 10.719 10.914 1 90.12 164 GLY B C 1
ATOM 3637 O O . GLY B 1 164 ? 16.359 10.438 10.477 1 90.12 164 GLY B O 1
ATOM 3638 N N . GLY B 1 165 ? 17.719 11.367 11.969 1 82.12 165 GLY B N 1
ATOM 3639 C CA . GLY B 1 165 ? 16.594 11.688 12.828 1 82.12 165 GLY B CA 1
ATOM 3640 C C . GLY B 1 165 ? 15.828 10.469 13.289 1 82.12 165 GLY B C 1
ATOM 3641 O O . GLY B 1 165 ? 16.422 9.508 13.797 1 82.12 165 GLY B O 1
ATOM 3642 N N . ASN B 1 166 ? 14.508 10.547 13.141 1 84.12 166 ASN B N 1
ATOM 3643 C CA . ASN B 1 166 ? 13.664 9.43 13.555 1 84.12 166 ASN B CA 1
ATOM 3644 C C . ASN B 1 166 ? 13.32 8.523 12.375 1 84.12 166 ASN B C 1
ATOM 3646 O O . ASN B 1 166 ? 12.492 7.621 12.5 1 84.12 166 ASN B O 1
ATOM 3650 N N . ASN B 1 167 ? 14.102 8.766 11.211 1 91.94 167 ASN B N 1
ATOM 3651 C CA . ASN B 1 167 ? 13.789 7.992 10.016 1 91.94 167 ASN B CA 1
ATOM 3652 C C . ASN B 1 167 ? 14.805 6.879 9.781 1 91.94 167 ASN B C 1
ATOM 3654 O O . ASN B 1 167 ? 16 7.074 9.984 1 91.94 167 ASN B O 1
ATOM 3658 N N . SER B 1 168 ? 14.281 5.781 9.352 1 95 168 SER B N 1
ATOM 3659 C CA . SER B 1 168 ? 15.125 4.637 9.031 1 95 168 SER B CA 1
ATOM 3660 C C . SER B 1 168 ? 15.789 4.801 7.668 1 95 168 SER B C 1
ATOM 3662 O O . SER B 1 168 ? 15.586 5.809 6.988 1 95 168 SER B O 1
ATOM 3664 N N . MET B 1 169 ? 16.641 3.855 7.391 1 96.88 169 MET B N 1
ATOM 3665 C CA . MET B 1 169 ? 17.422 3.855 6.156 1 96.88 169 MET B CA 1
ATOM 3666 C C . MET B 1 169 ? 16.5 3.988 4.941 1 96.88 169 MET B C 1
ATOM 3668 O O . MET B 1 169 ? 15.594 3.184 4.75 1 96.88 169 MET B O 1
ATOM 3672 N N . GLY B 1 170 ? 16.766 5.078 4.156 1 97.94 170 GLY B N 1
ATOM 3673 C CA . GLY B 1 170 ? 16.016 5.285 2.922 1 97.94 170 GLY B CA 1
ATOM 3674 C C . GLY B 1 170 ? 14.617 5.816 3.148 1 97.94 170 GLY B C 1
ATOM 3675 O O . GLY B 1 170 ? 13.797 5.828 2.23 1 97.94 170 GLY B O 1
ATOM 3676 N N . GLY B 1 171 ? 14.305 6.238 4.355 1 98.38 171 GLY B N 1
ATOM 3677 C CA . GLY B 1 171 ? 12.969 6.699 4.699 1 98.38 171 GLY B CA 1
ATOM 3678 C C . GLY B 1 171 ? 12.531 7.914 3.904 1 98.38 171 GLY B C 1
ATOM 3679 O O . GLY B 1 171 ? 13.312 8.859 3.721 1 98.38 171 GLY B O 1
ATOM 3680 N N . VAL B 1 172 ? 11.359 7.949 3.463 1 98.56 172 VAL B N 1
ATOM 3681 C CA . VAL B 1 172 ? 10.844 8.922 2.502 1 98.56 172 VAL B CA 1
ATOM 3682 C C . VAL B 1 172 ? 10.875 10.32 3.119 1 98.56 172 VAL B C 1
ATOM 3684 O O . VAL B 1 172 ? 11.18 11.305 2.438 1 98.56 172 VAL B O 1
ATOM 3687 N N . GLU B 1 173 ? 10.547 10.461 4.391 1 98.38 173 GLU B N 1
ATOM 3688 C CA . GLU B 1 173 ? 10.484 11.773 5.031 1 98.38 173 GLU B CA 1
ATOM 3689 C C . GLU B 1 173 ? 11.859 12.438 5.066 1 98.38 173 GLU B C 1
ATOM 3691 O O . GLU B 1 173 ? 11.977 13.641 4.844 1 98.38 173 GLU B O 1
ATOM 3696 N N . LEU B 1 174 ? 12.906 11.68 5.344 1 98.12 174 LEU B N 1
ATOM 3697 C CA . LEU B 1 174 ? 14.266 12.203 5.402 1 98.12 174 LEU B CA 1
ATOM 3698 C C . LEU B 1 174 ? 14.656 12.852 4.078 1 98.12 174 LEU B C 1
ATOM 3700 O O . LEU B 1 174 ? 15.359 13.867 4.062 1 98.12 174 LEU B O 1
ATOM 3704 N N . PHE B 1 175 ? 14.156 12.375 3.012 1 98.62 175 PHE B N 1
ATOM 3705 C CA . PHE B 1 175 ? 14.656 12.789 1.708 1 98.62 175 PHE B CA 1
ATOM 3706 C C . PHE B 1 175 ? 13.719 13.805 1.065 1 98.62 175 PHE B C 1
ATOM 3708 O O . PHE B 1 175 ? 14.148 14.641 0.268 1 98.62 175 PHE B O 1
ATOM 3715 N N . SER B 1 176 ? 12.438 13.727 1.431 1 98.69 176 SER B N 1
ATOM 3716 C CA . SER B 1 176 ? 11.508 14.438 0.556 1 98.69 176 SER B CA 1
ATOM 3717 C C . SER B 1 176 ? 10.703 15.469 1.33 1 98.69 176 SER B C 1
ATOM 3719 O O . SER B 1 176 ? 9.914 16.219 0.744 1 98.69 176 SER B O 1
ATOM 3721 N N . SER B 1 177 ? 10.867 15.602 2.639 1 98.25 177 SER B N 1
ATOM 3722 C CA . SER B 1 177 ? 10.148 16.594 3.441 1 98.25 177 SER B CA 1
ATOM 3723 C C . SER B 1 177 ? 10.984 17.844 3.67 1 98.25 177 SER B C 1
ATOM 3725 O O . SER B 1 177 ? 12.188 17.844 3.377 1 98.25 177 SER B O 1
ATOM 3727 N N . GLY B 1 178 ? 10.336 18.891 4.188 1 97.81 178 GLY B N 1
ATOM 3728 C CA . GLY B 1 178 ? 11.07 20.094 4.508 1 97.81 178 GLY B CA 1
ATOM 3729 C C . GLY B 1 178 ? 12.148 19.891 5.551 1 97.81 178 GLY B C 1
ATOM 3730 O O . GLY B 1 178 ? 13.32 20.188 5.309 1 97.81 178 GLY B O 1
ATOM 3731 N N . SER B 1 179 ? 11.797 19.312 6.672 1 96.56 179 SER B N 1
ATOM 3732 C CA . SER B 1 179 ? 12.758 19.078 7.742 1 96.56 179 SER B CA 1
ATOM 3733 C C . SER B 1 179 ? 13.82 18.078 7.312 1 96.56 179 SER B C 1
ATOM 3735 O O . SER B 1 179 ? 14.977 18.172 7.73 1 96.56 179 SER B O 1
ATOM 3737 N N . GLY B 1 180 ? 13.422 17.094 6.492 1 97.81 180 GLY B N 1
ATOM 3738 C CA . GLY B 1 180 ? 14.391 16.141 5.969 1 97.81 180 GLY B CA 1
ATOM 3739 C C . GLY B 1 180 ? 15.469 16.797 5.121 1 97.81 180 GLY B C 1
ATOM 3740 O O . GLY B 1 180 ? 16.656 16.531 5.32 1 97.81 180 GLY B O 1
ATOM 3741 N N . LEU B 1 181 ? 15.031 17.625 4.234 1 98 181 LEU B N 1
ATOM 3742 C CA . LEU B 1 181 ? 15.961 18.375 3.393 1 98 181 LEU B CA 1
ATOM 3743 C C . LEU B 1 181 ? 16.891 19.234 4.238 1 98 181 LEU B C 1
ATOM 3745 O O . LEU B 1 181 ? 18.109 19.234 4.023 1 98 181 LEU B O 1
ATOM 3749 N N . GLU B 1 182 ? 16.328 19.922 5.219 1 97.88 182 GLU B N 1
ATOM 3750 C CA . GLU B 1 182 ? 17.109 20.781 6.102 1 97.88 182 GLU B CA 1
ATOM 3751 C C . GLU B 1 182 ? 18.141 19.984 6.891 1 97.88 182 GLU B C 1
ATOM 3753 O O . GLU B 1 182 ? 19.297 20.391 7.004 1 97.88 182 GLU B O 1
ATOM 3758 N N . ASN B 1 183 ? 17.719 18.891 7.418 1 97.19 183 ASN B N 1
ATOM 3759 C CA . ASN B 1 183 ? 18.609 18.031 8.211 1 97.19 183 ASN B CA 1
ATOM 3760 C C . ASN B 1 183 ? 19.766 17.5 7.375 1 97.19 183 ASN B C 1
ATOM 3762 O O . ASN B 1 183 ? 20.906 17.469 7.836 1 97.19 183 ASN B O 1
ATOM 3766 N N . ARG B 1 184 ? 19.469 17.094 6.203 1 97.81 184 ARG B N 1
ATOM 3767 C CA . ARG B 1 184 ? 20.5 16.531 5.344 1 97.81 184 ARG B CA 1
ATOM 3768 C C . ARG B 1 184 ? 21.484 17.609 4.898 1 97.81 184 ARG B C 1
ATOM 3770 O O . ARG B 1 184 ? 22.688 17.328 4.738 1 97.81 184 ARG B O 1
ATOM 3777 N N . ALA B 1 185 ? 21.016 18.828 4.707 1 97.94 185 ALA B N 1
ATOM 3778 C CA . ALA B 1 185 ? 21.906 19.953 4.43 1 97.94 185 ALA B CA 1
ATOM 3779 C C . ALA B 1 185 ? 22.781 20.266 5.637 1 97.94 185 ALA B C 1
ATOM 3781 O O . ALA B 1 185 ? 24 20.484 5.492 1 97.94 185 ALA B O 1
ATOM 3782 N N . LYS B 1 186 ? 22.172 20.234 6.766 1 97.44 186 LYS B N 1
ATOM 3783 C CA . LYS B 1 186 ? 22.891 20.516 8 1 97.44 186 LYS B CA 1
ATOM 3784 C C . LYS B 1 186 ? 24.031 19.516 8.227 1 97.44 186 LYS B C 1
ATOM 3786 O O . LYS B 1 186 ? 25.109 19.891 8.672 1 97.44 186 LYS B O 1
ATOM 3791 N N . ARG B 1 187 ? 23.781 18.281 7.953 1 96.62 187 ARG B N 1
ATOM 3792 C CA . ARG B 1 187 ? 24.797 17.25 8.086 1 96.62 187 ARG B CA 1
ATOM 3793 C C . ARG B 1 187 ? 25.969 17.5 7.148 1 96.62 187 ARG B C 1
ATOM 3795 O O . ARG B 1 187 ? 27.047 16.938 7.34 1 96.62 187 ARG B O 1
ATOM 3802 N N . ARG B 1 188 ? 25.75 18.266 6.152 1 96.94 188 ARG B N 1
ATOM 3803 C CA . ARG B 1 188 ? 26.797 18.609 5.199 1 96.94 188 ARG B CA 1
ATOM 3804 C C . ARG B 1 188 ? 27.297 20.047 5.426 1 96.94 188 ARG B C 1
ATOM 3806 O O . ARG B 1 188 ? 27.828 20.672 4.512 1 96.94 188 ARG B O 1
ATOM 3813 N N . ASN B 1 189 ? 26.922 20.625 6.613 1 96.56 189 ASN B N 1
ATOM 3814 C CA . ASN B 1 189 ? 27.453 21.859 7.156 1 96.56 189 ASN B CA 1
ATOM 3815 C C . ASN B 1 189 ? 26.766 23.078 6.543 1 96.56 189 ASN B C 1
ATOM 3817 O O . ASN B 1 189 ? 27.375 24.141 6.434 1 96.56 189 ASN B O 1
ATOM 3821 N N . TYR B 1 190 ? 25.562 22.906 6.031 1 97.5 190 TYR B N 1
ATOM 3822 C CA . TYR B 1 190 ? 24.766 24.031 5.559 1 97.5 190 TYR B CA 1
ATOM 3823 C C . TYR B 1 190 ? 23.5 24.188 6.395 1 97.5 190 TYR B C 1
ATOM 3825 O O . TYR B 1 190 ? 22.719 23.25 6.531 1 97.5 190 TYR B O 1
ATOM 3833 N N . ASN B 1 191 ? 23.266 25.359 6.848 1 97.31 191 ASN B N 1
ATOM 3834 C CA . ASN B 1 191 ? 22.094 25.625 7.68 1 97.31 191 ASN B CA 1
ATOM 3835 C C . ASN B 1 191 ? 21 26.328 6.891 1 97.31 191 ASN B C 1
ATOM 3837 O O . ASN B 1 191 ? 20.516 27.391 7.289 1 97.31 191 ASN B O 1
ATOM 3841 N N . TRP B 1 192 ? 20.562 25.688 5.828 1 97.81 192 TRP B N 1
ATOM 3842 C CA . TRP B 1 192 ? 19.516 26.25 4.969 1 97.81 192 TRP B CA 1
ATOM 3843 C C . TRP B 1 192 ? 18.125 25.797 5.441 1 97.81 192 TRP B C 1
ATOM 3845 O O . TRP B 1 192 ? 17.953 24.672 5.879 1 97.81 192 TRP B O 1
ATOM 3855 N N . LYS B 1 193 ? 17.203 26.656 5.426 1 97.81 193 LYS B N 1
ATOM 3856 C CA . LYS B 1 193 ? 15.805 26.266 5.504 1 97.81 193 LYS B CA 1
ATOM 3857 C C . LYS B 1 193 ? 15.312 25.688 4.18 1 97.81 193 LYS B C 1
ATOM 3859 O O . LYS B 1 193 ? 15.914 25.938 3.131 1 97.81 193 LYS B O 1
ATOM 3864 N N . ALA B 1 194 ? 14.266 24.953 4.273 1 97.75 194 ALA B N 1
ATOM 3865 C CA . ALA B 1 194 ? 13.742 24.297 3.074 1 97.75 194 ALA B CA 1
ATOM 3866 C C . ALA B 1 194 ? 13.461 25.328 1.977 1 97.75 194 ALA B C 1
ATOM 3868 O O . ALA B 1 194 ? 13.852 25.125 0.822 1 97.75 194 ALA B O 1
ATOM 3869 N N . LYS B 1 195 ? 12.844 26.375 2.396 1 97.56 195 LYS B N 1
ATOM 3870 C CA . LYS B 1 195 ? 12.523 27.438 1.438 1 97.56 195 LYS B CA 1
ATOM 3871 C C . LYS B 1 195 ? 13.773 27.922 0.713 1 97.56 195 LYS B C 1
ATOM 3873 O O . LYS B 1 195 ? 13.766 28.078 -0.509 1 97.56 195 LYS B O 1
ATOM 3878 N N . GLU B 1 196 ? 14.789 28.109 1.435 1 98.06 196 GLU B N 1
ATOM 3879 C CA . GLU B 1 196 ? 16.047 28.562 0.874 1 98.06 196 GLU B CA 1
ATOM 3880 C C . GLU B 1 196 ? 16.641 27.531 -0.078 1 98.06 196 GLU B C 1
ATOM 3882 O O . GLU B 1 196 ? 17.203 27.875 -1.12 1 98.06 196 GLU B O 1
ATOM 3887 N N . MET B 1 197 ? 16.578 26.328 0.294 1 98.5 197 MET B N 1
ATOM 3888 C CA . MET B 1 197 ? 17.125 25.25 -0.535 1 98.5 197 MET B CA 1
ATOM 3889 C C . MET B 1 197 ? 16.453 25.219 -1.902 1 98.5 197 MET B C 1
ATOM 3891 O O . MET B 1 197 ? 17.109 25.031 -2.924 1 98.5 197 MET B O 1
ATOM 3895 N N . PHE B 1 198 ? 15.164 25.375 -1.944 1 98.69 198 PHE B N 1
ATOM 3896 C CA . PHE B 1 198 ? 14.445 25.391 -3.211 1 98.69 198 PHE B CA 1
ATOM 3897 C C . PHE B 1 198 ? 14.844 26.594 -4.055 1 98.69 198 PHE B C 1
ATOM 3899 O O . PHE B 1 198 ? 14.938 26.484 -5.281 1 98.69 198 PHE B O 1
ATOM 3906 N N . GLU B 1 199 ? 15.078 27.688 -3.381 1 98.19 199 GLU B N 1
ATOM 3907 C CA . GLU B 1 199 ? 15.539 28.891 -4.09 1 98.19 199 GLU B CA 1
ATOM 3908 C C . GLU B 1 199 ? 16.938 28.688 -4.66 1 98.19 199 GLU B C 1
ATOM 3910 O O . GLU B 1 199 ? 17.281 29.281 -5.68 1 98.19 199 GLU B O 1
ATOM 3915 N N . LEU B 1 200 ? 17.703 27.859 -4.074 1 98.25 200 LEU B N 1
ATOM 3916 C CA . LEU B 1 200 ? 19.094 27.625 -4.43 1 98.25 200 LEU B CA 1
ATOM 3917 C C . LEU B 1 200 ? 19.219 26.516 -5.457 1 98.25 200 LEU B C 1
ATOM 3919 O O . LEU B 1 200 ? 20.328 26.203 -5.91 1 98.25 200 LEU B O 1
ATOM 3923 N N . TYR B 1 201 ? 18.172 25.906 -5.855 1 98.25 201 TYR B N 1
ATOM 3924 C CA . TYR B 1 201 ? 18.188 24.688 -6.672 1 98.25 201 TYR B CA 1
ATOM 3925 C C . TYR B 1 201 ? 19.062 24.875 -7.902 1 98.25 201 TYR B C 1
ATOM 3927 O O . TYR B 1 201 ? 19.906 24.031 -8.195 1 98.25 201 TYR B O 1
ATOM 3935 N N . ASP B 1 202 ? 18.969 25.938 -8.609 1 97.88 202 ASP B N 1
ATOM 3936 C CA . ASP B 1 202 ? 19.734 26.156 -9.836 1 97.88 202 ASP B CA 1
ATOM 3937 C C . ASP B 1 202 ? 21.016 26.953 -9.562 1 97.88 202 ASP B C 1
ATOM 3939 O O . ASP B 1 202 ? 21.75 27.297 -10.484 1 97.88 202 ASP B O 1
ATOM 3943 N N . LYS B 1 203 ? 21.281 27.234 -8.312 1 98.06 203 LYS B N 1
ATOM 3944 C CA . LYS B 1 203 ? 22.375 28.141 -7.988 1 98.06 203 LYS B CA 1
ATOM 3945 C C . LYS B 1 203 ? 23.453 27.438 -7.16 1 98.06 203 LYS B C 1
ATOM 3947 O O . LYS B 1 203 ? 24.578 27.906 -7.055 1 98.06 203 LYS B O 1
ATOM 3952 N N . ASN B 1 204 ? 23.078 26.391 -6.559 1 98.12 204 ASN B N 1
ATOM 3953 C CA . ASN B 1 204 ? 23.984 25.688 -5.668 1 98.12 204 ASN B CA 1
ATOM 3954 C C . ASN B 1 204 ? 23.984 24.188 -5.941 1 98.12 204 ASN B C 1
ATOM 3956 O O . ASN B 1 204 ? 22.922 23.547 -5.941 1 98.12 204 ASN B O 1
ATOM 3960 N N . VAL B 1 205 ? 25.109 23.594 -6.031 1 98.19 205 VAL B N 1
ATOM 3961 C CA . VAL B 1 205 ? 25.281 22.203 -6.457 1 98.19 205 VAL B CA 1
ATOM 3962 C C . VAL B 1 205 ? 24.734 21.266 -5.387 1 98.19 205 VAL B C 1
ATOM 3964 O O . VAL B 1 205 ? 24.078 20.266 -5.703 1 98.19 205 VAL B O 1
ATOM 3967 N N . LEU B 1 206 ? 25.031 21.562 -4.156 1 98.19 206 LEU B N 1
ATOM 3968 C CA . LEU B 1 206 ? 24.562 20.688 -3.084 1 98.19 206 LEU B CA 1
ATOM 3969 C C . LEU B 1 206 ? 23.031 20.75 -2.957 1 98.19 206 LEU B C 1
ATOM 3971 O O . LEU B 1 206 ? 22.375 19.734 -2.807 1 98.19 206 LEU B O 1
ATOM 3975 N N . ALA B 1 207 ? 22.453 22 -2.982 1 98.5 207 ALA B N 1
ATOM 3976 C CA . ALA B 1 207 ? 21 22.156 -2.922 1 98.5 207 ALA B CA 1
ATOM 3977 C C . ALA B 1 207 ? 20.312 21.391 -4.051 1 98.5 207 ALA B C 1
ATOM 3979 O O . ALA B 1 207 ? 19.344 20.672 -3.82 1 98.5 207 ALA B O 1
ATOM 3980 N N . LYS B 1 208 ? 20.875 21.5 -5.234 1 98.75 208 LYS B N 1
ATOM 3981 C CA . LYS B 1 208 ? 20.328 20.797 -6.391 1 98.75 208 LYS B CA 1
ATOM 3982 C C . LYS B 1 208 ? 20.359 19.281 -6.168 1 98.75 208 LYS B C 1
ATOM 3984 O O . LYS B 1 208 ? 19.375 18.594 -6.434 1 98.75 208 LYS B O 1
ATOM 3989 N N . ARG B 1 209 ? 21.453 18.812 -5.703 1 98.75 209 ARG B N 1
ATOM 3990 C CA . ARG B 1 209 ? 21.609 17.375 -5.484 1 98.75 209 ARG B CA 1
ATOM 3991 C C . ARG B 1 209 ? 20.594 16.859 -4.465 1 98.75 209 ARG B C 1
ATOM 3993 O O . ARG B 1 209 ? 19.938 15.844 -4.691 1 98.75 209 ARG B O 1
ATOM 4000 N N . LEU B 1 210 ? 20.5 17.531 -3.332 1 98.69 210 LEU B N 1
ATOM 4001 C CA . LEU B 1 210 ? 19.594 17.094 -2.268 1 98.69 210 LEU B CA 1
ATOM 4002 C C . LEU B 1 210 ? 18.141 17.125 -2.729 1 98.69 210 LEU B C 1
ATOM 4004 O O . LEU B 1 210 ? 17.375 16.219 -2.439 1 98.69 210 LEU B O 1
ATOM 4008 N N . ILE B 1 211 ? 17.781 18.172 -3.465 1 98.88 211 ILE B N 1
ATOM 4009 C CA . ILE B 1 211 ? 16.422 18.297 -3.969 1 98.88 211 ILE B CA 1
ATOM 4010 C C . ILE B 1 211 ? 16.156 17.234 -5.031 1 98.88 211 ILE B C 1
ATOM 4012 O O . ILE B 1 211 ? 15.086 16.609 -5.055 1 98.88 211 ILE B O 1
ATOM 4016 N N . ASP B 1 212 ? 17.141 16.953 -5.895 1 98.94 212 ASP B N 1
ATOM 4017 C CA . ASP B 1 212 ? 17 15.906 -6.898 1 98.94 212 ASP B CA 1
ATOM 4018 C C . ASP B 1 212 ? 16.812 14.539 -6.242 1 98.94 212 ASP B C 1
ATOM 4020 O O . ASP B 1 212 ? 16.031 13.719 -6.727 1 98.94 212 ASP B O 1
ATOM 4024 N N . GLU B 1 213 ? 17.547 14.312 -5.203 1 98.88 213 GLU B N 1
ATOM 4025 C CA . GLU B 1 213 ? 17.375 13.07 -4.453 1 98.88 213 GLU B CA 1
ATOM 4026 C C . GLU B 1 213 ? 15.992 12.992 -3.834 1 98.88 213 GLU B C 1
ATOM 4028 O O . GLU B 1 213 ? 15.406 11.906 -3.748 1 98.88 213 GLU B O 1
ATOM 4033 N N . GLY B 1 214 ? 15.461 14.133 -3.355 1 98.81 214 GLY B N 1
ATOM 4034 C CA . GLY B 1 214 ? 14.086 14.195 -2.881 1 98.81 214 GLY B CA 1
ATOM 4035 C C . GLY B 1 214 ? 13.07 13.891 -3.959 1 98.81 214 GLY B C 1
ATOM 4036 O O . GLY B 1 214 ? 12.109 13.148 -3.723 1 98.81 214 GLY B O 1
ATOM 4037 N N . ILE B 1 215 ? 13.305 14.422 -5.18 1 98.94 215 ILE B N 1
ATOM 4038 C CA . ILE B 1 215 ? 12.438 14.18 -6.328 1 98.94 215 ILE B CA 1
ATOM 4039 C C . ILE B 1 215 ? 12.43 12.688 -6.656 1 98.94 215 ILE B C 1
ATOM 4041 O O . ILE B 1 215 ? 11.367 12.094 -6.852 1 98.94 215 ILE B O 1
ATOM 4045 N N . GLU B 1 216 ? 13.57 12.117 -6.66 1 98.81 216 GLU B N 1
ATOM 4046 C CA . GLU B 1 216 ? 13.695 10.703 -6.977 1 98.81 216 GLU B CA 1
ATOM 4047 C C . GLU B 1 216 ? 12.984 9.836 -5.941 1 98.81 216 GLU B C 1
ATOM 4049 O O . GLU B 1 216 ? 12.305 8.867 -6.293 1 98.81 216 GLU B O 1
ATOM 4054 N N . THR B 1 217 ? 13.172 10.195 -4.707 1 98.88 217 THR B N 1
ATOM 4055 C CA . THR B 1 217 ? 12.539 9.461 -3.615 1 98.88 217 THR B CA 1
ATOM 4056 C C . THR B 1 217 ? 11.023 9.57 -3.699 1 98.88 217 THR B C 1
ATOM 4058 O O . THR B 1 217 ? 10.312 8.578 -3.521 1 98.88 217 THR B O 1
ATOM 4061 N N . LEU B 1 218 ? 10.516 10.742 -3.973 1 98.88 218 LEU B N 1
ATOM 4062 C CA . LEU B 1 218 ? 9.078 10.953 -4.145 1 98.88 218 LEU B CA 1
ATOM 4063 C C . LEU B 1 218 ? 8.555 10.148 -5.336 1 98.88 218 LEU B C 1
ATOM 4065 O O . LEU B 1 218 ? 7.449 9.617 -5.289 1 98.88 218 LEU B O 1
ATOM 4069 N N . ALA B 1 219 ? 9.32 10.117 -6.406 1 98.94 219 ALA B N 1
ATOM 4070 C CA . ALA B 1 219 ? 8.945 9.328 -7.578 1 98.94 219 ALA B CA 1
ATOM 4071 C C . ALA B 1 219 ? 8.766 7.855 -7.211 1 98.94 219 ALA B C 1
ATOM 4073 O O . ALA B 1 219 ? 7.805 7.215 -7.652 1 98.94 219 ALA B O 1
ATOM 4074 N N . ASN B 1 220 ? 9.703 7.367 -6.445 1 98.88 220 ASN B N 1
ATOM 4075 C CA . ASN B 1 220 ? 9.594 5.988 -5.988 1 98.88 220 ASN B CA 1
ATOM 4076 C C . ASN B 1 220 ? 8.367 5.777 -5.113 1 98.88 220 ASN B C 1
ATOM 4078 O O . ASN B 1 220 ? 7.688 4.75 -5.223 1 98.88 220 ASN B O 1
ATOM 4082 N N . LEU B 1 221 ? 8.055 6.746 -4.23 1 98.94 221 LEU B N 1
ATOM 4083 C CA . LEU B 1 221 ? 6.863 6.66 -3.395 1 98.94 221 LEU B CA 1
ATOM 4084 C C . LEU B 1 221 ? 5.602 6.594 -4.25 1 98.94 221 LEU B C 1
ATOM 4086 O O . LEU B 1 221 ? 4.691 5.812 -3.965 1 98.94 221 LEU B O 1
ATOM 4090 N N . ILE B 1 222 ? 5.566 7.418 -5.242 1 98.94 222 ILE B N 1
ATOM 4091 C CA . ILE B 1 222 ? 4.438 7.43 -6.16 1 98.94 222 ILE B CA 1
ATOM 4092 C C . ILE B 1 222 ? 4.316 6.074 -6.852 1 98.94 222 ILE B C 1
ATOM 4094 O O . ILE B 1 222 ? 3.236 5.48 -6.891 1 98.94 222 ILE B O 1
ATOM 4098 N N . ALA B 1 223 ? 5.422 5.543 -7.348 1 98.88 223 ALA B N 1
ATOM 4099 C CA . ALA B 1 223 ? 5.422 4.246 -8.023 1 98.88 223 ALA B CA 1
ATOM 4100 C C . ALA B 1 223 ? 4.984 3.135 -7.078 1 98.88 223 ALA B C 1
ATOM 4102 O O . ALA B 1 223 ? 4.246 2.23 -7.473 1 98.88 223 ALA B O 1
ATOM 4103 N N . ILE B 1 224 ? 5.457 3.178 -5.863 1 98.94 224 ILE B N 1
ATOM 4104 C CA . ILE B 1 224 ? 5.066 2.221 -4.836 1 98.94 224 ILE B CA 1
ATOM 4105 C C . ILE B 1 224 ? 3.555 2.266 -4.629 1 98.94 224 ILE B C 1
ATOM 4107 O O . ILE B 1 224 ? 2.896 1.225 -4.594 1 98.94 224 ILE B O 1
ATOM 4111 N N . SER B 1 225 ? 3 3.455 -4.527 1 98.88 225 SER B N 1
ATOM 4112 C CA . SER B 1 225 ? 1.565 3.627 -4.316 1 98.88 225 SER B CA 1
ATOM 4113 C C . SER B 1 225 ? 0.766 3.08 -5.496 1 98.88 225 SER B C 1
ATOM 4115 O O . SER B 1 225 ? -0.271 2.441 -5.305 1 98.88 225 SER B O 1
ATOM 4117 N N . LEU B 1 226 ? 1.254 3.348 -6.707 1 98.81 226 LEU B N 1
ATOM 4118 C CA . LEU B 1 226 ? 0.596 2.838 -7.902 1 98.81 226 LEU B CA 1
ATOM 4119 C C . LEU B 1 226 ? 0.593 1.312 -7.914 1 98.81 226 LEU B C 1
ATOM 4121 O O . LEU B 1 226 ? -0.441 0.691 -8.164 1 98.81 226 LEU B O 1
ATOM 4125 N N . ALA B 1 227 ? 1.695 0.738 -7.594 1 98.69 227 ALA B N 1
ATOM 4126 C CA . ALA B 1 227 ? 1.849 -0.714 -7.637 1 98.69 227 ALA B CA 1
ATOM 4127 C C . ALA B 1 227 ? 1.021 -1.385 -6.543 1 98.69 227 ALA B C 1
ATOM 4129 O O . ALA B 1 227 ? 0.328 -2.371 -6.797 1 98.69 227 ALA B O 1
ATOM 4130 N N . MET B 1 228 ? 1.026 -0.863 -5.371 1 98.81 228 MET B N 1
ATOM 4131 C CA . MET B 1 228 ? 0.378 -1.481 -4.219 1 98.81 228 MET B CA 1
ATOM 4132 C C . MET B 1 228 ? -1.131 -1.266 -4.262 1 98.81 228 MET B C 1
ATOM 4134 O O . MET B 1 228 ? -1.899 -2.135 -3.848 1 98.81 228 MET B O 1
ATOM 4138 N N . LEU B 1 229 ? -1.559 -0.051 -4.84 1 98.81 229 LEU B N 1
ATOM 4139 C CA . LEU B 1 229 ? -2.926 0.357 -4.535 1 98.81 229 LEU B CA 1
ATOM 4140 C C . LEU B 1 229 ? -3.719 0.595 -5.816 1 98.81 229 LEU B C 1
ATOM 4142 O O . LEU B 1 229 ? -4.953 0.604 -5.793 1 98.81 229 LEU B O 1
ATOM 4146 N N . ASN B 1 230 ? -3.037 0.866 -6.945 1 98.5 230 ASN B N 1
ATOM 4147 C CA . ASN B 1 230 ? -3.748 1.199 -8.172 1 98.5 230 ASN B CA 1
ATOM 4148 C C . ASN B 1 230 ? -4.887 2.184 -7.914 1 98.5 230 ASN B C 1
ATOM 4150 O O . ASN B 1 230 ? -6.051 1.876 -8.18 1 98.5 230 ASN B O 1
ATOM 4154 N N . PRO B 1 231 ? -4.566 3.373 -7.406 1 98.88 231 PRO B N 1
ATOM 4155 C CA . PRO B 1 231 ? -5.598 4.34 -7.02 1 98.88 231 PRO B CA 1
ATOM 4156 C C . PRO B 1 231 ? -6.18 5.09 -8.219 1 98.88 231 PRO B C 1
ATOM 4158 O O . PRO B 1 231 ? -5.555 5.145 -9.281 1 98.88 231 PRO B O 1
ATOM 4161 N N . SER B 1 232 ? -7.355 5.668 -8.031 1 98.69 232 SER B N 1
ATOM 4162 C CA . SER B 1 232 ? -7.961 6.52 -9.047 1 98.69 232 SER B CA 1
ATOM 4163 C C . SER B 1 232 ? -7.305 7.898 -9.07 1 98.69 232 SER B C 1
ATOM 4165 O O . SER B 1 232 ? -7.309 8.57 -10.109 1 98.69 232 SER B O 1
ATOM 4167 N N . GLN B 1 233 ? -6.762 8.25 -7.883 1 98.88 233 GLN B N 1
ATOM 4168 C CA . GLN B 1 233 ? -6.055 9.523 -7.82 1 98.88 233 GLN B CA 1
ATOM 4169 C C . GLN B 1 233 ? -5 9.516 -6.715 1 98.88 233 GLN B C 1
ATOM 4171 O O . GLN B 1 233 ? -5.141 8.797 -5.727 1 98.88 233 GLN B O 1
ATOM 4176 N N . ILE B 1 234 ? -3.998 10.258 -6.914 1 98.94 234 ILE B N 1
ATOM 4177 C CA . ILE B 1 234 ? -3.027 10.672 -5.906 1 98.94 234 ILE B CA 1
ATOM 4178 C C . ILE B 1 234 ? -3.053 12.188 -5.754 1 98.94 234 ILE B C 1
ATOM 4180 O O . ILE B 1 234 ? -2.812 12.914 -6.719 1 98.94 234 ILE B O 1
ATOM 4184 N N . VAL B 1 235 ? -3.396 12.625 -4.574 1 98.94 235 VAL B N 1
ATOM 4185 C CA . VAL B 1 235 ? -3.51 14.055 -4.316 1 98.94 235 VAL B CA 1
ATOM 4186 C C . VAL B 1 235 ? -2.387 14.508 -3.385 1 98.94 235 VAL B C 1
ATOM 4188 O O . VAL B 1 235 ? -2.035 13.797 -2.438 1 98.94 235 VAL B O 1
ATOM 4191 N N . PHE B 1 236 ? -1.852 15.656 -3.684 1 98.81 236 PHE B N 1
ATOM 4192 C CA . PHE B 1 236 ? -0.746 16.203 -2.902 1 98.81 236 PHE B CA 1
ATOM 4193 C C . PHE B 1 236 ? -1.16 17.484 -2.195 1 98.81 236 PHE B C 1
ATOM 4195 O O . PHE B 1 236 ? -1.884 18.297 -2.764 1 98.81 236 PHE B O 1
ATOM 4202 N N . GLY B 1 237 ? -0.795 17.594 -1.02 1 98.12 237 GLY B N 1
ATOM 4203 C CA . GLY B 1 237 ? -0.945 18.797 -0.224 1 98.12 237 GLY B CA 1
ATOM 4204 C C . GLY B 1 237 ? 0.251 19.078 0.666 1 98.12 237 GLY B C 1
ATOM 4205 O O . GLY B 1 237 ? 1.301 18.453 0.52 1 98.12 237 GLY B O 1
ATOM 4206 N N . GLY B 1 238 ? 0.125 20.062 1.571 1 96.44 238 GLY B N 1
ATOM 4207 C CA . GLY B 1 238 ? 1.217 20.5 2.432 1 96.44 238 GLY B CA 1
ATOM 4208 C C . GLY B 1 238 ? 1.981 21.688 1.882 1 96.44 238 GLY B C 1
ATOM 4209 O O . GLY B 1 238 ? 2.062 21.875 0.665 1 96.44 238 GLY B O 1
ATOM 4210 N N . THR B 1 239 ? 2.6 22.391 2.734 1 95.62 239 THR B N 1
ATOM 4211 C CA . THR B 1 239 ? 3.191 23.672 2.398 1 95.62 239 THR B CA 1
ATOM 4212 C C . THR B 1 239 ? 4.324 23.516 1.392 1 95.62 239 THR B C 1
ATOM 4214 O O . THR B 1 239 ? 4.41 24.25 0.415 1 95.62 239 THR B O 1
ATOM 4217 N N . VAL B 1 240 ? 5.176 22.578 1.573 1 97.5 240 VAL B N 1
ATOM 4218 C CA . VAL B 1 240 ? 6.309 22.359 0.678 1 97.5 240 VAL B CA 1
ATOM 4219 C C . VAL B 1 240 ? 5.801 22.016 -0.722 1 97.5 240 VAL B C 1
ATOM 4221 O O . VAL B 1 240 ? 6.254 22.594 -1.712 1 97.5 240 VAL B O 1
ATOM 4224 N N . ALA B 1 241 ? 4.832 21.078 -0.791 1 98.12 241 ALA B N 1
ATOM 4225 C CA . ALA B 1 241 ? 4.301 20.656 -2.084 1 98.12 241 ALA B CA 1
ATOM 4226 C C . ALA B 1 241 ? 3.582 21.797 -2.787 1 98.12 241 ALA B C 1
ATOM 4228 O O . ALA B 1 241 ? 3.812 22.047 -3.971 1 98.12 241 ALA B O 1
ATOM 4229 N N . LEU B 1 242 ? 2.768 22.531 -2.053 1 97.38 242 LEU B N 1
ATOM 4230 C CA . LEU B 1 242 ? 1.922 23.547 -2.662 1 97.38 242 LEU B CA 1
ATOM 4231 C C . LEU B 1 242 ? 2.744 24.766 -3.062 1 97.38 242 LEU B C 1
ATOM 4233 O O . LEU B 1 242 ? 2.434 25.438 -4.055 1 97.38 242 LEU B O 1
ATOM 4237 N N . LYS B 1 243 ? 3.791 25.062 -2.332 1 97.06 243 LYS B N 1
ATOM 4238 C CA . LYS B 1 243 ? 4.648 26.188 -2.672 1 97.06 243 LYS B CA 1
ATOM 4239 C C . LYS B 1 243 ? 5.672 25.812 -3.736 1 97.06 243 LYS B C 1
ATOM 4241 O O . LYS B 1 243 ? 6.289 26.672 -4.352 1 97.06 243 LYS B O 1
ATOM 4246 N N . ASN B 1 244 ? 5.91 24.562 -3.902 1 98.12 244 ASN B N 1
ATOM 4247 C CA . ASN B 1 244 ? 6.859 24.047 -4.879 1 98.12 244 ASN B CA 1
ATOM 4248 C C . ASN B 1 244 ? 6.238 22.922 -5.719 1 98.12 244 ASN B C 1
ATOM 4250 O O . ASN B 1 244 ? 6.777 21.812 -5.781 1 98.12 244 ASN B O 1
ATOM 4254 N N . LYS B 1 245 ? 5.227 23.203 -6.426 1 98.5 245 LYS B N 1
ATOM 4255 C CA . LYS B 1 245 ? 4.504 22.188 -7.199 1 98.5 245 LYS B CA 1
ATOM 4256 C C . LYS B 1 245 ? 5.426 21.516 -8.219 1 98.5 245 LYS B C 1
ATOM 4258 O O . LYS B 1 245 ? 5.266 20.328 -8.516 1 98.5 245 LYS B O 1
ATOM 4263 N N . TRP B 1 246 ? 6.395 22.281 -8.734 1 98.81 246 TRP B N 1
ATOM 4264 C CA . TRP B 1 246 ? 7.332 21.734 -9.711 1 98.81 246 TRP B CA 1
ATOM 4265 C C . TRP B 1 246 ? 8.102 20.547 -9.125 1 98.81 246 TRP B C 1
ATOM 4267 O O . TRP B 1 246 ? 8.469 19.625 -9.852 1 98.81 246 TRP B O 1
ATOM 4277 N N . TYR B 1 247 ? 8.383 20.625 -7.844 1 98.88 247 TYR B N 1
ATOM 4278 C CA . TYR B 1 247 ? 9.07 19.578 -7.105 1 98.88 247 TYR B CA 1
ATOM 4279 C C . TYR B 1 247 ? 8.305 18.25 -7.195 1 98.88 247 TYR B C 1
ATOM 4281 O O . TYR B 1 247 ? 8.883 17.219 -7.531 1 98.88 247 TYR B O 1
ATOM 4289 N N . VAL B 1 248 ? 6.98 18.297 -7.035 1 98.94 248 VAL B N 1
ATOM 4290 C CA . VAL B 1 248 ? 6.09 17.141 -7.078 1 98.94 248 VAL B CA 1
ATOM 4291 C C . VAL B 1 248 ? 5.867 16.719 -8.531 1 98.94 248 VAL B C 1
ATOM 4293 O O . VAL B 1 248 ? 5.871 15.523 -8.836 1 98.94 248 VAL B O 1
ATOM 4296 N N . GLU B 1 249 ? 5.684 17.641 -9.391 1 98.94 249 GLU B N 1
ATOM 4297 C CA . GLU B 1 249 ? 5.473 17.359 -10.812 1 98.94 249 GLU B CA 1
ATOM 4298 C C . GLU B 1 249 ? 6.668 16.625 -11.414 1 98.94 249 GLU B C 1
ATOM 4300 O O . GLU B 1 249 ? 6.5 15.719 -12.234 1 98.94 249 GLU B O 1
ATOM 4305 N N . ALA B 1 250 ? 7.855 17.062 -11.016 1 98.88 250 ALA B N 1
ATOM 4306 C CA . ALA B 1 250 ? 9.055 16.359 -11.469 1 98.88 250 ALA B CA 1
ATOM 4307 C C . ALA B 1 250 ? 9.055 14.906 -11.008 1 98.88 250 ALA B C 1
ATOM 4309 O O . ALA B 1 250 ? 9.461 14.016 -11.758 1 98.88 250 ALA B O 1
ATOM 4310 N N . ALA B 1 251 ? 8.641 14.688 -9.805 1 98.94 251 ALA B N 1
ATOM 4311 C CA . ALA B 1 251 ? 8.562 13.328 -9.266 1 98.94 251 ALA B CA 1
ATOM 4312 C C . ALA B 1 251 ? 7.531 12.5 -10.023 1 98.94 251 ALA B C 1
ATOM 4314 O O . ALA B 1 251 ? 7.777 11.328 -10.336 1 98.94 251 ALA B O 1
ATOM 4315 N N . ILE B 1 252 ? 6.359 13.094 -10.297 1 98.94 252 ILE B N 1
ATOM 4316 C CA . ILE B 1 252 ? 5.301 12.422 -11.039 1 98.94 252 ILE B CA 1
ATOM 4317 C C . ILE B 1 252 ? 5.832 11.969 -12.398 1 98.94 252 ILE B C 1
ATOM 4319 O O . ILE B 1 252 ? 5.629 10.82 -12.797 1 98.94 252 ILE B O 1
ATOM 4323 N N . LYS B 1 253 ? 6.516 12.836 -13.047 1 98.75 253 LYS B N 1
ATOM 4324 C CA . LYS B 1 253 ? 7.086 12.516 -14.352 1 98.75 253 LYS B CA 1
ATOM 4325 C C . LYS B 1 253 ? 8.078 11.359 -14.25 1 98.75 253 LYS B C 1
ATOM 4327 O O . LYS B 1 253 ? 8.07 10.453 -15.086 1 98.75 253 LYS B O 1
ATOM 4332 N N . GLN B 1 254 ? 8.891 11.422 -13.258 1 98.56 254 GLN B N 1
ATOM 4333 C CA . GLN B 1 254 ? 9.898 10.383 -13.07 1 98.56 254 GLN B CA 1
ATOM 4334 C C . GLN B 1 254 ? 9.266 9.055 -12.695 1 98.56 254 GLN B C 1
ATOM 4336 O O . GLN B 1 254 ? 9.773 7.988 -13.055 1 98.56 254 GLN B O 1
ATOM 4341 N N . ALA B 1 255 ? 8.172 9.047 -12 1 98.69 255 ALA B N 1
ATOM 4342 C CA . ALA B 1 255 ? 7.496 7.836 -11.539 1 98.69 255 ALA B CA 1
ATOM 4343 C C . ALA B 1 255 ? 7.008 6.996 -12.711 1 98.69 255 ALA B C 1
ATOM 4345 O O . ALA B 1 255 ? 6.816 5.785 -12.578 1 98.69 255 ALA B O 1
ATOM 4346 N N . LYS B 1 256 ? 6.785 7.617 -13.82 1 98.19 256 LYS B N 1
ATOM 4347 C CA . LYS B 1 256 ? 6.266 6.93 -15 1 98.19 256 LYS B CA 1
ATOM 4348 C C . LYS B 1 256 ? 7.172 5.773 -15.406 1 98.19 256 LYS B C 1
ATOM 4350 O O . LYS B 1 256 ? 6.695 4.672 -15.695 1 98.19 256 LYS B O 1
ATOM 4355 N N . SER B 1 257 ? 8.469 6.004 -15.359 1 96.81 257 SER B N 1
ATOM 4356 C CA . SER B 1 257 ? 9.43 5.004 -15.82 1 96.81 257 SER B CA 1
ATOM 4357 C C . SER B 1 257 ? 9.594 3.883 -14.797 1 96.81 257 SER B C 1
ATOM 4359 O O . SER B 1 257 ? 10.227 2.865 -15.078 1 96.81 257 SER B O 1
ATOM 4361 N N . ARG B 1 258 ? 8.992 4.066 -13.633 1 96.31 258 ARG B N 1
ATOM 4362 C CA . ARG B 1 258 ? 9.125 3.086 -12.562 1 96.31 258 ARG B CA 1
ATOM 4363 C C . ARG B 1 258 ? 7.82 2.33 -12.344 1 96.31 258 ARG B C 1
ATOM 4365 O O . ARG B 1 258 ? 7.715 1.52 -11.422 1 96.31 258 ARG B O 1
ATOM 4372 N N . SER B 1 259 ? 6.844 2.631 -13.125 1 96.88 259 SER B N 1
ATOM 4373 C CA . SER B 1 259 ? 5.508 2.076 -12.922 1 96.88 259 SER B CA 1
ATOM 4374 C C . SER B 1 259 ? 5.023 1.338 -14.164 1 96.88 259 SER B C 1
ATOM 4376 O O . SER B 1 259 ? 5.508 1.589 -15.273 1 96.88 259 SER B O 1
ATOM 4378 N N . LEU B 1 260 ? 4.121 0.403 -13.977 1 95.38 260 LEU B N 1
ATOM 4379 C CA . LEU B 1 260 ? 3.441 -0.196 -15.117 1 95.38 260 LEU B CA 1
ATOM 4380 C C . LEU B 1 260 ? 2.514 0.811 -15.789 1 95.38 260 LEU B C 1
ATOM 4382 O O . LEU B 1 260 ? 1.839 1.588 -15.109 1 95.38 260 LEU B O 1
ATOM 4386 N N . ALA B 1 261 ? 2.43 0.741 -17.062 1 95.5 261 ALA B N 1
ATOM 4387 C CA . ALA B 1 261 ? 1.605 1.681 -17.828 1 95.5 261 ALA B CA 1
ATOM 4388 C C . ALA B 1 261 ? 0.145 1.602 -17.391 1 95.5 261 ALA B C 1
ATOM 4390 O O . ALA B 1 261 ? -0.519 2.629 -17.234 1 95.5 261 ALA B O 1
ATOM 4391 N N . ILE B 1 262 ? -0.379 0.422 -17.141 1 94.38 262 ILE B N 1
ATOM 4392 C CA . ILE B 1 262 ? -1.782 0.202 -16.812 1 94.38 262 ILE B CA 1
ATOM 4393 C C . ILE B 1 262 ? -2.105 0.861 -15.469 1 94.38 262 ILE B C 1
ATOM 4395 O O . ILE B 1 262 ? -3.26 1.194 -15.195 1 94.38 262 ILE B O 1
ATOM 4399 N N . GLN B 1 263 ? -1.114 1.036 -14.625 1 97.06 263 GLN B N 1
ATOM 4400 C CA . GLN B 1 263 ? -1.277 1.69 -13.328 1 97.06 263 GLN B CA 1
ATOM 4401 C C . GLN B 1 263 ? -1.117 3.203 -13.453 1 97.06 263 GLN B C 1
ATOM 4403 O O . GLN B 1 263 ? -1.975 3.963 -12.992 1 97.06 263 GLN B O 1
ATOM 4408 N N . TYR B 1 264 ? -0.084 3.674 -14.125 1 98.25 264 TYR B N 1
ATOM 4409 C CA . TYR B 1 264 ? 0.26 5.086 -14.234 1 98.25 264 TYR B CA 1
ATOM 4410 C C . TYR B 1 264 ? -0.761 5.836 -15.086 1 98.25 264 TYR B C 1
ATOM 4412 O O . TYR B 1 264 ? -1.109 6.98 -14.781 1 98.25 264 TYR B O 1
ATOM 4420 N N . ASP B 1 265 ? -1.278 5.168 -16.109 1 97.5 265 ASP B N 1
ATOM 4421 C CA . ASP B 1 265 ? -2.135 5.844 -17.078 1 97.5 265 ASP B CA 1
ATOM 4422 C C . ASP B 1 265 ? -3.561 5.98 -16.547 1 97.5 265 ASP B C 1
ATOM 4424 O O . ASP B 1 265 ? -4.363 6.734 -17.109 1 97.5 265 ASP B O 1
ATOM 4428 N N . ASN B 1 266 ? -3.895 5.344 -15.453 1 95.75 266 ASN B N 1
ATOM 4429 C CA . ASN B 1 266 ? -5.27 5.332 -14.969 1 95.75 266 ASN B CA 1
ATOM 4430 C C . ASN B 1 266 ? -5.402 6.09 -13.648 1 95.75 266 ASN B C 1
ATOM 4432 O O . ASN B 1 266 ? -6.398 5.934 -12.938 1 95.75 266 ASN B O 1
ATOM 4436 N N . VAL B 1 267 ? -4.418 6.875 -13.336 1 98.56 267 VAL B N 1
ATOM 4437 C CA . VAL B 1 267 ? -4.461 7.633 -12.094 1 98.56 267 VAL B CA 1
ATOM 4438 C C . VAL B 1 267 ? -4.473 9.133 -12.398 1 98.56 267 VAL B C 1
ATOM 4440 O O . VAL B 1 267 ? -3.832 9.578 -13.352 1 98.56 267 VAL B O 1
ATOM 4443 N N . LYS B 1 268 ? -5.238 9.93 -11.672 1 98.75 268 LYS B N 1
ATOM 4444 C CA . LYS B 1 268 ? -5.184 11.391 -11.719 1 98.75 268 LYS B CA 1
ATOM 4445 C C . LYS B 1 268 ? -4.273 11.945 -10.625 1 98.75 268 LYS B C 1
ATOM 4447 O O . LYS B 1 268 ? -4.406 11.578 -9.461 1 98.75 268 LYS B O 1
ATOM 4452 N N . PHE B 1 269 ? -3.307 12.734 -11.008 1 98.88 269 PHE B N 1
ATOM 4453 C CA . PHE B 1 269 ? -2.459 13.445 -10.062 1 98.88 269 PHE B CA 1
ATOM 4454 C C . PHE B 1 269 ? -2.982 14.859 -9.828 1 98.88 269 PHE B C 1
ATOM 4456 O O . PHE B 1 269 ? -3.215 15.609 -10.781 1 98.88 269 PHE B O 1
ATOM 4463 N N . ARG B 1 270 ? -3.213 15.172 -8.531 1 98.44 270 ARG B N 1
ATOM 4464 C CA . ARG B 1 270 ? -3.854 16.438 -8.219 1 98.44 270 ARG B CA 1
ATOM 4465 C C . ARG B 1 270 ? -3.191 17.109 -7.012 1 98.44 270 ARG B C 1
ATOM 4467 O O . ARG B 1 270 ? -2.512 16.438 -6.227 1 98.44 270 ARG B O 1
ATOM 4474 N N . PHE B 1 271 ? -3.336 18.422 -6.945 1 98.5 271 PHE B N 1
ATOM 4475 C CA . PHE B 1 271 ? -3.031 19.188 -5.746 1 98.5 271 PHE B CA 1
ATOM 4476 C C . PHE B 1 271 ? -4.312 19.672 -5.078 1 98.5 271 PHE B C 1
ATOM 4478 O O . PHE B 1 271 ? -5.25 20.094 -5.758 1 98.5 271 PHE B O 1
ATOM 4485 N N . THR B 1 272 ? -4.414 19.562 -3.793 1 97.75 272 THR B N 1
ATOM 4486 C CA . THR B 1 272 ? -5.598 20.062 -3.102 1 97.75 272 THR B CA 1
ATOM 4487 C C . THR B 1 272 ? -5.641 21.578 -3.125 1 97.75 272 THR B C 1
ATOM 4489 O O . THR B 1 272 ? -4.594 22.234 -3.141 1 97.75 272 THR B O 1
ATOM 4492 N N . SER B 1 273 ? -6.84 22.109 -3.064 1 95.25 273 SER B N 1
ATOM 4493 C CA . SER B 1 273 ? -7.031 23.562 -3.021 1 95.25 273 SER B CA 1
ATOM 4494 C C . SER B 1 273 ? -7.328 24.031 -1.604 1 95.25 273 SER B C 1
ATOM 4496 O O . SER B 1 273 ? -7.379 25.234 -1.346 1 95.25 273 SER B O 1
ATOM 4498 N N . TYR B 1 274 ? -7.496 23.156 -0.646 1 91.62 274 TYR B N 1
ATOM 4499 C CA . TYR B 1 274 ? -7.938 23.5 0.7 1 91.62 274 TYR B CA 1
ATOM 4500 C C . TYR B 1 274 ? -6.816 24.156 1.491 1 91.62 274 TYR B C 1
ATOM 4502 O O . TYR B 1 274 ? -7.059 24.781 2.525 1 91.62 274 TYR B O 1
ATOM 4510 N N . GLU B 1 275 ? -5.645 24.047 1.023 1 87.12 275 GLU B N 1
ATOM 4511 C CA . GLU B 1 275 ? -4.48 24.641 1.685 1 87.12 275 GLU B CA 1
ATOM 4512 C C . GLU B 1 275 ? -4.453 24.281 3.168 1 87.12 275 GLU B C 1
ATOM 4514 O O . GLU B 1 275 ? -4.504 23.094 3.529 1 87.12 275 GLU B O 1
ATOM 4519 N N . ASP B 1 276 ? -4.699 25.297 4.074 1 87.06 276 ASP B N 1
ATOM 4520 C CA . ASP B 1 276 ? -4.512 25.094 5.508 1 87.06 276 ASP B CA 1
ATOM 4521 C C . ASP B 1 276 ? -5.758 24.484 6.148 1 87.06 276 ASP B C 1
ATOM 4523 O O . ASP B 1 276 ? -5.719 24.047 7.297 1 87.06 276 ASP B O 1
ATOM 4527 N N . ASP B 1 277 ? -6.836 24.328 5.414 1 94.19 277 ASP B N 1
ATOM 4528 C CA . ASP B 1 277 ? -8.094 23.875 5.996 1 94.19 277 ASP B CA 1
ATOM 4529 C C . ASP B 1 277 ? -8.359 22.406 5.66 1 94.19 277 ASP B C 1
ATOM 4531 O O . ASP B 1 277 ? -9.43 21.875 5.969 1 94.19 277 ASP B O 1
ATOM 4535 N N . THR B 1 278 ? -7.441 21.75 5.027 1 95.62 278 THR B N 1
ATOM 4536 C CA . THR B 1 278 ? -7.66 20.391 4.531 1 95.62 278 THR B CA 1
ATOM 4537 C C . THR B 1 278 ? -8.062 19.453 5.668 1 95.62 278 THR B C 1
ATOM 4539 O O . THR B 1 278 ? -9.016 18.688 5.539 1 95.62 278 THR B O 1
ATOM 4542 N N . ALA B 1 279 ? -7.348 19.547 6.75 1 96.56 279 ALA B N 1
ATOM 4543 C CA . ALA B 1 279 ? -7.641 18.672 7.883 1 96.56 279 ALA B CA 1
ATOM 4544 C C . ALA B 1 279 ? -9.031 18.953 8.438 1 96.56 279 ALA B C 1
ATOM 4546 O O . ALA B 1 279 ? -9.758 18.016 8.805 1 96.56 279 ALA B O 1
ATOM 4547 N N . LEU B 1 280 ? -9.43 20.219 8.492 1 97.56 280 LEU B N 1
ATOM 4548 C CA . LEU B 1 280 ? -10.734 20.609 9.016 1 97.56 280 LEU B CA 1
ATOM 4549 C C . LEU B 1 280 ? -11.852 20.047 8.141 1 97.56 280 LEU B C 1
ATOM 4551 O O . LEU B 1 280 ? -12.828 19.484 8.656 1 97.56 280 LEU B O 1
ATOM 4555 N N . TYR B 1 281 ? -11.703 20.156 6.875 1 97.31 281 TYR B N 1
ATOM 4556 C CA . TYR B 1 281 ? -12.688 19.609 5.957 1 97.31 281 TYR B CA 1
ATOM 4557 C C . TYR B 1 281 ? -12.766 18.094 6.09 1 97.31 281 TYR B C 1
ATOM 4559 O O . TYR B 1 281 ? -13.852 17.516 6.062 1 97.31 281 TYR B O 1
ATOM 4567 N N . GLY B 1 282 ? -11.586 17.453 6.191 1 97.88 282 GLY B N 1
ATOM 4568 C CA . GLY B 1 282 ? -11.555 16.016 6.367 1 97.88 282 GLY B CA 1
ATOM 4569 C C . GLY B 1 282 ? -12.289 15.547 7.605 1 97.88 282 GLY B C 1
ATOM 4570 O O . GLY B 1 282 ? -13.078 14.594 7.547 1 97.88 282 GLY B O 1
ATOM 4571 N N . LEU B 1 283 ? -12.016 16.234 8.703 1 97.31 283 LEU B N 1
ATOM 4572 C CA . LEU B 1 283 ? -12.68 15.906 9.961 1 97.31 283 LEU B CA 1
ATOM 4573 C C . LEU B 1 283 ? -14.188 16.047 9.828 1 97.31 283 LEU B C 1
ATOM 4575 O O . LEU B 1 283 ? -14.938 15.18 10.297 1 97.31 283 LEU B O 1
ATOM 4579 N N . TYR B 1 284 ? -14.617 17.078 9.18 1 96.69 284 TYR B N 1
ATOM 4580 C CA . TYR B 1 284 ? -16.047 17.312 8.945 1 96.69 284 TYR B CA 1
ATOM 4581 C C . TYR B 1 284 ? -16.656 16.141 8.195 1 96.69 284 TYR B C 1
ATOM 4583 O O . TYR B 1 284 ? -17.703 15.617 8.602 1 96.69 284 TYR B O 1
ATOM 4591 N N . HIS B 1 285 ? -16 15.68 7.16 1 96.25 285 HIS B N 1
ATOM 4592 C CA . HIS B 1 285 ? -16.547 14.617 6.328 1 96.25 285 HIS B CA 1
ATOM 4593 C C . HIS B 1 285 ? -16.562 13.281 7.078 1 96.25 285 HIS B C 1
ATOM 4595 O O . HIS B 1 285 ? -17.469 12.469 6.879 1 96.25 285 HIS B O 1
ATOM 4601 N N . ILE B 1 286 ? -15.625 13.07 7.957 1 95.94 286 ILE B N 1
ATOM 4602 C CA . ILE B 1 286 ? -15.57 11.852 8.758 1 95.94 286 ILE B CA 1
ATOM 4603 C C . ILE B 1 286 ? -16.781 11.789 9.688 1 95.94 286 ILE B C 1
ATOM 4605 O O . ILE B 1 286 ? -17.438 10.75 9.805 1 95.94 286 ILE B O 1
ATOM 4609 N N . VAL B 1 287 ? -17.141 12.93 10.289 1 93.75 287 VAL B N 1
ATOM 4610 C CA . VAL B 1 287 ? -18.297 13.016 11.18 1 93.75 287 VAL B CA 1
ATOM 4611 C C . VAL B 1 287 ? -19.578 12.805 10.383 1 93.75 287 VAL B C 1
ATOM 4613 O O . VAL B 1 287 ? -20.469 12.055 10.797 1 93.75 287 VAL B O 1
ATOM 4616 N N . LYS B 1 288 ? -19.625 13.484 9.305 1 92.38 288 LYS B N 1
ATOM 4617 C CA . LYS B 1 288 ? -20.797 13.406 8.453 1 92.38 288 LYS B CA 1
ATOM 4618 C C . LYS B 1 288 ? -21.062 11.969 8.008 1 92.38 288 LYS B C 1
ATOM 4620 O O . LYS B 1 288 ? -22.203 11.516 8.016 1 92.38 288 LYS B O 1
ATOM 4625 N N . ASN B 1 289 ? -20.047 11.273 7.598 1 90.25 289 ASN B N 1
ATOM 4626 C CA . ASN B 1 289 ? -20.172 9.891 7.148 1 90.25 289 ASN B CA 1
ATOM 4627 C C . ASN B 1 289 ? -20.641 8.977 8.281 1 90.25 289 ASN B C 1
ATOM 4629 O O . ASN B 1 289 ? -21.406 8.039 8.047 1 90.25 289 ASN B O 1
ATOM 4633 N N . LYS B 1 290 ? -20.156 9.25 9.414 1 88.31 290 LYS B N 1
ATOM 4634 C CA . LYS B 1 290 ? -20.438 8.375 10.547 1 88.31 290 LYS B CA 1
ATOM 4635 C C . LYS B 1 290 ? -21.844 8.617 11.078 1 88.31 290 LYS B C 1
ATOM 4637 O O . LYS B 1 290 ? -22.531 7.672 11.477 1 88.31 290 LYS B O 1
ATOM 4642 N N . PHE B 1 291 ? -22.266 9.844 11.211 1 81.38 291 PHE B N 1
ATOM 4643 C CA . PHE B 1 291 ? -23.484 10.156 11.945 1 81.38 291 PHE B CA 1
ATOM 4644 C C . PHE B 1 291 ? -24.594 10.594 10.992 1 81.38 291 PHE B C 1
ATOM 4646 O O . PHE B 1 291 ? -25.75 10.688 11.383 1 81.38 291 PHE B O 1
ATOM 4653 N N . THR B 1 292 ? -24.219 11.227 9.867 1 68.81 292 THR B N 1
ATOM 4654 C CA . THR B 1 292 ? -25.312 11.617 8.992 1 68.81 292 THR B CA 1
ATOM 4655 C C . THR B 1 292 ? -26.016 10.391 8.406 1 68.81 292 THR B C 1
ATOM 4657 O O . THR B 1 292 ? -25.359 9.539 7.797 1 68.81 292 THR B O 1
ATOM 4660 N N . ILE B 1 293 ? -26.906 9.953 9.188 1 49.91 293 ILE B N 1
ATOM 4661 C CA . ILE B 1 293 ? -27.906 8.945 8.836 1 49.91 293 ILE B CA 1
ATOM 4662 C C . ILE B 1 293 ? -28.344 9.141 7.387 1 49.91 293 ILE B C 1
ATOM 4664 O O . ILE B 1 293 ? -28.656 10.258 6.977 1 49.91 293 ILE B O 1
ATOM 4668 N N . LYS B 1 294 ? -27.984 8.203 6.613 1 44.44 294 LYS B N 1
ATOM 4669 C CA . LYS B 1 294 ? -28.656 8.086 5.32 1 44.44 294 LYS B CA 1
ATOM 4670 C C . LYS B 1 294 ? -30.094 8.609 5.387 1 44.44 294 LYS B C 1
ATOM 4672 O O . LYS B 1 294 ? -30.938 8.008 6.047 1 44.44 294 LYS B O 1
ATOM 4677 N N . ASN B 1 295 ? -30.328 9.758 5.695 1 30.78 295 ASN B N 1
ATOM 4678 C CA . ASN B 1 295 ? -31.688 10.117 5.324 1 30.78 295 ASN B CA 1
ATOM 4679 C C . ASN B 1 295 ? -31.969 9.805 3.855 1 30.78 295 ASN B C 1
ATOM 4681 O O . ASN B 1 295 ? -31.156 10.117 2.984 1 30.78 295 ASN B O 1
#

Solvent-accessible surface area (backbone atoms only — not comparable to full-atom values): 28481 Å² total; per-residue (Å²): 132,44,39,30,13,34,45,41,45,67,62,39,26,37,40,36,35,40,55,96,94,37,76,78,45,75,51,75,43,66,32,42,37,66,32,51,66,70,35,40,46,66,54,41,51,49,41,52,73,67,59,34,35,36,38,18,35,26,59,67,57,52,57,44,43,91,69,28,27,33,38,65,23,84,78,25,66,43,34,48,64,33,52,49,45,60,52,46,53,74,67,39,80,46,77,48,74,46,47,47,52,50,42,39,22,28,18,46,23,50,36,55,72,68,69,57,51,58,76,36,26,34,38,27,38,33,25,21,66,49,37,43,27,14,37,26,48,64,78,33,70,51,34,46,59,79,65,45,21,24,57,36,35,26,24,39,27,32,55,51,89,49,61,50,91,96,24,23,50,12,9,35,21,44,41,51,9,33,48,19,43,23,50,58,35,39,78,71,76,34,90,50,49,44,72,53,36,64,72,28,34,91,76,31,71,65,38,28,50,52,50,51,50,11,25,52,20,46,10,28,45,50,18,38,47,31,17,60,41,14,29,41,26,42,36,37,31,41,62,50,35,68,76,33,48,66,56,52,50,52,8,56,61,54,16,52,71,29,36,56,64,82,36,58,74,55,38,46,81,45,69,62,85,52,69,91,45,28,39,43,48,5,25,42,49,54,47,41,66,70,68,58,58,86,118,133,43,40,31,12,34,44,41,47,69,60,41,26,37,40,36,36,40,56,94,93,36,76,78,44,75,50,76,43,67,32,43,35,66,32,52,68,70,35,40,47,65,54,42,49,50,42,53,74,66,57,33,35,36,37,18,36,26,59,65,43,53,60,43,44,93,69,27,27,30,37,64,24,85,78,24,65,44,34,46,64,32,53,49,45,60,53,48,53,74,66,38,79,47,78,50,75,45,46,47,53,50,42,38,21,28,20,46,23,51,35,55,73,68,68,58,50,58,76,36,28,34,39,26,38,33,25,20,65,50,38,42,26,14,37,24,50,63,78,33,70,50,34,46,60,79,66,46,20,24,58,37,35,26,24,38,28,32,55,52,89,47,62,51,91,94,24,23,51,11,10,36,21,44,41,52,10,33,49,19,44,23,50,57,36,39,76,72,77,34,91,48,50,44,71,53,35,66,72,27,34,94,75,33,71,67,38,28,50,52,50,50,51,12,26,52,20,46,9,29,45,50,17,38,46,31,16,59,42,13,30,42,27,43,37,38,32,42,62,50,34,67,77,34,49,65,55,52,51,52,10,56,62,55,16,52,71,29,36,57,63,83,36,58,74,56,39,45,79,45,69,62,86,52,70,91,45,27,41,46,49,6,24,43,52,54,48,43,66,71,64,53,62,87,117

Organism: Mycoplasma mobile (strain ATCC 43663 / 163K / NCTC 11711) (NCBI:txid267748)

pLDDT: mean 95.72, std 6.81, range [30.78, 98.94]

Sequence (590 aa):
MKIGSIDIGGTNARIAIFENDVIIRKFKFPTDINSPEISLKPIIEKINEENLEYIALCVPGPTDYKNGIVLYPPTMPGWWNFKLKEYLNKNTRIKDSIFENDANAMAMAVHREFNQTFNDVTQFFTISTGLGAGLVIKDEVFIGVNHAAQEINSLPASFIKESGGNNSMGGVELFSSGSGLENRAKRRNYNWKAKEMFELYDKNVLAKRLIDEGIETLANLIAISLAMLNPSQIVFGGTVALKNKWYVEAAIKQAKSRSLAIQYDNVKFRFTSYEDDTALYGLYHIVKNKFTIKNMKIGSIDIGGTNARIAIFENDVIIRKFKFPTDINSPEISLKPIIEKINEENLEYIALCVPGPTDYKNGIVLYPPTMPGWWNFKLKEYLNKNTRIKDSIFENDANAMAMAVHREFNQTFNDVTQFFTISTGLGAGLVIKDEVFIGVNHAAQEINSLPASFIKESGGNNSMGGVELFSSGSGLENRAKRRNYNWKAKEMFELYDKNVLAKRLIDEGIETLANLIAISLAMLNPSQIVFGGTVALKNKWYVEAAIKQAKSRSLAIQYDNVKFRFTSYEDDTALYGLYHIVKNKFTIKN

Secondary structure (DSSP, 8-state):
--EEEEEE-SSEEEEEEEETTEEEEEEEEE--TT-HHHHHHHHHHHHHHTT-SEEEEE-SS-EETTTTEE---TT-GGGTTEEHHHHHHHHS--SEEEE--HHHHHHHHHHHHTT--TT-EEEEEEESSSEEEEEEETTEE--TTTT-TT--TT-B--SS---BTTB-TTBHHHHHSHHHHHHHHHTTT----HHHHHHTTTT-HHHHHHHHHHHHHHHHHHHHHHHHH--SEEEEESHHHHHTHHHHHHHHHHHGGGS-HHHHTT-EEEE-S-GGGHHHHHHHHHHHHHHS---/--EEEEEE-SSEEEEEEEETTEEEEEEEEE--TT-HHHHHHHHHHHHHHTT-SEEEEE-SSSEETTTTEE---TT-GGGTTEEHHHHHHHHS--SEEEE--HHHHHHHHHHHHTT--TT-EEEEEEESSSEEEEEEETTEE--TTTT-TT--TT-B--SS---BTTB-TTBHHHHHSHHHHHHHHHTTT----HHHHHHTTTT-HHHHHHHHHHHHHHHHHHHHHHHHH--SEEEEESHHHHHTHHHHHHHHHHHGGGS-HHHHTT-EEEE-S-GGGHHHHHHHHHHHHHHS---

Nearest PDB structures (foldseek):
  2yhy-assembly1_A  TM=8.090E-01  e=2.155E-22  Homo sapiens
  2yhw-assembly1_A-2  TM=8.033E-01  e=1.021E-22  Homo sapiens
  6jdb-assembly1_A-2  TM=8.083E-01  e=3.539E-21  Haemophilus influenzae 86-028NP
  4ija-assembly1_B  TM=8.181E-01  e=2.583E-18  Staphylococcus aureus subsp. aureus N315
  4ija-assembly1_A  TM=7.810E-01  e=3.751E-18  Staphylococcus aureus subsp. aureus N315